Protein AF-A0A2U8E3W2-F1 (afdb_monomer_lite)

Foldseek 3Di:
DKKKWKWAQPVVRFIKIWIDDAQKIWIDSDNVGTDIDGDPHPVVSVVVVVVVVVVVVVVRIDTDDMDDDQDPVNQVVQQDPNAGDDLQEQEADLVDQVRLLVVLVCCVVVVVSNLVCCQPPRHFYAHQDPNDTDGDDDPLNHSLLSSLLSQLLDPVSLVSLLSSLVCQLVVQLVPPPSNVPALARPCLSNLLSNCLSDVVSLQVLLSSLVSHDAPRASPALCPVPPSRHNSLVSSCVRVPDDLVDVSNLSSVLSVLRNPLDPCSVVSCVCCCPVRVCVVVLVDPVSLVSSVVSLLVSLVSLLVDPDLSSLVVSLVSVLVSLVSVNDDDPVSVVSNVVSCVVVVVDPVSVVSVVVSPPDPPPDDDDPDDDDDDDDDDDDDDDDDDDDDDDDDDPPPPDDDDDDDPDDDDDDDDDD

Secondary structure (DSSP, 8-state):
-EEEEEEEETTTTEEEEEEEETTEEEEESSGGG-EEEE-SSHHHHHHHHHHHHHHHHTTT-EEEEEEEEPPHHHHHHTEETTEEPPTTEEE--TT-HHHHHHHHHHHHHSHHHHHHHHHHH--EEEEEETTEEEEPPPTTS-HHHHHHHHHHHSTTTHHHHHHHHHHHHTT-TTT-HHHHT-SSPTTHHHHHHHHHH-GGGHHHHHHHHHHSPTTS----S---STTS--HHHHHHHHH---TT-HHHHHHHHHHHTS--STTHHHHHHHHHHHTTHHHHTT-HHHHHHHHHHHHHHHHHHHHS--HHHHHHHHHHHHHHHHTT-PPPHHHHHHHHHHHHHHTT-HHHHHHHHHH----SS-----------------------------------------------------

pLDDT: mean 76.37, std 16.01, range [40.75, 98.06]

Sequence (414 aa):
MITRTYYKNKKKKQDWFMQIDGTTIVHGETPETAVTLTHPTAAAMAVTMNDLIMKKCSTGFEFDRVEQIETESDKKARTVGGVELGTNQFVVDFGDAASLEKVIRQHNDQYHQYTDAVQNKGVAYGAVKGGKFVPHEAKSGDNELDFYMAVASHAKLRPILAEFIGKISLGNYEQDPMMRDAEVPLGSNAVYALALADKKYLKAHTEFCDSIPIGCYIARFNDDTPDGGRHVPALLNKWKYSASDEDTMNFLVAQLLHDDNEYAKDDIDCIMKEHGLEEALKDKKFKELLYTKFAYRAAHLESHRNIEDRALGLYIFISLNALGITCSKQDAMIFGHMIDDIGSYPSLAQIIKGGLDPEEDDYVPYDDMDDDDDDDDDDDDDDDDDDDDDDDDDEDEDDDEDEDDDDDEDEDDD

Structure (mmCIF, N/CA/C/O backbone):
data_AF-A0A2U8E3W2-F1
#
_entry.id   AF-A0A2U8E3W2-F1
#
loop_
_atom_site.group_PDB
_atom_site.id
_atom_site.type_symbol
_atom_site.label_atom_id
_atom_site.label_alt_id
_atom_site.label_comp_id
_atom_site.label_asym_id
_atom_site.label_entity_id
_atom_site.label_seq_id
_atom_site.pdbx_PDB_ins_code
_atom_site.Cartn_x
_atom_site.Cartn_y
_atom_site.Cartn_z
_atom_site.occupancy
_atom_site.B_iso_or_equiv
_atom_site.auth_seq_id
_atom_site.auth_comp_id
_atom_site.auth_asym_id
_atom_site.auth_atom_id
_atom_site.pdbx_PDB_model_num
ATOM 1 N N . MET A 1 1 ? 14.856 -5.790 -15.416 1.00 63.59 1 MET A N 1
ATOM 2 C CA . MET A 1 1 ? 14.666 -4.373 -15.784 1.00 63.59 1 MET A CA 1
ATOM 3 C C . MET A 1 1 ? 16.015 -3.716 -15.986 1.00 63.59 1 MET A C 1
ATOM 5 O O . MET A 1 1 ? 16.849 -3.737 -15.087 1.00 63.59 1 MET A O 1
ATOM 9 N N . ILE A 1 2 ? 16.233 -3.212 -17.194 1.00 83.62 2 ILE A N 1
ATOM 10 C CA . ILE A 1 2 ? 17.447 -2.506 -17.583 1.00 83.62 2 ILE A CA 1
ATOM 11 C C . ILE A 1 2 ? 17.125 -1.014 -17.562 1.00 83.62 2 ILE A C 1
ATOM 13 O O . ILE A 1 2 ? 16.140 -0.596 -18.162 1.00 83.62 2 ILE A O 1
ATOM 17 N N . THR A 1 3 ? 17.956 -0.207 -16.913 1.00 83.94 3 THR A N 1
ATOM 18 C CA . THR A 1 3 ? 17.783 1.252 -16.915 1.00 83.94 3 THR A CA 1
ATOM 19 C C . THR A 1 3 ? 18.737 1.865 -17.924 1.00 83.94 3 THR A C 1
ATOM 21 O O . THR A 1 3 ? 19.934 1.569 -17.893 1.00 83.94 3 THR A O 1
ATOM 24 N N . ARG A 1 4 ? 18.226 2.719 -18.812 1.00 92.81 4 ARG A N 1
ATOM 25 C CA . ARG A 1 4 ? 19.013 3.501 -19.764 1.00 92.81 4 ARG A CA 1
ATOM 26 C C . ARG A 1 4 ? 18.826 4.992 -19.507 1.00 92.81 4 ARG A C 1
ATOM 28 O O . ARG A 1 4 ? 17.759 5.541 -19.723 1.00 92.81 4 ARG A O 1
ATOM 35 N N . THR A 1 5 ? 19.888 5.661 -19.096 1.00 93.62 5 THR A N 1
ATOM 36 C CA . THR A 1 5 ? 19.923 7.109 -18.895 1.00 93.62 5 THR A CA 1
ATOM 37 C C . THR A 1 5 ? 20.464 7.796 -20.139 1.00 93.62 5 THR A C 1
ATOM 39 O O . THR A 1 5 ? 21.501 7.396 -20.669 1.00 93.62 5 THR A O 1
ATOM 42 N N . TYR A 1 6 ? 19.785 8.847 -20.584 1.00 95.12 6 TYR A N 1
ATOM 43 C CA . TYR A 1 6 ? 20.173 9.682 -21.711 1.00 95.12 6 TYR A CA 1
ATOM 44 C C . TYR A 1 6 ? 20.700 11.029 -21.235 1.00 95.12 6 TYR A C 1
ATOM 46 O O . TYR A 1 6 ? 20.205 11.628 -20.278 1.00 95.12 6 TYR A O 1
ATOM 54 N N . TYR A 1 7 ? 21.701 11.507 -21.960 1.00 97.12 7 TYR A N 1
ATOM 55 C CA . TYR A 1 7 ? 22.326 12.799 -21.782 1.00 97.12 7 TYR A CA 1
ATOM 56 C C . TYR A 1 7 ? 22.405 13.504 -23.128 1.00 97.12 7 TYR A C 1
ATOM 58 O O . TYR A 1 7 ? 22.742 12.887 -24.142 1.00 97.12 7 TYR A O 1
ATOM 66 N N . LYS A 1 8 ? 22.175 14.813 -23.126 1.00 97.12 8 LYS A N 1
ATOM 67 C CA . LYS A 1 8 ? 22.127 15.625 -24.339 1.00 97.12 8 LYS A CA 1
ATOM 68 C C . LYS A 1 8 ? 23.133 16.757 -24.277 1.00 97.12 8 LYS A C 1
ATOM 70 O O . LYS A 1 8 ? 23.213 17.495 -23.300 1.00 97.12 8 LYS A O 1
ATOM 75 N N . ASN A 1 9 ? 23.893 16.931 -25.349 1.00 97.31 9 ASN A N 1
ATOM 76 C CA . ASN A 1 9 ? 24.710 18.117 -25.562 1.00 97.31 9 ASN A CA 1
ATOM 77 C C . ASN A 1 9 ? 23.975 19.052 -26.522 1.00 97.31 9 ASN A C 1
ATOM 79 O O . ASN A 1 9 ? 24.105 18.932 -27.744 1.00 97.31 9 ASN A O 1
ATOM 83 N N . LYS A 1 10 ? 23.199 19.992 -25.974 1.00 94.06 10 LYS A N 1
ATOM 84 C CA . LYS A 1 10 ? 22.352 20.911 -26.758 1.00 94.06 10 LYS A CA 1
ATOM 85 C C . LYS A 1 10 ? 23.156 21.716 -27.784 1.00 94.06 10 LYS A C 1
ATOM 87 O O . LYS A 1 10 ? 22.719 21.875 -28.920 1.00 94.06 10 LYS A O 1
ATOM 92 N N . LYS A 1 11 ? 24.372 22.148 -27.422 1.00 95.56 11 LYS A N 1
ATOM 93 C CA . LYS A 1 11 ? 25.260 22.930 -28.303 1.00 95.56 11 LYS A CA 1
ATOM 94 C C . LYS A 1 11 ? 25.729 22.133 -29.518 1.00 95.56 11 LYS A C 1
ATOM 96 O O . LYS A 1 11 ? 25.841 22.687 -30.606 1.00 95.56 11 LYS A O 1
ATOM 101 N N . LYS A 1 12 ? 26.021 20.845 -29.331 1.00 96.25 12 LYS A N 1
ATOM 102 C CA . LYS A 1 12 ? 26.530 19.968 -30.397 1.00 96.25 12 LYS A CA 1
ATOM 103 C C . LYS A 1 12 ? 25.442 19.150 -31.091 1.00 96.25 12 LYS A C 1
ATOM 105 O O . LYS A 1 12 ? 25.754 18.491 -32.075 1.00 96.25 12 LYS A O 1
ATOM 110 N N . LYS A 1 13 ? 24.199 19.192 -30.593 1.00 96.12 13 LYS A N 1
ATOM 111 C CA . LYS A 1 13 ? 23.087 18.328 -31.024 1.00 96.12 13 LYS A CA 1
ATOM 112 C C . LYS A 1 13 ? 23.482 16.843 -31.003 1.00 96.12 13 LYS A C 1
ATOM 114 O O . LYS A 1 13 ? 23.235 16.118 -31.959 1.00 96.12 13 LYS A O 1
ATOM 119 N N . GLN A 1 14 ? 24.154 16.426 -29.930 1.00 96.56 14 GLN A N 1
ATOM 120 C CA . GLN A 1 14 ? 24.599 15.046 -29.729 1.00 96.56 14 GLN A CA 1
ATOM 121 C C . GLN A 1 14 ? 23.897 14.428 -28.530 1.00 96.56 14 GLN A C 1
ATOM 123 O O . GLN A 1 14 ? 23.787 15.078 -27.487 1.00 96.56 14 GLN A O 1
ATOM 128 N N . ASP A 1 15 ? 23.540 13.157 -28.669 1.00 96.56 15 ASP A N 1
ATOM 129 C CA . ASP A 1 15 ? 23.009 12.338 -27.590 1.00 96.56 15 ASP A CA 1
ATOM 130 C C . ASP A 1 15 ? 24.066 11.331 -27.139 1.00 96.56 15 ASP A C 1
ATOM 132 O O . ASP A 1 15 ? 24.941 10.900 -27.896 1.00 96.56 15 ASP A O 1
ATOM 136 N N . TRP A 1 16 ? 24.016 10.985 -25.864 1.00 97.94 16 TRP A N 1
ATOM 137 C CA . TRP A 1 16 ? 24.825 9.932 -25.286 1.00 97.94 16 TRP A CA 1
ATOM 138 C C . TRP A 1 16 ? 23.987 9.197 -24.260 1.00 97.94 16 TRP A C 1
ATOM 140 O O . TRP A 1 16 ? 23.317 9.826 -23.446 1.00 97.94 16 TRP A O 1
ATOM 150 N N . PHE A 1 17 ? 24.034 7.875 -24.277 1.00 97.75 17 PHE A N 1
ATOM 151 C CA . PHE A 1 17 ? 23.314 7.071 -23.307 1.00 97.75 17 PHE A CA 1
ATOM 152 C C . PHE A 1 17 ? 24.265 6.211 -22.489 1.00 97.75 17 PHE A C 1
ATOM 154 O O . PHE A 1 17 ? 25.369 5.858 -22.919 1.00 97.75 17 PHE A O 1
ATOM 161 N N . MET A 1 18 ? 23.778 5.834 -21.315 1.00 97.50 18 MET A N 1
ATOM 162 C CA . MET A 1 18 ? 24.346 4.804 -20.473 1.00 97.50 18 MET A CA 1
ATOM 163 C C . MET A 1 18 ? 23.237 3.857 -20.038 1.00 97.50 18 MET A C 1
ATOM 165 O O . MET A 1 18 ? 22.225 4.281 -19.501 1.00 97.50 18 MET A O 1
ATOM 169 N N . GLN A 1 19 ? 23.442 2.570 -20.253 1.00 95.69 19 GLN A N 1
ATOM 170 C CA . GLN A 1 19 ? 22.544 1.496 -19.882 1.00 95.69 19 GLN A CA 1
ATOM 171 C C . GLN A 1 19 ? 23.217 0.606 -18.837 1.00 95.69 19 GLN A C 1
ATOM 173 O O . GLN A 1 19 ? 24.381 0.242 -19.006 1.00 95.69 19 GLN A O 1
ATOM 178 N N . ILE A 1 20 ? 22.486 0.240 -17.787 1.00 92.38 20 ILE A N 1
ATOM 179 C CA . ILE A 1 20 ? 22.975 -0.608 -16.696 1.00 92.38 20 ILE A CA 1
ATOM 180 C C . ILE A 1 20 ? 22.184 -1.915 -16.679 1.00 92.38 20 ILE A C 1
ATOM 182 O O . ILE A 1 20 ? 20.954 -1.906 -16.626 1.00 92.38 20 ILE A O 1
ATOM 186 N N . ASP A 1 21 ? 22.908 -3.033 -16.703 1.00 90.56 21 ASP A N 1
ATOM 187 C CA . ASP A 1 21 ? 22.365 -4.386 -16.571 1.00 90.56 21 ASP A CA 1
ATOM 188 C C . ASP A 1 21 ? 23.247 -5.212 -15.619 1.00 90.56 21 ASP A C 1
ATOM 190 O O . ASP A 1 21 ? 24.357 -5.638 -15.959 1.00 90.56 21 ASP A O 1
ATOM 194 N N . GLY A 1 22 ? 22.788 -5.383 -14.376 1.00 90.31 22 GLY A N 1
ATOM 195 C CA . GLY A 1 22 ? 23.549 -6.055 -13.323 1.00 90.31 22 GLY A CA 1
ATOM 196 C C . GLY A 1 22 ? 24.866 -5.336 -13.008 1.00 90.31 22 GLY A C 1
ATOM 197 O O . GLY A 1 22 ? 24.860 -4.249 -12.443 1.00 90.31 22 GLY A O 1
ATOM 198 N N . THR A 1 23 ? 26.003 -5.956 -13.345 1.00 95.31 23 THR A N 1
ATOM 199 C CA . THR A 1 23 ? 27.348 -5.354 -13.215 1.00 95.31 23 THR A CA 1
ATOM 200 C C . THR A 1 23 ? 27.938 -4.897 -14.554 1.00 95.31 23 THR A C 1
ATOM 202 O O . THR A 1 23 ? 29.150 -4.675 -14.656 1.00 95.31 23 THR A O 1
ATOM 205 N N . THR A 1 24 ? 27.106 -4.781 -15.590 1.00 95.75 24 THR A N 1
ATOM 206 C CA . THR A 1 24 ? 27.503 -4.370 -16.940 1.00 95.75 24 THR A CA 1
ATOM 207 C C . THR A 1 24 ? 26.976 -2.974 -17.268 1.00 95.75 24 THR A C 1
ATOM 209 O O . THR A 1 24 ? 25.803 -2.679 -17.057 1.00 95.75 24 THR A O 1
ATOM 212 N N . ILE A 1 25 ? 27.849 -2.129 -17.820 1.00 96.88 25 ILE A N 1
ATOM 213 C CA . ILE A 1 25 ? 27.545 -0.801 -18.360 1.00 96.88 25 ILE A CA 1
ATOM 214 C C . ILE A 1 25 ? 27.647 -0.875 -19.884 1.00 96.88 25 ILE A C 1
ATOM 216 O O . ILE A 1 25 ? 28.686 -1.268 -20.414 1.00 96.88 25 ILE A O 1
ATOM 220 N N . VAL A 1 26 ? 26.608 -0.455 -20.597 1.00 96.75 26 VAL A N 1
ATOM 221 C CA . VAL A 1 26 ? 26.626 -0.262 -22.054 1.00 96.75 26 VAL A CA 1
ATOM 222 C C . VAL A 1 26 ? 26.443 1.224 -22.329 1.00 96.75 26 VAL A C 1
ATOM 224 O O . VAL A 1 26 ? 25.426 1.786 -21.947 1.00 96.75 26 VAL A O 1
ATOM 227 N N . HIS A 1 27 ? 27.412 1.894 -22.952 1.00 98.06 27 HIS A N 1
ATOM 228 C CA . HIS A 1 27 ? 27.333 3.343 -23.158 1.00 98.06 27 HIS A CA 1
ATOM 229 C C . HIS A 1 27 ? 27.859 3.779 -24.526 1.00 98.06 27 HIS A C 1
ATOM 231 O O . HIS A 1 27 ? 28.839 3.235 -25.031 1.00 98.06 27 HIS A O 1
ATOM 237 N N . GLY A 1 28 ? 27.247 4.795 -25.129 1.00 97.50 28 GLY A N 1
ATOM 238 C CA . GLY A 1 28 ? 27.564 5.203 -26.500 1.00 97.50 28 GLY A CA 1
ATOM 239 C C . GLY A 1 28 ? 26.699 6.354 -26.990 1.00 97.50 28 GLY A C 1
ATOM 240 O O . GLY A 1 28 ? 25.850 6.846 -26.255 1.00 97.50 28 GLY A O 1
ATOM 241 N N . GLU A 1 29 ? 26.943 6.814 -28.215 1.00 96.25 29 GLU A N 1
ATOM 242 C CA . GLU A 1 29 ? 26.046 7.770 -28.886 1.00 96.25 29 GLU A CA 1
ATOM 243 C C . GLU A 1 29 ? 24.827 7.037 -29.465 1.00 96.25 29 GLU A C 1
ATOM 245 O O . GLU A 1 29 ? 23.708 7.531 -29.382 1.00 96.25 29 GLU A O 1
ATOM 250 N N . THR A 1 30 ? 25.029 5.813 -29.967 1.00 92.94 30 THR A N 1
ATOM 251 C CA . THR A 1 30 ? 23.969 4.927 -30.473 1.00 92.94 30 THR A CA 1
ATOM 252 C C . THR A 1 30 ? 24.191 3.479 -30.015 1.00 92.94 30 THR A C 1
ATOM 254 O O . THR A 1 30 ? 25.326 3.127 -29.670 1.00 92.94 30 THR A O 1
ATOM 257 N N . PRO A 1 31 ? 23.155 2.618 -29.984 1.00 89.81 31 PRO A N 1
ATOM 258 C CA . PRO A 1 31 ? 23.309 1.208 -29.614 1.00 89.81 31 PRO A CA 1
ATOM 259 C C . 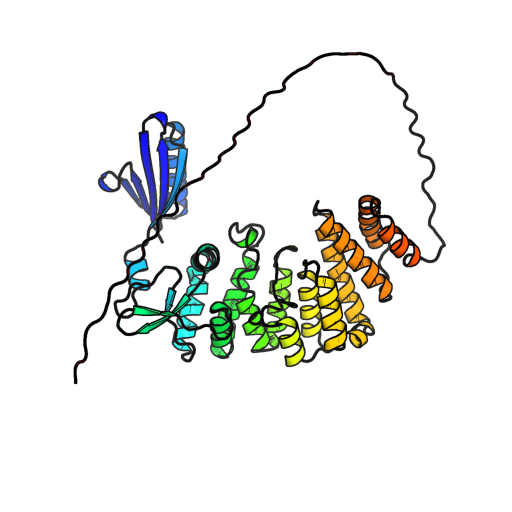PRO A 1 31 ? 24.374 0.459 -30.431 1.00 89.81 31 PRO A C 1
ATOM 261 O O . PRO A 1 31 ? 25.083 -0.387 -29.894 1.00 89.81 31 PRO A O 1
ATOM 264 N N . GLU A 1 32 ? 24.540 0.804 -31.707 1.00 93.69 32 GLU A N 1
ATOM 265 C CA . GLU A 1 32 ? 25.498 0.179 -32.631 1.00 93.69 32 GLU A CA 1
ATOM 266 C C . GLU A 1 32 ? 26.946 0.598 -32.355 1.00 93.69 32 GLU A C 1
ATOM 268 O O . GLU A 1 32 ? 27.884 -0.124 -32.694 1.00 93.69 32 GLU A O 1
ATOM 273 N N . THR A 1 33 ? 27.135 1.774 -31.753 1.00 94.88 33 THR A N 1
ATOM 274 C CA . THR A 1 33 ? 28.451 2.339 -31.413 1.00 94.88 33 THR A CA 1
ATOM 275 C C . THR A 1 33 ? 28.786 2.189 -29.932 1.00 94.88 33 THR A C 1
ATOM 277 O O . THR A 1 33 ? 29.807 2.702 -29.464 1.00 94.88 33 THR A O 1
ATOM 280 N N . ALA A 1 34 ? 27.930 1.495 -29.181 1.00 96.88 34 ALA A N 1
ATOM 281 C CA . ALA A 1 34 ? 28.048 1.391 -27.744 1.00 96.88 34 ALA A CA 1
ATOM 282 C C . ALA A 1 34 ? 29.219 0.503 -27.316 1.00 96.88 34 ALA A C 1
ATOM 284 O O . ALA A 1 34 ? 29.488 -0.564 -27.871 1.00 96.88 34 ALA A O 1
ATOM 285 N N . VAL A 1 35 ? 29.898 0.944 -26.265 1.00 97.38 35 VAL A N 1
ATOM 286 C CA . VAL A 1 35 ? 30.944 0.192 -25.582 1.00 97.38 35 VAL A CA 1
ATOM 287 C C . VAL A 1 35 ? 30.316 -0.535 -24.402 1.00 97.38 35 VAL A C 1
ATOM 289 O O . VAL A 1 35 ? 29.565 0.059 -23.632 1.00 97.38 35 VAL A O 1
ATOM 292 N N . THR A 1 36 ? 30.639 -1.820 -24.260 1.00 97.75 36 THR A N 1
ATOM 293 C CA . THR A 1 36 ? 30.201 -2.655 -23.135 1.00 97.75 36 THR A CA 1
ATOM 294 C C . THR A 1 36 ? 31.353 -2.859 -22.157 1.00 97.75 36 THR A C 1
ATOM 296 O O . THR A 1 36 ? 32.436 -3.292 -22.554 1.00 97.75 36 THR A O 1
ATOM 299 N N . LEU A 1 37 ? 31.113 -2.571 -20.881 1.00 97.69 37 LEU A N 1
ATOM 300 C CA . LEU A 1 37 ? 32.052 -2.745 -19.778 1.00 97.69 37 LEU A CA 1
ATOM 301 C C . LEU A 1 37 ? 31.406 -3.638 -18.716 1.00 97.69 37 LEU A C 1
ATOM 303 O O . LEU A 1 37 ? 30.363 -3.288 -18.178 1.00 97.69 37 LEU A O 1
ATOM 307 N N . THR A 1 38 ? 32.018 -4.776 -18.391 1.00 97.06 38 THR A N 1
ATOM 308 C CA . THR A 1 38 ? 31.533 -5.678 -17.332 1.00 97.06 38 THR A CA 1
ATOM 309 C C . THR A 1 38 ? 32.465 -5.624 -16.132 1.00 97.06 38 THR A C 1
ATOM 311 O O . THR A 1 38 ? 33.684 -5.758 -16.266 1.00 97.06 38 THR A O 1
ATOM 314 N N . HIS A 1 39 ? 31.887 -5.463 -14.946 1.00 96.56 39 HIS A N 1
ATOM 315 C CA . HIS A 1 39 ? 32.616 -5.331 -13.692 1.00 96.56 39 HIS A CA 1
ATOM 316 C C . HIS A 1 39 ? 32.417 -6.556 -12.788 1.00 96.56 39 HIS A C 1
ATOM 318 O O . HIS A 1 39 ? 31.373 -7.209 -12.841 1.00 96.56 39 HIS A O 1
ATOM 324 N N . PRO A 1 40 ? 33.399 -6.871 -11.921 1.00 95.25 40 PRO A N 1
ATOM 325 C CA . PRO A 1 40 ? 33.300 -8.012 -11.011 1.00 95.25 40 PRO A CA 1
ATOM 326 C C . PRO A 1 40 ? 32.297 -7.787 -9.871 1.00 95.25 40 PRO A C 1
ATOM 328 O O . PRO A 1 40 ? 31.830 -8.751 -9.274 1.00 95.25 40 PRO A O 1
ATOM 331 N N . THR A 1 41 ? 31.991 -6.530 -9.535 1.00 93.62 41 THR A N 1
ATOM 332 C CA . THR A 1 41 ? 31.074 -6.163 -8.449 1.00 93.62 41 THR A CA 1
ATOM 333 C C . THR A 1 41 ? 30.285 -4.905 -8.803 1.00 93.62 41 THR A C 1
ATOM 335 O O . THR A 1 41 ? 30.747 -4.070 -9.585 1.00 93.62 41 THR A O 1
ATOM 338 N N . ALA A 1 42 ? 29.123 -4.734 -8.167 1.00 88.00 42 ALA A N 1
ATOM 339 C CA . ALA A 1 42 ? 28.313 -3.522 -8.292 1.00 88.00 42 ALA A CA 1
ATOM 340 C C . ALA A 1 42 ? 29.066 -2.263 -7.817 1.00 88.00 42 ALA A C 1
ATOM 342 O O . ALA A 1 42 ? 28.946 -1.205 -8.422 1.00 88.00 42 ALA A O 1
ATOM 343 N N . ALA A 1 43 ? 29.914 -2.381 -6.789 1.00 88.94 43 ALA A N 1
ATOM 344 C CA . ALA A 1 43 ? 30.721 -1.261 -6.303 1.00 88.94 43 ALA A CA 1
ATOM 345 C C . ALA A 1 43 ? 31.757 -0.789 -7.342 1.00 88.94 43 ALA A C 1
ATOM 347 O O . ALA A 1 43 ? 31.904 0.409 -7.569 1.00 88.94 43 ALA A O 1
ATOM 348 N N . ALA A 1 44 ? 32.449 -1.718 -8.014 1.00 93.75 44 ALA A N 1
ATOM 349 C CA . ALA A 1 44 ? 33.408 -1.370 -9.067 1.00 93.75 44 ALA A CA 1
ATOM 350 C C . ALA A 1 44 ? 32.718 -0.751 -10.296 1.00 93.75 44 ALA A C 1
ATOM 352 O O . ALA A 1 44 ? 33.255 0.167 -10.923 1.00 93.75 44 ALA A O 1
ATOM 353 N N . MET A 1 45 ? 31.514 -1.235 -10.611 1.00 96.94 45 MET A N 1
ATOM 354 C CA . MET A 1 45 ? 30.658 -0.649 -11.637 1.00 96.94 45 MET A CA 1
ATOM 355 C C . MET A 1 45 ? 30.270 0.792 -11.284 1.00 96.94 45 MET A C 1
ATOM 357 O O . MET A 1 45 ? 30.444 1.675 -12.115 1.00 96.94 45 MET A O 1
ATOM 361 N N . ALA A 1 46 ? 29.811 1.048 -10.055 1.00 90.06 46 ALA A N 1
ATOM 362 C CA . ALA A 1 46 ? 29.370 2.376 -9.622 1.00 90.06 46 ALA A CA 1
ATOM 363 C C . ALA A 1 46 ? 30.477 3.441 -9.733 1.00 90.06 46 ALA A C 1
ATOM 365 O O . ALA A 1 46 ? 30.214 4.559 -10.171 1.00 90.06 46 ALA A O 1
ATOM 366 N N . VAL A 1 47 ? 31.728 3.088 -9.412 1.00 93.94 47 VAL A N 1
ATOM 367 C CA . VAL A 1 47 ? 32.883 3.986 -9.610 1.00 93.94 47 VAL A CA 1
ATOM 368 C C . VAL A 1 47 ? 33.061 4.329 -11.092 1.00 93.94 47 VAL A C 1
ATOM 370 O O . VAL A 1 47 ? 33.143 5.499 -11.453 1.00 93.94 47 VAL A O 1
ATOM 373 N N . THR A 1 48 ? 33.047 3.315 -11.961 1.00 97.06 48 THR A N 1
ATOM 374 C CA . THR A 1 48 ? 33.222 3.506 -13.413 1.00 97.06 48 THR A CA 1
ATOM 375 C C . THR A 1 48 ? 32.081 4.324 -14.018 1.00 97.06 48 THR A C 1
ATOM 377 O O . THR A 1 48 ? 32.310 5.195 -14.856 1.00 97.06 48 THR A O 1
ATOM 380 N N . MET A 1 49 ? 30.851 4.068 -13.574 1.00 96.50 49 MET A N 1
ATOM 381 C CA . MET A 1 49 ? 29.661 4.828 -13.945 1.00 96.50 49 MET A CA 1
ATOM 382 C C . MET A 1 49 ? 29.832 6.316 -13.618 1.00 96.50 49 MET A C 1
ATOM 384 O O . MET A 1 49 ? 29.678 7.153 -14.508 1.00 96.50 49 MET A O 1
ATOM 388 N N . ASN A 1 50 ? 30.211 6.644 -12.380 1.00 93.62 50 ASN A N 1
ATOM 389 C CA . ASN A 1 50 ? 30.409 8.030 -11.955 1.00 93.62 50 ASN A CA 1
ATOM 390 C C . ASN A 1 50 ? 31.500 8.729 -12.775 1.00 93.62 50 ASN A C 1
ATOM 392 O O . ASN A 1 50 ? 31.288 9.849 -13.240 1.00 93.62 50 ASN A O 1
ATOM 396 N N . ASP A 1 51 ? 32.624 8.059 -13.033 1.00 96.69 51 ASP A N 1
ATOM 397 C CA . ASP A 1 51 ? 33.705 8.615 -13.855 1.00 96.69 51 ASP A CA 1
ATOM 398 C C . ASP A 1 51 ? 33.240 8.929 -15.287 1.00 96.69 51 ASP A C 1
ATOM 400 O O . ASP A 1 51 ? 33.572 9.981 -15.844 1.00 96.69 51 ASP A O 1
ATOM 404 N N . LEU A 1 52 ? 32.444 8.039 -15.893 1.00 97.25 52 LEU A N 1
ATOM 405 C CA . LEU A 1 52 ? 31.883 8.244 -17.231 1.00 97.25 52 LEU A CA 1
ATOM 406 C C . LEU A 1 52 ? 30.915 9.430 -17.270 1.00 97.25 52 LEU A C 1
ATOM 408 O O . LEU A 1 52 ? 31.012 10.254 -18.186 1.00 97.25 52 LEU A O 1
ATOM 412 N N . ILE A 1 53 ? 30.023 9.534 -16.279 1.00 95.19 53 ILE A N 1
ATOM 413 C CA . ILE A 1 53 ? 29.064 10.640 -16.160 1.00 95.19 53 ILE A CA 1
ATOM 414 C C . ILE A 1 53 ? 29.820 11.958 -16.000 1.00 95.19 53 ILE A C 1
ATOM 416 O O . ILE A 1 53 ? 29.644 12.863 -16.813 1.00 95.19 53 ILE A O 1
ATOM 420 N N . MET A 1 54 ? 30.737 12.045 -15.031 1.00 93.69 54 MET A N 1
ATOM 421 C CA . MET A 1 54 ? 31.517 13.261 -14.775 1.00 93.69 54 MET A CA 1
ATOM 422 C C . MET A 1 54 ? 32.318 13.692 -16.003 1.00 93.69 54 MET A C 1
ATOM 424 O O . MET A 1 54 ? 32.336 14.872 -16.369 1.00 93.69 54 MET A O 1
ATOM 428 N N . LYS A 1 55 ? 32.926 12.729 -16.705 1.00 97.06 55 LYS A N 1
ATOM 429 C CA . LYS A 1 55 ? 33.641 13.000 -17.952 1.00 97.06 55 LYS A CA 1
ATOM 430 C C . LYS A 1 55 ? 32.708 13.569 -19.020 1.00 97.06 55 LYS A C 1
ATOM 432 O O . LYS A 1 55 ? 33.081 14.540 -19.677 1.00 97.06 55 LYS A O 1
ATOM 437 N N . LYS A 1 56 ? 31.509 13.013 -19.204 1.00 97.06 56 LYS A N 1
ATOM 438 C CA . LYS A 1 56 ? 30.547 13.502 -20.205 1.00 97.06 56 LYS A CA 1
ATOM 439 C C . LYS A 1 56 ? 29.985 14.872 -19.834 1.00 97.06 56 LYS A C 1
ATOM 441 O O . LYS A 1 56 ? 30.032 15.767 -20.684 1.00 97.06 56 LYS A O 1
ATOM 446 N N . CYS A 1 57 ? 29.598 15.081 -18.577 1.00 94.25 57 CYS A N 1
ATOM 447 C CA . CYS A 1 57 ? 29.139 16.377 -18.076 1.00 94.25 57 CYS A CA 1
ATOM 448 C C . CYS A 1 57 ? 30.187 17.479 -18.287 1.00 94.25 57 CYS A C 1
ATOM 450 O O . CYS A 1 57 ? 29.860 18.552 -18.791 1.00 94.25 57 CYS A O 1
ATOM 452 N N . SER A 1 58 ? 31.476 17.186 -18.065 1.00 96.06 58 SER A N 1
ATOM 453 C CA . SER A 1 58 ? 32.561 18.151 -18.322 1.00 96.06 58 SER A CA 1
ATOM 454 C C . SER A 1 58 ? 32.693 18.582 -19.794 1.00 96.06 58 SER A C 1
ATOM 456 O O . SER A 1 58 ? 33.307 19.603 -20.096 1.00 96.06 58 SER A O 1
ATOM 458 N N . THR A 1 59 ? 32.098 17.828 -20.725 1.00 97.19 59 THR A N 1
ATOM 459 C CA . THR A 1 59 ? 32.082 18.141 -22.164 1.00 97.19 59 THR A CA 1
ATOM 460 C C . THR A 1 59 ? 30.785 18.808 -22.635 1.00 97.19 59 THR A C 1
ATOM 462 O O . THR A 1 59 ? 30.594 18.983 -23.843 1.00 97.19 59 THR A O 1
ATOM 465 N N . GLY A 1 60 ? 29.916 19.206 -21.699 1.00 96.81 60 GLY A N 1
ATOM 466 C CA . GLY A 1 60 ? 28.659 19.910 -21.961 1.00 96.81 60 GLY A CA 1
ATOM 467 C C . GLY A 1 60 ? 27.467 18.998 -22.255 1.00 96.81 60 GLY A C 1
ATOM 468 O O . GLY A 1 60 ? 26.533 19.436 -22.918 1.00 96.81 60 GLY A O 1
ATOM 469 N N . PHE A 1 61 ? 27.525 17.729 -21.842 1.00 97.69 61 PHE A N 1
ATOM 470 C CA . PHE A 1 61 ? 26.336 16.879 -21.788 1.00 97.69 61 PHE A CA 1
ATOM 471 C C . PHE A 1 61 ? 25.569 17.160 -20.494 1.00 97.69 61 PHE A C 1
ATOM 473 O O . PHE A 1 61 ? 26.164 17.204 -19.422 1.00 97.69 61 PHE A O 1
ATOM 480 N N . GLU A 1 62 ? 24.261 17.318 -20.601 1.00 94.50 62 GLU A N 1
ATOM 481 C CA . GLU A 1 62 ? 23.338 17.470 -19.476 1.00 94.50 62 GLU A CA 1
ATOM 482 C C . GLU A 1 62 ? 22.466 16.220 -19.389 1.00 94.50 62 GLU A C 1
ATOM 484 O O . GLU A 1 62 ? 22.246 15.554 -20.402 1.00 94.50 62 GLU A O 1
ATOM 489 N N . PHE A 1 63 ? 21.988 15.884 -18.191 1.00 95.00 63 PHE A N 1
ATOM 490 C CA . PHE A 1 63 ? 20.956 14.861 -18.039 1.00 95.00 63 PHE A CA 1
ATOM 491 C C . PHE A 1 63 ? 19.717 15.254 -18.856 1.00 95.00 63 PHE A C 1
ATOM 493 O O . PHE A 1 63 ? 19.332 16.422 -18.859 1.00 95.00 63 PHE A O 1
ATOM 500 N N . ASP A 1 64 ? 19.127 14.286 -19.556 1.00 94.56 64 ASP A N 1
ATOM 501 C CA . ASP A 1 64 ? 17.937 14.495 -20.385 1.00 94.56 64 ASP A CA 1
ATOM 502 C C . ASP A 1 64 ? 16.756 13.681 -19.850 1.00 94.56 64 ASP A C 1
ATOM 504 O O . ASP A 1 64 ? 15.758 14.243 -19.412 1.00 94.56 64 ASP A O 1
ATOM 508 N N . ARG A 1 65 ? 16.880 12.349 -19.844 1.00 90.94 65 ARG A N 1
ATOM 509 C CA . ARG A 1 65 ? 15.807 11.445 -19.408 1.00 90.94 65 ARG A CA 1
ATOM 510 C C . ARG A 1 65 ? 16.328 10.074 -18.998 1.00 90.94 65 ARG A C 1
ATOM 512 O O . ARG A 1 65 ? 17.453 9.699 -19.328 1.00 90.94 65 ARG A O 1
ATOM 519 N N . VAL A 1 66 ? 15.476 9.293 -18.343 1.00 86.94 66 VAL A N 1
ATOM 520 C CA . VAL A 1 66 ? 15.690 7.865 -18.075 1.00 86.94 66 VAL A CA 1
ATOM 521 C C . VAL A 1 66 ? 14.635 7.062 -18.829 1.00 86.94 66 VAL A C 1
ATOM 523 O O . VAL A 1 66 ? 13.458 7.396 -18.801 1.00 86.94 66 VAL A O 1
ATOM 526 N N . GLU A 1 67 ? 15.059 6.000 -19.500 1.00 86.88 67 GLU A N 1
ATOM 527 C CA . GLU A 1 67 ? 14.207 5.007 -20.144 1.00 86.88 67 GLU A CA 1
ATOM 528 C C . GLU A 1 67 ? 14.394 3.667 -19.436 1.00 86.88 67 GLU A C 1
ATOM 530 O O . GLU A 1 67 ? 15.519 3.206 -19.218 1.00 86.88 67 GLU A O 1
ATOM 535 N N . GLN A 1 68 ? 13.291 3.016 -19.089 1.00 79.12 68 GLN A N 1
ATOM 536 C CA . GLN A 1 68 ? 13.318 1.635 -18.631 1.00 79.12 68 GLN A CA 1
ATOM 537 C C . GLN A 1 68 ? 13.160 0.721 -19.842 1.00 79.12 68 GLN A C 1
ATOM 539 O O . GLN A 1 68 ? 12.172 0.787 -20.568 1.00 79.12 68 GLN A O 1
ATOM 544 N N . ILE A 1 69 ? 14.154 -0.131 -20.070 1.00 81.06 69 ILE A N 1
ATOM 545 C CA . ILE A 1 69 ? 14.158 -1.086 -21.171 1.00 81.06 69 ILE A CA 1
ATOM 546 C C . ILE A 1 69 ? 13.744 -2.437 -20.626 1.00 81.06 69 ILE A C 1
ATOM 548 O O . ILE A 1 69 ? 14.410 -3.039 -19.774 1.00 81.06 69 ILE A O 1
ATOM 552 N N . GLU A 1 70 ? 12.638 -2.926 -21.162 1.00 72.31 70 GLU A N 1
ATOM 553 C CA . GLU A 1 70 ? 12.173 -4.272 -20.894 1.00 72.31 70 GLU A CA 1
ATOM 554 C C . GLU A 1 70 ? 13.046 -5.279 -21.627 1.00 72.31 70 GLU A C 1
ATOM 556 O O . GLU A 1 70 ? 13.245 -5.221 -22.844 1.00 72.31 70 GLU A O 1
ATOM 561 N N . THR A 1 71 ? 13.570 -6.234 -20.869 1.00 76.25 71 THR A N 1
ATOM 562 C CA . THR A 1 71 ? 14.301 -7.356 -21.447 1.00 76.25 71 THR A CA 1
ATOM 563 C C . THR A 1 71 ? 13.337 -8.316 -22.144 1.00 76.25 71 THR A C 1
ATOM 565 O O . THR A 1 71 ? 12.163 -8.413 -21.796 1.00 76.25 71 THR A O 1
ATOM 568 N N . GLU A 1 72 ? 13.835 -9.120 -23.084 1.00 72.12 72 GLU A N 1
ATOM 569 C CA . GLU A 1 72 ? 13.055 -10.233 -23.651 1.00 72.12 72 GLU A CA 1
ATOM 570 C C . GLU A 1 72 ? 12.582 -11.226 -22.573 1.00 72.12 72 GLU A C 1
ATOM 572 O O . GLU A 1 72 ? 11.538 -11.859 -22.719 1.00 72.12 72 GLU A O 1
ATOM 577 N N . SER A 1 73 ? 13.322 -11.359 -21.467 1.00 69.62 73 SER A N 1
ATOM 578 C CA . SER A 1 73 ? 12.855 -12.097 -20.289 1.00 69.62 73 SER A CA 1
ATOM 579 C C . SER A 1 73 ? 11.675 -11.415 -19.600 1.00 69.62 73 SER A C 1
ATOM 581 O O . SER A 1 73 ? 10.732 -12.116 -19.242 1.00 69.62 73 SER A O 1
ATOM 583 N N . ASP A 1 74 ? 11.686 -10.086 -19.468 1.00 66.50 74 ASP A N 1
ATOM 584 C CA . ASP A 1 74 ? 10.575 -9.315 -18.892 1.00 66.50 74 ASP A CA 1
ATOM 585 C C . ASP A 1 74 ? 9.321 -9.431 -19.786 1.00 66.50 74 ASP A C 1
ATOM 587 O O . ASP A 1 74 ? 8.221 -9.697 -19.299 1.00 66.50 74 ASP A O 1
ATOM 591 N N . LYS A 1 75 ? 9.484 -9.366 -21.117 1.00 70.19 75 LYS A N 1
ATOM 592 C CA . LYS A 1 75 ? 8.389 -9.598 -22.080 1.00 70.19 75 LYS A CA 1
ATOM 593 C C . LYS A 1 75 ? 7.830 -11.018 -22.011 1.00 70.19 75 LYS A C 1
ATOM 595 O O . LYS A 1 75 ? 6.616 -11.212 -21.935 1.00 70.19 75 LYS A O 1
ATOM 600 N N . LYS A 1 76 ? 8.703 -12.032 -21.973 1.00 71.81 76 LYS A N 1
ATOM 601 C CA . LYS A 1 76 ? 8.284 -13.436 -21.818 1.00 71.81 76 LYS A CA 1
ATOM 602 C C . LYS A 1 76 ? 7.589 -13.687 -20.486 1.00 71.81 76 LYS A C 1
ATOM 604 O O . LYS A 1 76 ? 6.642 -14.467 -20.454 1.00 71.81 76 LYS A O 1
ATOM 609 N N . ALA A 1 77 ? 8.019 -13.029 -19.410 1.00 68.62 77 ALA A N 1
ATOM 610 C CA . ALA A 1 77 ? 7.377 -13.135 -18.103 1.00 68.62 77 ALA A CA 1
ATOM 611 C C . ALA A 1 77 ? 5.932 -12.602 -18.115 1.00 68.62 77 ALA A C 1
ATOM 613 O O . ALA A 1 77 ? 5.087 -13.132 -17.394 1.00 68.62 77 ALA A O 1
ATOM 614 N N . ARG A 1 78 ? 5.633 -11.624 -18.980 1.00 76.75 78 ARG A N 1
ATOM 615 C CA . ARG A 1 78 ? 4.287 -11.065 -19.187 1.00 76.75 78 ARG A CA 1
ATOM 616 C C . ARG A 1 78 ? 3.498 -11.727 -20.310 1.00 76.75 78 ARG A C 1
ATOM 618 O O . ARG A 1 78 ? 2.383 -11.312 -20.588 1.00 76.75 78 ARG A O 1
ATOM 625 N N . THR A 1 79 ? 4.038 -12.753 -20.962 1.00 80.69 79 THR A N 1
ATOM 626 C CA . THR A 1 79 ? 3.279 -13.487 -21.975 1.00 80.69 79 THR A CA 1
ATOM 627 C C . THR A 1 79 ? 2.534 -14.645 -21.320 1.00 80.69 79 THR A C 1
ATOM 629 O O . THR A 1 79 ? 3.151 -15.606 -20.857 1.00 80.69 79 THR A O 1
ATOM 632 N N . VAL A 1 80 ? 1.202 -14.598 -21.313 1.00 82.31 80 VAL A N 1
ATOM 633 C CA . VAL A 1 80 ? 0.360 -15.680 -20.779 1.00 82.31 80 VAL A CA 1
ATOM 634 C C . VAL A 1 80 ? -0.508 -16.240 -21.896 1.00 82.31 80 VAL A C 1
ATOM 636 O O . VAL A 1 80 ? -1.306 -15.535 -22.499 1.00 82.31 80 VAL A O 1
ATOM 639 N N . GLY A 1 81 ? -0.328 -17.526 -22.214 1.00 83.06 81 GLY A N 1
ATOM 640 C CA . GLY A 1 81 ? -1.086 -18.173 -23.292 1.00 83.06 81 GLY A CA 1
ATOM 641 C C . GLY A 1 81 ? -0.856 -17.557 -24.679 1.00 83.06 81 GLY A C 1
ATOM 642 O O . GLY A 1 81 ? -1.744 -17.627 -25.520 1.00 83.06 81 GLY A O 1
ATOM 643 N N . GLY A 1 82 ? 0.308 -16.939 -24.914 1.00 84.62 82 GLY A N 1
ATOM 644 C CA . GLY A 1 82 ? 0.622 -16.233 -26.163 1.00 84.62 82 GLY A CA 1
ATOM 645 C C . GLY A 1 82 ? 0.107 -14.792 -26.231 1.00 84.62 82 GLY A C 1
ATOM 646 O O . GLY A 1 82 ? 0.310 -14.142 -27.250 1.00 84.62 82 GLY A O 1
ATOM 647 N N . VAL A 1 83 ? -0.524 -14.293 -25.165 1.00 85.06 83 VAL A N 1
ATOM 648 C CA . VAL A 1 83 ? -0.967 -12.899 -25.042 1.00 85.06 83 VAL A CA 1
ATOM 649 C C . VAL A 1 83 ? 0.076 -12.110 -24.270 1.00 85.06 83 VAL A C 1
ATOM 651 O O . VAL A 1 83 ? 0.395 -12.477 -23.139 1.00 85.06 83 VAL A O 1
ATOM 654 N N . GLU A 1 84 ? 0.605 -11.050 -24.877 1.00 86.31 84 GLU A N 1
ATOM 655 C CA . GLU A 1 84 ? 1.465 -10.077 -24.204 1.00 86.31 84 GLU A CA 1
ATOM 656 C C . GLU A 1 84 ? 0.603 -9.185 -23.305 1.00 86.31 84 GLU A C 1
ATOM 658 O O . GLU A 1 84 ? -0.325 -8.528 -23.774 1.00 86.31 84 GLU A O 1
ATOM 663 N N . LEU A 1 85 ? 0.874 -9.217 -22.001 1.00 85.00 85 LEU A N 1
ATOM 664 C CA . LEU A 1 85 ? 0.182 -8.400 -21.011 1.00 85.00 85 LEU A CA 1
ATOM 665 C C . LEU A 1 85 ? 0.874 -7.043 -20.856 1.00 85.00 85 LEU A C 1
ATOM 667 O O . LEU A 1 85 ? 2.106 -6.956 -20.890 1.00 85.00 85 LEU A O 1
ATOM 671 N N . GLY A 1 86 ? 0.081 -5.998 -20.618 1.00 84.44 86 GLY A N 1
ATOM 672 C CA . GLY A 1 86 ? 0.593 -4.692 -20.202 1.00 84.44 86 GLY A CA 1
ATOM 673 C C . GLY A 1 86 ? 1.348 -4.759 -18.867 1.00 84.44 86 GLY A C 1
ATOM 674 O O . GLY A 1 86 ? 1.176 -5.692 -18.083 1.00 84.44 86 GLY A O 1
ATOM 675 N N . THR A 1 87 ? 2.175 -3.748 -18.574 1.00 79.75 87 THR A N 1
ATOM 676 C CA . THR A 1 87 ? 2.926 -3.640 -17.300 1.00 79.75 87 THR A CA 1
ATOM 677 C C . THR A 1 87 ? 2.033 -3.653 -16.061 1.00 79.75 87 THR A C 1
ATOM 679 O O . THR A 1 87 ? 2.494 -4.011 -14.985 1.00 79.75 87 THR A O 1
ATOM 682 N N . ASN A 1 88 ? 0.769 -3.267 -16.214 1.00 83.25 88 ASN A N 1
ATOM 683 C CA . ASN A 1 88 ? -0.223 -3.176 -15.154 1.00 83.25 88 ASN A CA 1
ATOM 684 C C . ASN A 1 88 ? -1.306 -4.269 -15.217 1.00 83.25 88 ASN A C 1
ATOM 686 O O . ASN A 1 88 ? -2.306 -4.180 -14.509 1.00 83.25 88 ASN A O 1
ATOM 690 N N . GLN A 1 89 ? -1.143 -5.277 -16.079 1.00 89.56 89 GLN A N 1
ATOM 691 C CA . GLN A 1 89 ? -2.120 -6.347 -16.265 1.00 89.56 89 GLN A CA 1
ATOM 692 C C . GLN A 1 89 ? -1.640 -7.645 -15.620 1.00 89.56 89 GLN A C 1
ATOM 694 O O . GLN A 1 89 ? -0.597 -8.198 -15.978 1.00 89.56 89 GLN A O 1
ATOM 699 N N . PHE A 1 90 ? -2.452 -8.182 -14.715 1.00 90.31 90 PHE A N 1
ATOM 700 C CA . PHE A 1 90 ? -2.173 -9.422 -14.004 1.00 90.31 90 PHE A CA 1
ATOM 701 C C . PHE A 1 90 ? -3.232 -10.466 -14.338 1.00 90.31 90 PHE A C 1
ATOM 703 O O . PHE A 1 90 ? -4.427 -10.281 -14.104 1.00 90.31 90 PHE A O 1
ATOM 710 N N . VAL A 1 91 ? -2.791 -11.603 -14.880 1.00 90.62 91 VAL A N 1
ATOM 711 C CA . VAL A 1 91 ? -3.677 -12.753 -15.083 1.00 90.62 91 VAL A CA 1
ATOM 712 C C . VAL A 1 91 ? -3.819 -13.502 -13.771 1.00 90.62 91 VAL A C 1
ATOM 714 O O . VAL A 1 91 ? -2.845 -14.055 -13.253 1.00 90.62 91 VAL A O 1
ATOM 717 N N . VAL A 1 92 ? -5.040 -13.531 -13.257 1.00 94.19 92 VAL A N 1
ATOM 718 C CA . VAL A 1 92 ? -5.363 -14.108 -11.963 1.00 94.19 92 VAL A CA 1
ATOM 719 C C . VAL A 1 92 ? -6.737 -14.761 -11.982 1.00 94.19 92 VAL A C 1
ATOM 721 O O . VAL A 1 92 ? -7.701 -14.207 -12.501 1.00 94.19 92 VAL A O 1
ATOM 724 N N . ASP A 1 93 ? -6.838 -15.944 -11.393 1.00 92.25 93 ASP A N 1
ATOM 725 C CA . ASP A 1 93 ? -8.114 -16.556 -11.033 1.00 92.25 93 ASP A CA 1
ATOM 726 C C . ASP A 1 93 ? -8.362 -16.326 -9.535 1.00 92.25 93 ASP A C 1
ATOM 728 O O . ASP A 1 93 ? -7.648 -16.873 -8.693 1.00 92.25 93 ASP A O 1
ATOM 732 N N . PHE A 1 94 ? -9.364 -15.505 -9.197 1.00 93.00 94 PHE A N 1
ATOM 733 C CA . PHE A 1 94 ? -9.718 -15.192 -7.805 1.00 93.00 94 PHE A CA 1
ATOM 734 C C . PHE A 1 94 ? -10.227 -16.408 -7.012 1.00 93.00 94 PHE A C 1
ATOM 736 O O . PHE A 1 94 ? -10.266 -16.354 -5.784 1.00 93.00 94 PHE A O 1
ATOM 743 N N . GLY A 1 95 ? -10.608 -17.503 -7.678 1.00 91.00 95 GLY A N 1
ATOM 744 C CA . GLY A 1 95 ? -10.972 -18.765 -7.031 1.00 91.00 95 GLY A CA 1
ATOM 745 C C . GLY A 1 95 ? -9.792 -19.715 -6.797 1.00 91.00 95 GLY A C 1
ATOM 746 O O . GLY A 1 95 ? -9.941 -20.689 -6.052 1.00 91.00 95 GLY A O 1
ATOM 747 N N . ASP A 1 96 ? -8.629 -19.460 -7.407 1.00 95.12 96 ASP A N 1
ATOM 748 C CA . ASP A 1 96 ? -7.458 -20.332 -7.322 1.00 95.12 96 ASP A CA 1
ATOM 749 C C . ASP A 1 96 ? -6.348 -19.743 -6.444 1.00 95.12 96 ASP A C 1
ATOM 751 O O . ASP A 1 96 ? -5.660 -18.776 -6.776 1.00 95.12 96 ASP A O 1
ATOM 755 N N . ALA A 1 97 ? -6.090 -20.418 -5.325 1.00 95.62 97 ALA A N 1
ATOM 756 C CA . ALA A 1 97 ? -5.085 -19.985 -4.369 1.00 95.62 97 ALA A CA 1
ATOM 757 C C . ALA A 1 97 ? -3.651 -20.017 -4.926 1.00 95.62 97 ALA A C 1
ATOM 759 O O . ALA A 1 97 ? -2.794 -19.325 -4.382 1.00 95.62 97 ALA A O 1
ATOM 760 N N . ALA A 1 98 ? -3.346 -20.846 -5.932 1.00 94.44 98 ALA A N 1
ATOM 761 C CA . ALA A 1 98 ? -2.016 -20.860 -6.550 1.00 94.44 98 ALA A CA 1
ATOM 762 C C . ALA A 1 98 ? -1.819 -19.649 -7.477 1.00 94.44 98 ALA A C 1
ATOM 764 O O . ALA A 1 98 ? -0.763 -19.014 -7.440 1.00 94.44 98 ALA A O 1
ATOM 765 N N . SER A 1 99 ? -2.849 -19.293 -8.246 1.00 93.19 99 SER A N 1
ATOM 766 C CA . SER A 1 99 ? -2.877 -18.077 -9.055 1.00 93.19 99 SER A CA 1
ATOM 767 C C . SER A 1 99 ? -2.745 -16.819 -8.197 1.00 93.19 99 SER A C 1
ATOM 769 O O . SER A 1 99 ? -1.912 -15.966 -8.501 1.00 93.19 99 SER A O 1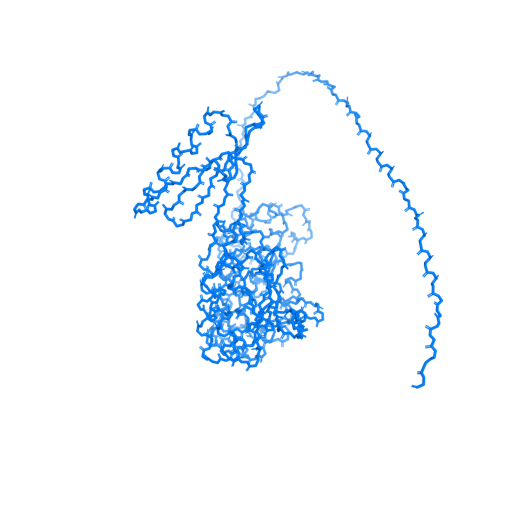
ATOM 771 N N . LEU A 1 100 ? -3.514 -16.719 -7.108 1.00 96.06 100 LEU A N 1
ATOM 772 C CA . LEU A 1 100 ? -3.425 -15.603 -6.160 1.00 96.06 100 LEU A CA 1
ATOM 773 C C . LEU A 1 100 ? -2.030 -15.504 -5.529 1.00 96.06 100 LEU A C 1
ATOM 775 O O . LEU A 1 100 ? -1.453 -14.421 -5.471 1.00 96.06 100 LEU A O 1
ATOM 779 N N . GLU A 1 101 ? -1.463 -16.640 -5.104 1.00 96.25 101 GLU A N 1
ATOM 780 C CA . GLU A 1 101 ? -0.116 -16.705 -4.528 1.00 96.25 101 GLU A CA 1
ATOM 781 C C . GLU A 1 101 ? 0.953 -16.192 -5.496 1.00 96.25 101 GLU A C 1
ATOM 783 O O . GLU A 1 101 ? 1.847 -15.449 -5.090 1.00 96.25 101 GLU A O 1
ATOM 788 N N . LYS A 1 102 ? 0.858 -16.569 -6.775 1.00 93.44 102 LYS A N 1
ATOM 789 C CA . LYS A 1 102 ? 1.792 -16.119 -7.810 1.00 93.44 102 LYS A CA 1
ATOM 790 C C . LYS A 1 102 ? 1.791 -14.593 -7.929 1.00 93.44 102 LYS A C 1
ATOM 792 O O . LYS A 1 102 ? 2.864 -13.998 -7.942 1.00 93.44 102 LYS A O 1
ATOM 797 N N . VAL A 1 103 ? 0.610 -13.978 -7.993 1.00 93.25 103 VAL A N 1
ATOM 798 C CA . VAL A 1 103 ? 0.478 -12.525 -8.186 1.00 93.25 103 VAL A CA 1
ATOM 799 C C . VAL A 1 103 ? 0.928 -11.751 -6.947 1.00 93.25 103 VAL A C 1
ATOM 801 O O . VAL A 1 103 ? 1.744 -10.845 -7.073 1.00 93.25 103 VAL A O 1
ATOM 804 N N . ILE A 1 104 ? 0.523 -12.148 -5.733 1.00 95.12 104 ILE A N 1
ATOM 805 C CA . ILE A 1 104 ? 0.969 -11.430 -4.522 1.00 95.12 104 ILE A CA 1
ATOM 806 C C . ILE A 1 104 ? 2.483 -11.561 -4.288 1.00 95.12 104 ILE A C 1
ATOM 808 O O . ILE A 1 104 ? 3.125 -10.621 -3.822 1.00 95.12 104 ILE A O 1
ATOM 812 N N . ARG A 1 105 ? 3.094 -12.698 -4.656 1.00 93.94 105 ARG A N 1
ATOM 813 C CA . ARG A 1 105 ? 4.560 -12.837 -4.651 1.00 93.94 105 ARG A CA 1
ATOM 814 C C . ARG A 1 105 ? 5.215 -11.926 -5.679 1.00 93.94 105 ARG A C 1
ATOM 816 O O . ARG A 1 105 ? 6.234 -11.323 -5.375 1.00 93.94 105 ARG A O 1
ATOM 823 N N . GLN A 1 106 ? 4.608 -11.777 -6.853 1.00 89.44 106 GLN A N 1
ATOM 824 C CA . GLN A 1 106 ? 5.086 -10.833 -7.853 1.00 89.44 106 GLN A CA 1
ATOM 825 C C . GLN A 1 106 ? 5.036 -9.389 -7.334 1.00 89.44 106 GLN A C 1
ATOM 827 O O . GLN A 1 106 ? 6.031 -8.687 -7.479 1.00 89.44 106 GLN A O 1
ATOM 832 N N . HIS A 1 107 ? 3.960 -8.966 -6.659 1.00 90.94 107 HIS A N 1
ATOM 833 C CA . HIS A 1 107 ? 3.911 -7.638 -6.022 1.00 90.94 107 HIS A CA 1
ATOM 834 C C . HIS A 1 107 ? 5.027 -7.475 -4.978 1.00 90.94 107 HIS A C 1
ATOM 836 O O . HIS A 1 107 ? 5.660 -6.430 -4.897 1.00 90.94 107 HIS A O 1
ATOM 842 N N . ASN A 1 108 ? 5.316 -8.531 -4.213 1.00 89.12 108 ASN A N 1
ATOM 843 C CA . ASN A 1 108 ? 6.395 -8.545 -3.224 1.00 89.12 108 ASN A CA 1
ATOM 844 C C . ASN A 1 108 ? 7.800 -8.453 -3.827 1.00 89.12 108 ASN A C 1
ATOM 846 O O . ASN A 1 108 ? 8.668 -7.795 -3.247 1.00 89.12 108 ASN A O 1
ATOM 850 N N . ASP A 1 109 ? 8.045 -9.165 -4.922 1.00 87.12 109 ASP A N 1
ATOM 851 C CA . ASP A 1 109 ? 9.361 -9.262 -5.556 1.00 87.12 109 ASP A CA 1
ATOM 852 C C . ASP A 1 109 ? 9.633 -8.062 -6.474 1.00 87.12 109 ASP A C 1
ATOM 854 O O . ASP A 1 109 ? 10.781 -7.653 -6.647 1.00 87.12 109 ASP A O 1
ATOM 858 N N . GLN A 1 110 ? 8.576 -7.481 -7.047 1.00 85.12 110 GLN A N 1
ATOM 859 C CA . GLN A 1 110 ? 8.617 -6.363 -7.993 1.00 85.12 110 GLN A CA 1
ATOM 860 C C . GLN A 1 110 ? 7.969 -5.103 -7.413 1.00 85.12 110 GLN A C 1
ATOM 862 O O . GLN A 1 110 ? 7.366 -4.322 -8.141 1.00 85.12 110 GLN A O 1
ATOM 867 N N . TYR A 1 111 ? 8.118 -4.902 -6.106 1.00 83.44 111 TYR A N 1
ATOM 868 C CA . TYR A 1 111 ? 7.462 -3.841 -5.346 1.00 83.44 111 TYR A CA 1
ATOM 869 C C . TYR A 1 111 ? 7.496 -2.463 -6.028 1.00 83.44 111 TYR A C 1
ATOM 871 O O . TYR A 1 111 ? 6.444 -1.907 -6.307 1.00 83.44 111 TYR A O 1
ATOM 879 N N . HIS A 1 112 ? 8.674 -1.953 -6.402 1.00 80.25 112 HIS A N 1
ATOM 880 C CA . HIS A 1 112 ? 8.775 -0.638 -7.050 1.00 80.25 112 HIS A CA 1
ATOM 881 C C . HIS A 1 112 ? 8.045 -0.563 -8.402 1.00 80.25 112 HIS A C 1
ATOM 883 O O . HIS A 1 112 ? 7.476 0.468 -8.735 1.00 80.25 112 HIS A O 1
ATOM 889 N N . GLN A 1 113 ? 8.030 -1.654 -9.177 1.00 79.25 113 GLN A N 1
ATOM 890 C CA . GLN A 1 113 ? 7.301 -1.704 -10.453 1.00 79.25 113 GLN A CA 1
ATOM 891 C C . GLN A 1 113 ? 5.790 -1.766 -10.225 1.00 79.25 113 GLN A C 1
ATOM 893 O O . GLN A 1 113 ? 5.026 -1.198 -10.998 1.00 79.25 113 GLN A O 1
ATOM 898 N N . TYR A 1 114 ? 5.363 -2.462 -9.169 1.00 82.88 114 TYR A N 1
ATOM 899 C CA . TYR A 1 114 ? 3.967 -2.498 -8.760 1.00 82.88 114 TYR A CA 1
ATOM 900 C C . TYR A 1 114 ? 3.484 -1.110 -8.333 1.00 82.88 114 TYR A C 1
ATOM 902 O O . TYR A 1 114 ? 2.465 -0.652 -8.840 1.00 82.88 114 TYR A O 1
ATOM 910 N N . THR A 1 115 ? 4.238 -0.421 -7.472 1.00 77.69 115 THR A N 1
ATOM 911 C CA . THR A 1 115 ? 3.926 0.948 -7.036 1.00 77.69 115 THR A CA 1
ATOM 912 C C . THR A 1 115 ? 3.799 1.896 -8.228 1.00 77.69 115 THR A C 1
ATOM 914 O O . THR A 1 115 ? 2.804 2.608 -8.334 1.00 77.69 115 THR A O 1
ATOM 917 N N . ASP A 1 116 ? 4.744 1.835 -9.173 1.00 78.88 116 ASP A N 1
ATOM 918 C CA . ASP A 1 116 ? 4.698 2.616 -10.418 1.00 78.88 116 ASP A CA 1
ATOM 919 C C . ASP A 1 116 ? 3.439 2.338 -11.245 1.00 78.88 116 ASP A C 1
ATOM 921 O O . ASP A 1 116 ? 2.776 3.257 -11.728 1.00 78.88 116 ASP A O 1
ATOM 925 N N . ALA A 1 117 ? 3.075 1.060 -11.382 1.00 79.19 117 ALA A N 1
ATOM 926 C CA . ALA A 1 117 ? 1.890 0.660 -12.125 1.00 79.19 117 ALA A CA 1
ATOM 927 C C . ALA A 1 117 ? 0.597 1.165 -11.467 1.00 79.19 117 ALA A C 1
ATOM 929 O O . ALA A 1 117 ? -0.278 1.659 -12.179 1.00 79.19 117 ALA A O 1
ATOM 930 N N . VAL A 1 118 ? 0.486 1.064 -10.136 1.00 79.00 118 VAL A N 1
ATOM 931 C CA . VAL A 1 118 ? -0.679 1.551 -9.381 1.00 79.00 118 VAL A CA 1
ATOM 932 C C . VAL A 1 118 ? -0.852 3.055 -9.572 1.00 79.00 118 VAL A C 1
ATOM 934 O O . VAL A 1 118 ? -1.949 3.484 -9.914 1.00 79.00 118 VAL A O 1
ATOM 937 N N . GLN A 1 119 ? 0.220 3.833 -9.428 1.00 72.56 119 GLN A N 1
ATOM 938 C CA . GLN A 1 119 ? 0.149 5.297 -9.462 1.00 72.56 119 GLN A CA 1
ATOM 939 C C . GLN A 1 119 ? -0.092 5.866 -10.857 1.00 72.56 119 GLN A C 1
ATOM 941 O O . GLN A 1 119 ? -0.875 6.795 -11.014 1.00 72.56 119 GLN A O 1
ATOM 946 N N . ASN A 1 120 ? 0.560 5.308 -11.878 1.00 75.06 120 ASN A N 1
ATOM 947 C CA . ASN A 1 120 ? 0.553 5.922 -13.206 1.00 75.06 120 ASN A CA 1
ATOM 948 C C . ASN A 1 120 ? -0.523 5.370 -14.144 1.00 75.06 120 ASN A C 1
ATOM 950 O O . ASN A 1 120 ? -0.893 6.034 -15.110 1.00 75.06 120 ASN A O 1
ATOM 954 N N . LYS A 1 121 ? -0.965 4.122 -13.948 1.00 76.00 121 LYS A N 1
ATOM 955 C CA . LYS A 1 121 ? -1.810 3.418 -14.935 1.00 76.00 121 LYS A CA 1
ATOM 956 C C . LYS A 1 121 ? -2.998 2.678 -14.323 1.00 76.00 121 LYS A C 1
ATOM 958 O O . LYS A 1 121 ? -3.800 2.127 -15.080 1.00 76.00 121 LYS A O 1
ATOM 963 N N . GLY A 1 122 ? -3.077 2.605 -12.992 1.00 80.38 122 GLY A N 1
ATOM 964 C CA . GLY A 1 122 ? -3.946 1.670 -12.280 1.00 80.38 122 GLY A CA 1
ATOM 965 C C . GLY A 1 122 ? -3.573 0.209 -12.556 1.00 80.38 122 GLY A C 1
ATOM 966 O O . GLY A 1 122 ? -2.858 -0.096 -13.510 1.00 80.38 122 GLY A O 1
ATOM 967 N N . VAL A 1 123 ? -4.063 -0.725 -11.739 1.00 84.44 123 VAL A N 1
ATOM 968 C CA . VAL A 1 123 ? -3.800 -2.165 -11.911 1.00 84.44 123 VAL A CA 1
ATOM 969 C C . VAL A 1 123 ? -5.053 -2.896 -12.386 1.00 84.44 123 VAL A C 1
ATOM 971 O O . VAL A 1 123 ? -6.128 -2.750 -11.812 1.00 84.44 123 VAL A O 1
ATOM 974 N N . ALA A 1 124 ? -4.907 -3.725 -13.421 1.00 88.25 124 ALA A N 1
ATOM 975 C CA . ALA A 1 124 ? -5.979 -4.552 -13.958 1.00 88.25 124 ALA A CA 1
ATOM 976 C C . ALA A 1 124 ? -5.729 -6.035 -13.663 1.00 88.25 124 ALA A C 1
ATOM 978 O O . ALA A 1 124 ? -4.740 -6.624 -14.104 1.00 88.25 124 ALA A O 1
ATOM 979 N N . TYR A 1 125 ? -6.676 -6.666 -12.976 1.00 91.75 125 TYR A N 1
ATOM 980 C CA . TYR A 1 125 ? -6.690 -8.105 -12.723 1.00 91.75 125 TYR A CA 1
ATOM 981 C C . TYR A 1 125 ? -7.673 -8.766 -13.683 1.00 91.75 125 TYR A C 1
ATOM 983 O O . TYR A 1 125 ? -8.771 -8.259 -13.876 1.00 91.75 125 TYR A O 1
ATOM 991 N N . GLY A 1 126 ? -7.307 -9.881 -14.310 1.00 92.12 126 GLY A N 1
ATOM 992 C CA . GLY A 1 126 ? -8.161 -10.489 -15.331 1.00 92.12 126 GLY A CA 1
ATOM 993 C C . GLY A 1 126 ? -7.770 -11.901 -15.730 1.00 92.12 126 GLY A C 1
ATOM 994 O O . GLY A 1 126 ? -6.977 -12.568 -15.069 1.00 92.12 126 GLY A O 1
ATOM 995 N N . ALA A 1 127 ? -8.318 -12.365 -16.847 1.00 92.19 127 ALA A N 1
ATOM 996 C CA . ALA A 1 127 ? -8.025 -13.672 -17.426 1.00 92.19 127 ALA A CA 1
ATOM 997 C C . ALA A 1 127 ? -7.731 -13.563 -18.925 1.00 92.19 127 ALA A C 1
ATOM 999 O O . ALA A 1 127 ? -8.178 -12.638 -19.595 1.00 92.19 127 ALA A O 1
ATOM 1000 N N . VAL A 1 128 ? -7.020 -14.547 -19.481 1.00 89.56 128 VAL A N 1
ATOM 1001 C CA . VAL A 1 128 ? -6.858 -14.662 -20.937 1.00 89.56 128 VAL A CA 1
ATOM 1002 C C . VAL A 1 128 ? -7.994 -15.507 -21.508 1.00 89.56 128 VAL A C 1
ATOM 1004 O O . VAL A 1 128 ? -8.109 -16.692 -21.193 1.00 89.56 128 VAL A O 1
ATOM 1007 N N . LYS A 1 129 ? -8.822 -14.912 -22.371 1.00 90.62 129 LYS A N 1
ATOM 1008 C CA . LYS A 1 129 ? -9.932 -15.579 -23.070 1.00 90.62 129 LYS A CA 1
ATOM 1009 C C . LYS A 1 129 ? -9.842 -15.278 -24.562 1.00 90.62 129 LYS A C 1
ATOM 1011 O O . LYS A 1 129 ? -9.698 -14.129 -24.959 1.00 90.62 129 LYS A O 1
ATOM 1016 N N . GLY A 1 130 ? -9.885 -16.316 -25.399 1.00 90.50 130 GLY A N 1
ATOM 1017 C CA . GLY A 1 130 ? -9.828 -16.150 -26.858 1.00 90.50 130 GLY A CA 1
ATOM 1018 C C . GLY A 1 130 ? -8.566 -15.437 -27.366 1.00 90.50 130 GLY A C 1
ATOM 1019 O O . GLY A 1 130 ? -8.633 -14.729 -28.363 1.00 90.50 130 GLY A O 1
ATOM 1020 N N . GLY A 1 131 ? -7.431 -15.576 -26.669 1.00 90.88 131 GLY A N 1
ATOM 1021 C CA . GLY A 1 131 ? -6.187 -14.891 -27.037 1.00 90.88 131 GLY A CA 1
ATOM 1022 C C . GLY A 1 131 ? -6.172 -13.391 -26.723 1.00 90.88 131 GLY A C 1
ATOM 1023 O O . GLY A 1 131 ? -5.345 -12.672 -27.274 1.00 90.88 131 GLY A O 1
ATOM 1024 N N . LYS A 1 132 ? -7.060 -12.910 -25.846 1.00 90.62 132 LYS A N 1
ATOM 1025 C CA . LYS A 1 132 ? -7.068 -11.528 -25.351 1.00 90.62 132 LYS A CA 1
ATOM 1026 C C . LYS A 1 132 ? -7.134 -11.502 -23.828 1.00 90.62 132 LYS A C 1
ATOM 1028 O O . LYS A 1 132 ? -7.724 -12.396 -23.218 1.00 90.62 132 LYS A O 1
ATOM 1033 N N . PHE A 1 133 ? -6.528 -10.486 -23.221 1.00 90.94 133 PHE A N 1
ATOM 1034 C CA . PHE A 1 133 ? -6.739 -10.180 -21.809 1.00 90.94 133 PHE A CA 1
ATOM 1035 C C . PHE A 1 133 ? -8.147 -9.607 -21.629 1.00 90.94 133 PHE A C 1
ATOM 1037 O O . PHE A 1 133 ? -8.558 -8.718 -22.371 1.00 90.94 133 PHE A O 1
ATOM 1044 N N . VAL A 1 134 ? -8.883 -10.142 -20.662 1.00 91.12 134 VAL A N 1
ATOM 1045 C CA . VAL A 1 134 ? -10.214 -9.681 -20.274 1.00 91.12 134 VAL A CA 1
ATOM 1046 C C . VAL A 1 134 ? -10.144 -9.346 -18.786 1.00 91.12 134 VAL A C 1
ATOM 1048 O O . VAL A 1 134 ? -9.937 -10.277 -17.996 1.00 91.12 134 VAL A O 1
ATOM 1051 N N . PRO A 1 135 ? -10.260 -8.063 -18.394 1.00 90.94 135 PRO A N 1
ATOM 1052 C CA . PRO A 1 135 ? -10.264 -7.684 -16.988 1.00 90.94 135 PRO A CA 1
ATOM 1053 C C . PRO A 1 135 ? -11.460 -8.321 -16.275 1.00 90.94 135 PRO A C 1
ATOM 1055 O O . PRO A 1 135 ? -12.505 -8.569 -16.882 1.00 90.94 135 PRO A O 1
ATOM 1058 N N . HIS A 1 136 ? -11.295 -8.617 -14.990 1.00 90.00 136 HIS A N 1
ATOM 1059 C CA . HIS A 1 136 ? -12.427 -8.915 -14.127 1.00 90.00 136 HIS A CA 1
ATOM 1060 C C . HIS A 1 136 ? -13.240 -7.637 -13.944 1.00 90.00 136 HIS A C 1
ATOM 1062 O O . HIS A 1 136 ? -12.686 -6.544 -13.822 1.00 90.00 136 HIS A O 1
ATOM 1068 N N . GLU A 1 137 ? -14.560 -7.783 -13.945 1.00 87.88 137 GLU A N 1
ATOM 1069 C CA . GLU A 1 137 ? -15.445 -6.717 -13.493 1.00 87.88 137 GLU A CA 1
ATOM 1070 C C . GLU A 1 137 ? -15.310 -6.618 -11.972 1.00 87.88 137 GLU A C 1
ATOM 1072 O O . GLU A 1 137 ? -15.553 -7.604 -11.263 1.00 87.88 137 GLU A O 1
ATOM 1077 N N . ALA A 1 138 ? -14.888 -5.450 -11.485 1.00 78.06 138 ALA A N 1
ATOM 1078 C CA . ALA A 1 138 ? -14.793 -5.184 -10.058 1.00 78.06 138 ALA A CA 1
ATOM 1079 C C . ALA A 1 138 ? -16.198 -5.220 -9.450 1.00 78.06 138 ALA A C 1
ATOM 1081 O O . ALA A 1 138 ? -17.097 -4.501 -9.887 1.00 78.06 138 ALA A O 1
ATOM 1082 N N . LYS A 1 139 ? -16.392 -6.037 -8.418 1.00 74.06 139 LYS A N 1
ATOM 1083 C CA . LYS A 1 139 ? -17.631 -6.053 -7.633 1.00 74.06 139 LYS A CA 1
ATOM 1084 C C . LYS A 1 139 ? -17.742 -4.826 -6.744 1.00 74.06 139 LYS A C 1
ATOM 1086 O O . LYS A 1 139 ? -18.855 -4.399 -6.466 1.00 74.06 139 LYS A O 1
ATOM 1091 N N . SER A 1 140 ? -16.607 -4.317 -6.276 1.00 66.81 140 SER A N 1
ATOM 1092 C CA . SER A 1 140 ? -16.509 -3.131 -5.424 1.00 66.81 140 SER A CA 1
ATOM 1093 C C . SER A 1 140 ? -16.209 -1.849 -6.199 1.00 66.81 140 SER A C 1
ATOM 1095 O O . SER A 1 140 ? -15.793 -0.881 -5.582 1.00 66.81 140 SER A O 1
ATOM 1097 N N . GLY A 1 141 ? -16.252 -1.854 -7.538 1.00 75.62 141 GLY A N 1
ATOM 1098 C CA . GLY A 1 141 ? -15.707 -0.758 -8.360 1.00 75.62 141 GLY A CA 1
ATOM 1099 C C . GLY A 1 141 ? -14.169 -0.665 -8.337 1.00 75.62 141 GLY A C 1
ATOM 1100 O O . GLY A 1 141 ? -13.561 -0.230 -9.309 1.00 75.62 141 GLY A O 1
ATOM 1101 N N . ASP A 1 142 ? -13.533 -1.178 -7.281 1.00 81.25 142 ASP A N 1
ATOM 1102 C CA . ASP A 1 142 ? -12.086 -1.264 -7.094 1.00 81.25 142 ASP A CA 1
ATOM 1103 C C . ASP A 1 142 ? -11.561 -2.701 -7.293 1.00 81.25 142 ASP A C 1
ATOM 1105 O O . ASP A 1 142 ? -11.718 -3.588 -6.449 1.00 81.25 142 ASP A O 1
ATOM 1109 N N . ASN A 1 143 ? -10.890 -2.917 -8.424 1.00 84.44 143 ASN A N 1
ATOM 1110 C CA . ASN A 1 143 ? -10.270 -4.192 -8.792 1.00 84.44 143 ASN A CA 1
ATOM 1111 C C . ASN A 1 143 ? -9.139 -4.623 -7.835 1.00 84.44 143 ASN A C 1
ATOM 1113 O O . ASN A 1 143 ? -8.875 -5.821 -7.682 1.00 84.44 143 ASN A O 1
ATOM 1117 N N . GLU A 1 144 ? -8.461 -3.668 -7.195 1.00 88.62 144 GLU A N 1
ATOM 1118 C CA . GLU A 1 144 ? -7.377 -3.928 -6.249 1.00 88.62 144 GLU A CA 1
ATOM 1119 C C . GLU A 1 144 ? -7.922 -4.461 -4.920 1.00 88.62 144 GLU A C 1
ATOM 1121 O O . GLU A 1 144 ? -7.418 -5.463 -4.394 1.00 88.62 144 GLU A O 1
ATOM 1126 N N . LEU A 1 145 ? -8.998 -3.851 -4.413 1.00 89.56 145 LEU A N 1
ATOM 1127 C CA . LEU A 1 145 ? -9.689 -4.326 -3.216 1.00 89.56 145 LEU A CA 1
ATOM 1128 C C . LEU A 1 145 ? -10.169 -5.772 -3.385 1.00 89.56 145 LEU A C 1
ATOM 1130 O O . LEU A 1 145 ? -9.887 -6.618 -2.531 1.00 89.56 145 LEU A O 1
ATOM 1134 N N . ASP A 1 146 ? -10.837 -6.080 -4.500 1.00 89.88 146 ASP A N 1
ATOM 1135 C CA . ASP A 1 146 ? -11.332 -7.429 -4.791 1.00 89.88 146 ASP A CA 1
ATOM 1136 C C . ASP A 1 146 ? -10.203 -8.468 -4.842 1.00 89.88 146 ASP A C 1
ATOM 1138 O O . ASP A 1 146 ? -10.334 -9.567 -4.282 1.00 89.88 146 ASP A O 1
ATOM 1142 N N . PHE A 1 147 ? -9.065 -8.118 -5.451 1.00 94.25 147 PHE A N 1
ATOM 1143 C CA . PHE A 1 147 ? -7.888 -8.983 -5.466 1.00 94.25 147 PHE A CA 1
ATOM 1144 C C . PHE A 1 147 ? -7.390 -9.274 -4.046 1.00 94.25 147 PHE A C 1
ATOM 1146 O O . PHE A 1 147 ? -7.227 -10.442 -3.672 1.00 94.25 147 PHE A O 1
ATOM 1153 N N . TYR A 1 148 ? -7.178 -8.248 -3.219 1.00 95.25 148 TYR A N 1
ATOM 1154 C CA . TYR A 1 148 ? -6.677 -8.461 -1.861 1.00 95.25 148 TYR A CA 1
ATOM 1155 C C . TYR A 1 148 ? -7.684 -9.176 -0.961 1.00 95.25 148 TYR A C 1
ATOM 1157 O O . TYR A 1 148 ? -7.284 -10.002 -0.135 1.00 95.25 148 TYR A O 1
ATOM 1165 N N . MET A 1 149 ? -8.981 -8.944 -1.158 1.00 94.31 149 MET A N 1
ATOM 1166 C CA . MET A 1 149 ? -10.053 -9.695 -0.504 1.00 94.31 149 MET A CA 1
ATOM 1167 C C . MET A 1 149 ? -10.001 -11.181 -0.873 1.00 94.31 149 MET A C 1
ATOM 1169 O O . MET A 1 149 ? -10.087 -12.043 0.013 1.00 94.31 149 MET A O 1
ATOM 1173 N N . ALA A 1 150 ? -9.770 -11.500 -2.151 1.00 95.38 150 ALA A N 1
ATOM 1174 C CA . ALA A 1 150 ? -9.562 -12.872 -2.601 1.00 95.38 150 ALA A CA 1
ATOM 1175 C C . ALA A 1 150 ? -8.312 -13.492 -1.949 1.00 95.38 150 ALA A C 1
ATOM 1177 O O . ALA A 1 150 ? -8.408 -14.573 -1.360 1.00 95.38 150 ALA A O 1
ATOM 1178 N N . VAL A 1 151 ? -7.168 -12.791 -1.940 1.00 96.94 151 VAL A N 1
ATOM 1179 C CA . VAL A 1 151 ? -5.932 -13.248 -1.269 1.00 96.94 151 VAL A CA 1
ATOM 1180 C C . VAL A 1 151 ? -6.176 -13.514 0.223 1.00 96.94 151 VAL A C 1
ATOM 1182 O O . VAL A 1 151 ? -5.846 -14.593 0.727 1.00 96.94 151 VAL A O 1
ATOM 1185 N N . ALA A 1 152 ? -6.789 -12.567 0.936 1.00 97.06 152 ALA A N 1
ATOM 1186 C CA . ALA A 1 152 ? -7.011 -12.640 2.379 1.00 97.06 152 ALA A CA 1
ATOM 1187 C C . ALA A 1 152 ? -8.014 -13.740 2.782 1.00 97.06 152 ALA A C 1
ATOM 1189 O O . ALA A 1 152 ? -7.930 -14.294 3.891 1.00 97.06 152 ALA A O 1
ATOM 1190 N N . SER A 1 153 ? -8.920 -14.128 1.875 1.00 96.62 153 SER A N 1
ATOM 1191 C CA . SER A 1 153 ? -9.840 -15.253 2.083 1.00 96.62 153 SER A CA 1
ATOM 1192 C C . SER A 1 153 ? -9.101 -16.590 2.282 1.00 96.62 153 SER A C 1
ATOM 1194 O O . SER A 1 153 ? -9.559 -17.451 3.042 1.00 96.62 153 SER A O 1
ATOM 1196 N N . HIS A 1 154 ? -7.897 -16.737 1.714 1.00 97.50 154 HIS A N 1
ATOM 1197 C CA . HIS A 1 154 ? -7.063 -17.925 1.867 1.00 97.50 154 HIS A CA 1
ATOM 1198 C C . HIS A 1 154 ? -6.090 -17.794 3.046 1.00 97.50 154 HIS A C 1
ATOM 1200 O O . HIS A 1 154 ? -5.067 -17.115 2.972 1.00 97.50 154 HIS A O 1
ATOM 1206 N N . ALA A 1 155 ? -6.332 -18.551 4.123 1.00 97.38 155 ALA A N 1
ATOM 1207 C CA . ALA A 1 155 ? -5.510 -18.511 5.341 1.00 97.38 155 ALA A CA 1
ATOM 1208 C C . ALA A 1 155 ? -3.997 -18.714 5.104 1.00 97.38 155 ALA A C 1
ATOM 1210 O O . ALA A 1 155 ? -3.189 -18.109 5.806 1.00 97.38 155 ALA A O 1
ATOM 1211 N N . LYS A 1 156 ? -3.609 -19.525 4.106 1.00 97.56 156 LYS A N 1
ATOM 1212 C CA . LYS A 1 156 ? -2.199 -19.764 3.746 1.00 97.56 156 LYS A CA 1
ATOM 1213 C C . LYS A 1 156 ? -1.511 -18.571 3.067 1.00 97.56 156 LYS A C 1
ATOM 1215 O O . LYS A 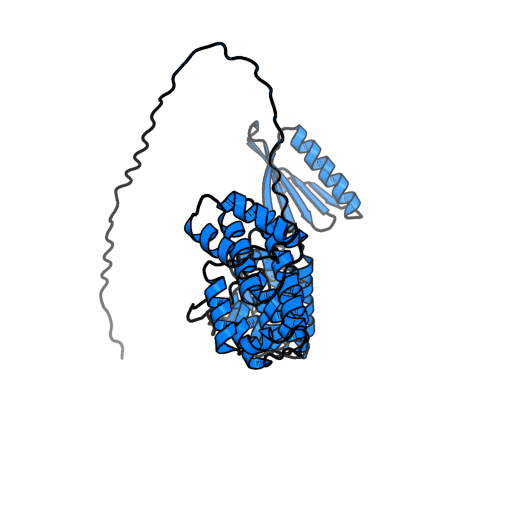1 156 ? -0.288 -18.516 3.075 1.00 97.56 156 LYS A O 1
ATOM 1220 N N . LEU A 1 157 ? -2.275 -17.651 2.473 1.00 97.81 157 LEU A N 1
ATOM 1221 C CA . LEU A 1 157 ? -1.742 -16.496 1.741 1.00 97.81 157 LEU A CA 1
ATOM 1222 C C . LEU A 1 157 ? -1.651 -15.242 2.615 1.00 97.81 157 LEU A C 1
ATOM 1224 O O . LEU A 1 157 ? -0.842 -14.366 2.333 1.00 97.81 157 LEU A O 1
ATOM 1228 N N . ARG A 1 158 ? -2.405 -15.185 3.721 1.00 97.50 158 ARG A N 1
ATOM 1229 C CA . ARG A 1 158 ? -2.374 -14.070 4.685 1.00 97.50 158 ARG A CA 1
ATOM 1230 C C . ARG A 1 158 ? -0.964 -13.686 5.159 1.00 97.50 158 ARG A C 1
ATOM 1232 O O . ARG A 1 158 ? -0.695 -12.493 5.211 1.00 97.50 158 ARG A O 1
ATOM 1239 N N . PRO A 1 159 ? -0.038 -14.621 5.463 1.00 97.00 159 PRO A N 1
ATOM 1240 C CA . PRO A 1 159 ? 1.331 -14.245 5.820 1.00 97.00 159 PRO A CA 1
ATOM 1241 C C . PRO A 1 159 ? 2.098 -13.556 4.683 1.00 97.00 159 PRO A C 1
ATOM 1243 O O . PRO A 1 159 ? 2.910 -12.684 4.955 1.00 97.00 159 PRO A O 1
ATOM 1246 N N . ILE A 1 160 ? 1.829 -13.918 3.424 1.00 96.81 160 ILE A N 1
ATOM 1247 C CA . ILE A 1 160 ? 2.476 -13.312 2.248 1.00 96.81 160 ILE A CA 1
ATOM 1248 C C . ILE A 1 160 ? 1.931 -11.898 2.022 1.00 96.81 160 ILE A C 1
ATOM 1250 O O . ILE A 1 160 ? 2.689 -10.981 1.721 1.00 96.81 160 ILE A O 1
ATOM 1254 N N . LEU A 1 161 ? 0.622 -11.712 2.223 1.00 96.06 161 LEU A N 1
ATOM 1255 C CA . LEU A 1 161 ? -0.008 -10.393 2.197 1.00 96.06 161 LEU A CA 1
ATOM 1256 C C . LEU A 1 161 ? 0.505 -9.497 3.338 1.00 96.06 161 LEU A C 1
ATOM 1258 O O . LEU A 1 161 ? 0.768 -8.322 3.125 1.00 96.06 161 LEU A O 1
ATOM 1262 N N . ALA A 1 162 ? 0.713 -10.057 4.533 1.00 94.94 162 ALA A N 1
ATOM 1263 C CA . ALA A 1 162 ? 1.325 -9.337 5.650 1.00 94.94 162 ALA A CA 1
ATOM 1264 C C . ALA A 1 162 ? 2.781 -8.930 5.358 1.00 94.94 162 ALA A C 1
ATOM 1266 O O . ALA A 1 162 ? 3.187 -7.831 5.718 1.00 94.94 162 ALA A O 1
ATOM 1267 N N . GLU A 1 163 ? 3.559 -9.789 4.686 1.00 93.56 163 GLU A N 1
ATOM 1268 C CA . GLU A 1 163 ? 4.912 -9.448 4.220 1.00 93.56 163 GLU A CA 1
ATOM 1269 C C . GLU A 1 163 ? 4.885 -8.261 3.248 1.00 93.56 163 GLU A C 1
ATOM 1271 O O . GLU A 1 163 ? 5.706 -7.354 3.368 1.00 93.56 163 GLU A O 1
ATOM 1276 N N . PHE A 1 164 ? 3.913 -8.244 2.332 1.00 92.50 164 PHE A N 1
ATOM 1277 C CA . PHE A 1 164 ? 3.708 -7.144 1.390 1.00 92.50 164 PHE A CA 1
ATOM 1278 C C . PHE A 1 164 ? 3.403 -5.823 2.093 1.00 92.50 164 PHE A C 1
ATOM 1280 O O . PHE A 1 164 ? 4.079 -4.827 1.845 1.00 92.50 164 PHE A O 1
ATOM 1287 N N . ILE A 1 165 ? 2.460 -5.833 3.036 1.00 91.50 165 ILE A N 1
ATOM 1288 C CA . ILE A 1 165 ? 2.133 -4.656 3.854 1.00 91.50 165 ILE A CA 1
ATOM 1289 C C . ILE A 1 165 ? 3.367 -4.187 4.632 1.00 91.50 165 ILE A C 1
ATOM 1291 O O . ILE A 1 165 ? 3.670 -3.001 4.639 1.00 91.50 165 ILE A O 1
ATOM 1295 N N . GLY A 1 166 ? 4.133 -5.112 5.219 1.00 89.31 166 GLY A N 1
ATOM 1296 C CA . GLY A 1 166 ? 5.363 -4.775 5.934 1.00 89.31 166 GLY A CA 1
ATOM 1297 C C . GLY A 1 166 ? 6.410 -4.091 5.050 1.00 89.31 166 GLY A C 1
ATOM 1298 O O . GLY A 1 166 ? 7.073 -3.165 5.507 1.00 89.31 166 GLY A O 1
ATOM 1299 N N . LYS A 1 167 ? 6.548 -4.498 3.780 1.00 86.25 167 LYS A N 1
ATOM 1300 C CA . LYS A 1 167 ? 7.437 -3.820 2.819 1.00 86.25 167 LYS A CA 1
ATOM 1301 C C . LYS A 1 167 ? 6.976 -2.397 2.520 1.00 86.25 167 LYS A C 1
ATOM 1303 O O . LYS A 1 167 ? 7.820 -1.510 2.463 1.00 86.25 167 LYS A O 1
ATOM 1308 N N . ILE A 1 168 ? 5.667 -2.193 2.382 1.00 82.94 168 ILE A N 1
ATOM 1309 C CA . ILE A 1 168 ? 5.090 -0.864 2.167 1.00 82.94 168 ILE A CA 1
ATOM 1310 C C . ILE A 1 168 ? 5.324 0.036 3.380 1.00 82.94 168 ILE A C 1
ATOM 1312 O O . ILE A 1 168 ? 5.881 1.119 3.235 1.00 82.94 168 ILE A O 1
ATOM 1316 N N . SER A 1 169 ? 4.971 -0.427 4.583 1.00 79.56 169 SER A N 1
ATOM 1317 C CA . SER A 1 169 ? 5.132 0.350 5.820 1.00 79.56 169 SER A CA 1
ATOM 1318 C C . SER A 1 169 ? 6.588 0.711 6.120 1.00 79.56 169 SER A C 1
ATOM 1320 O O . SER A 1 169 ? 6.863 1.739 6.727 1.00 79.56 169 SER A O 1
ATOM 1322 N N . LEU A 1 170 ? 7.543 -0.124 5.697 1.00 73.69 170 LEU A N 1
ATOM 1323 C CA . LEU A 1 170 ? 8.974 0.161 5.832 1.00 73.69 170 LEU A CA 1
ATOM 1324 C C . LEU A 1 170 ? 9.515 1.110 4.752 1.00 73.69 170 LEU A C 1
ATOM 1326 O O . LEU A 1 170 ? 10.660 1.543 4.871 1.00 73.69 170 LEU A O 1
ATOM 1330 N N . GLY A 1 171 ? 8.730 1.429 3.719 1.00 63.81 171 GLY A N 1
ATOM 1331 C CA . GLY A 1 171 ? 9.150 2.212 2.556 1.00 63.81 171 GLY A CA 1
ATOM 1332 C C . GLY A 1 171 ? 9.575 3.653 2.850 1.00 63.81 171 GLY A C 1
ATOM 1333 O O . GLY A 1 171 ? 10.120 4.288 1.961 1.00 63.81 171 GLY A O 1
ATOM 1334 N N . ASN A 1 172 ? 9.392 4.148 4.080 1.00 66.88 172 ASN A N 1
ATOM 1335 C CA . ASN A 1 172 ? 9.561 5.549 4.465 1.00 66.88 172 ASN A CA 1
ATOM 1336 C C . ASN A 1 172 ? 8.886 6.485 3.452 1.00 66.88 172 ASN A C 1
ATOM 1338 O O . ASN A 1 172 ? 9.534 7.024 2.558 1.00 66.88 172 ASN A O 1
ATOM 1342 N N . TYR A 1 173 ? 7.574 6.659 3.606 1.00 70.38 173 TYR A N 1
ATOM 1343 C CA . TYR A 1 173 ? 6.732 7.490 2.740 1.00 70.38 173 TYR A CA 1
ATOM 1344 C C . TYR A 1 173 ? 7.300 8.897 2.482 1.00 70.38 173 TYR A C 1
ATOM 1346 O O . TYR A 1 173 ? 7.073 9.454 1.416 1.00 70.38 173 TYR A O 1
ATOM 1354 N N . GLU A 1 174 ? 8.081 9.457 3.409 1.00 66.44 174 GLU A N 1
ATOM 1355 C CA . GLU A 1 174 ? 8.733 10.759 3.218 1.00 66.44 174 GLU A CA 1
ATOM 1356 C C . GLU A 1 174 ? 9.927 10.714 2.247 1.00 66.44 174 GLU A C 1
ATOM 1358 O O . GLU A 1 174 ? 10.272 11.720 1.627 1.00 66.44 174 GLU A O 1
ATOM 1363 N N . GLN A 1 175 ? 10.599 9.565 2.139 1.00 69.50 175 GLN A N 1
ATOM 1364 C CA . GLN A 1 175 ? 11.818 9.388 1.344 1.00 69.50 175 GLN A CA 1
ATOM 1365 C C . GLN A 1 175 ? 11.579 8.700 0.005 1.00 69.50 175 GLN A C 1
ATOM 1367 O O . GLN A 1 175 ? 12.394 8.892 -0.899 1.00 69.50 175 GLN A O 1
ATOM 1372 N N . ASP A 1 176 ? 10.521 7.899 -0.127 1.00 71.31 176 ASP A N 1
ATOM 1373 C CA . ASP A 1 176 ? 10.132 7.309 -1.405 1.00 71.31 176 ASP A CA 1
ATOM 1374 C C . ASP A 1 176 ? 9.309 8.340 -2.200 1.00 71.31 176 ASP A C 1
ATOM 1376 O O . ASP A 1 176 ? 8.156 8.599 -1.842 1.00 71.31 176 ASP A O 1
ATOM 1380 N N . PRO A 1 177 ? 9.863 8.945 -3.274 1.00 66.69 177 PRO A N 1
ATOM 1381 C CA . PRO A 1 177 ? 9.170 9.983 -4.036 1.00 66.69 177 PRO A CA 1
ATOM 1382 C C . PRO A 1 177 ? 7.849 9.495 -4.623 1.00 66.69 177 PRO A C 1
ATOM 1384 O O . PRO A 1 177 ? 6.956 10.299 -4.851 1.00 66.69 177 PRO A O 1
ATOM 1387 N N . MET A 1 178 ? 7.728 8.184 -4.853 1.00 64.56 178 MET A N 1
ATOM 1388 C CA . MET A 1 178 ? 6.489 7.590 -5.330 1.00 64.56 178 MET A CA 1
ATOM 1389 C C . MET A 1 178 ? 5.412 7.725 -4.256 1.00 64.56 178 MET A C 1
ATOM 1391 O O . MET A 1 178 ? 4.298 8.142 -4.529 1.00 64.56 178 MET A O 1
ATOM 1395 N N . MET A 1 179 ? 5.746 7.424 -3.006 1.00 70.19 179 MET A N 1
ATOM 1396 C CA . MET A 1 179 ? 4.785 7.421 -1.903 1.00 70.19 179 MET A CA 1
ATOM 1397 C C . MET A 1 179 ? 4.427 8.807 -1.387 1.00 70.19 179 MET A C 1
ATOM 1399 O O . MET A 1 179 ? 3.317 8.995 -0.899 1.00 70.19 179 MET A O 1
ATOM 1403 N N . ARG A 1 180 ? 5.359 9.757 -1.487 1.00 68.81 180 ARG A N 1
ATOM 1404 C CA . ARG A 1 180 ? 5.187 11.111 -0.957 1.00 68.81 180 ARG A CA 1
ATOM 1405 C C . ARG A 1 180 ? 4.015 11.856 -1.596 1.00 68.81 180 ARG A C 1
ATOM 1407 O O . ARG A 1 180 ? 3.331 12.602 -0.909 1.00 68.81 180 ARG A O 1
ATOM 1414 N N . ASP A 1 181 ? 3.796 11.634 -2.888 1.00 67.50 181 ASP A N 1
ATOM 1415 C CA . ASP A 1 181 ? 2.811 12.381 -3.674 1.00 67.50 181 ASP A CA 1
ATOM 1416 C C . ASP A 1 181 ? 1.510 11.566 -3.884 1.00 67.50 181 ASP A C 1
ATOM 1418 O O . ASP A 1 181 ? 0.626 11.970 -4.636 1.00 67.50 181 ASP A O 1
ATOM 1422 N N . ALA A 1 182 ? 1.382 10.400 -3.234 1.00 66.81 182 ALA A N 1
ATOM 1423 C CA . ALA A 1 182 ? 0.202 9.548 -3.341 1.00 66.81 182 ALA A CA 1
ATOM 1424 C C . ALA A 1 182 ? -0.914 10.026 -2.403 1.00 66.81 182 ALA A C 1
ATOM 1426 O O . ALA A 1 182 ? -0.766 9.971 -1.183 1.00 66.81 182 ALA A O 1
ATOM 1427 N N . GLU A 1 183 ? -2.055 10.415 -2.976 1.00 66.88 183 GLU A N 1
ATOM 1428 C CA . GLU A 1 183 ? -3.258 10.781 -2.218 1.00 66.88 183 GLU A CA 1
ATOM 1429 C C . GLU A 1 183 ? -3.725 9.622 -1.328 1.00 66.88 183 GLU A C 1
ATOM 1431 O O . GLU A 1 183 ? -3.920 9.795 -0.129 1.00 66.88 183 GLU A O 1
ATOM 1436 N N . VAL A 1 184 ? -3.805 8.410 -1.892 1.00 72.06 184 VAL A N 1
ATOM 1437 C CA . VAL A 1 184 ? -4.137 7.189 -1.152 1.00 72.06 184 VAL A CA 1
ATOM 1438 C C . VAL A 1 184 ? -2.874 6.361 -0.910 1.00 72.06 184 VAL A C 1
ATOM 1440 O O . VAL A 1 184 ? -2.240 5.909 -1.870 1.00 72.06 184 VAL A O 1
ATOM 1443 N N . PRO A 1 185 ? -2.523 6.063 0.355 1.00 75.62 185 PRO A N 1
ATOM 1444 C CA . PRO A 1 185 ? -1.396 5.201 0.667 1.00 75.62 185 PRO A CA 1
ATOM 1445 C C . PRO A 1 185 ? -1.535 3.825 0.014 1.00 75.62 185 PRO A C 1
ATOM 1447 O O . PRO A 1 185 ? -2.528 3.112 0.223 1.00 75.62 185 PRO A O 1
ATOM 1450 N N . LEU A 1 186 ? -0.502 3.420 -0.731 1.00 81.50 186 LEU A N 1
ATOM 1451 C CA . LEU A 1 186 ? -0.421 2.081 -1.310 1.00 81.50 186 LEU A CA 1
ATOM 1452 C C . LEU A 1 186 ? -0.642 1.026 -0.219 1.00 81.50 186 LEU A C 1
ATOM 1454 O O . LEU A 1 186 ? -0.141 1.157 0.891 1.00 81.50 186 LEU A O 1
ATOM 1458 N N . GLY A 1 187 ? -1.382 -0.040 -0.515 1.00 87.06 187 GLY A N 1
ATOM 1459 C CA . GLY A 1 187 ? -1.609 -1.123 0.447 1.00 87.06 187 GLY A CA 1
ATOM 1460 C C . GLY A 1 187 ? -2.705 -0.872 1.482 1.00 87.06 187 GLY A C 1
ATOM 1461 O O . GLY A 1 187 ? -3.002 -1.792 2.248 1.00 87.06 187 GLY A O 1
ATOM 1462 N N . SER A 1 188 ? -3.380 0.281 1.464 1.00 88.00 188 SER A N 1
ATOM 1463 C CA . SER A 1 188 ? -4.595 0.512 2.263 1.00 88.00 188 SER A CA 1
ATOM 1464 C C . SER A 1 188 ? -5.671 -0.563 2.000 1.00 88.00 188 SER A C 1
ATOM 1466 O O . SER A 1 188 ? -6.304 -1.072 2.928 1.00 88.00 188 SER A O 1
ATOM 1468 N N . ASN A 1 189 ? -5.827 -0.998 0.743 1.00 89.56 189 ASN A N 1
ATOM 1469 C CA . ASN A 1 189 ? -6.664 -2.137 0.349 1.00 89.56 189 ASN A CA 1
ATOM 1470 C C . ASN A 1 189 ? -6.179 -3.468 0.934 1.00 89.56 189 ASN A C 1
ATOM 1472 O O . ASN A 1 189 ? -6.968 -4.236 1.492 1.00 89.56 189 ASN A O 1
ATOM 1476 N N . ALA A 1 190 ? -4.875 -3.733 0.840 1.00 92.50 190 ALA A N 1
ATOM 1477 C CA . ALA A 1 190 ? -4.259 -4.959 1.335 1.00 92.50 190 ALA A CA 1
ATOM 1478 C C . ALA A 1 190 ? -4.450 -5.124 2.847 1.00 92.50 190 ALA A C 1
ATOM 1480 O O . ALA A 1 190 ? -4.837 -6.198 3.321 1.00 92.50 190 ALA A O 1
ATOM 1481 N N . VAL A 1 191 ? -4.189 -4.058 3.603 1.00 92.56 191 VAL A N 1
ATOM 1482 C CA . VAL A 1 191 ? -4.248 -4.088 5.062 1.00 92.56 191 VAL A CA 1
ATOM 1483 C C . VAL A 1 191 ? -5.681 -4.179 5.577 1.00 92.56 191 VAL A C 1
ATOM 1485 O O . VAL A 1 191 ? -5.947 -4.961 6.496 1.00 92.56 191 VAL A O 1
ATOM 1488 N N . TYR A 1 192 ? -6.621 -3.495 4.917 1.00 91.88 192 TYR A N 1
ATOM 1489 C CA . TYR A 1 192 ? -8.046 -3.639 5.188 1.00 91.88 192 TYR A CA 1
ATOM 1490 C C . TYR A 1 192 ? -8.515 -5.078 4.958 1.00 91.88 192 TYR A C 1
ATOM 1492 O O . TYR A 1 192 ? -9.063 -5.700 5.872 1.00 91.88 192 TYR A O 1
ATOM 1500 N N . ALA A 1 193 ? -8.250 -5.643 3.774 1.00 93.56 193 ALA A N 1
ATOM 1501 C CA . ALA A 1 193 ? -8.661 -7.004 3.434 1.00 93.56 193 ALA A CA 1
ATOM 1502 C C . ALA A 1 193 ? -8.105 -8.033 4.433 1.00 93.56 193 ALA A C 1
ATOM 1504 O O . ALA A 1 193 ? -8.807 -8.955 4.867 1.00 93.56 193 ALA A O 1
ATOM 1505 N N . LEU A 1 194 ? -6.849 -7.850 4.851 1.00 95.50 194 LEU A N 1
ATOM 1506 C CA . LEU A 1 194 ? -6.186 -8.718 5.814 1.00 95.50 194 LEU A CA 1
ATOM 1507 C C . LEU A 1 194 ? -6.804 -8.615 7.221 1.00 95.50 194 LEU A C 1
ATOM 1509 O O . LEU A 1 194 ? -7.121 -9.650 7.821 1.00 95.50 194 LEU A O 1
ATOM 1513 N N . ALA A 1 195 ? -7.019 -7.396 7.725 1.00 94.38 195 ALA A N 1
ATOM 1514 C CA . ALA A 1 195 ? -7.657 -7.147 9.020 1.00 94.38 195 ALA A CA 1
ATOM 1515 C C . ALA A 1 195 ? -9.123 -7.597 9.037 1.00 94.38 195 ALA A C 1
ATOM 1517 O O . ALA A 1 195 ? -9.619 -8.082 10.057 1.00 94.38 195 ALA A O 1
ATOM 1518 N N . LEU A 1 196 ? -9.816 -7.499 7.901 1.00 94.00 196 LEU A N 1
ATOM 1519 C CA . LEU A 1 196 ? -11.178 -7.988 7.754 1.00 94.00 196 LEU A CA 1
ATOM 1520 C C . LEU A 1 196 ? -11.203 -9.514 7.766 1.00 94.00 196 LEU A C 1
ATOM 1522 O O . LEU A 1 196 ? -12.119 -10.101 8.338 1.00 94.00 196 LEU A O 1
ATOM 1526 N N . ALA A 1 197 ? -10.224 -10.194 7.174 1.00 96.12 197 ALA A N 1
ATOM 1527 C CA . ALA A 1 197 ? -10.197 -11.654 7.138 1.00 96.12 197 ALA A CA 1
ATOM 1528 C C . ALA A 1 197 ? -9.883 -12.301 8.500 1.00 96.12 197 ALA A C 1
ATOM 1530 O O . ALA A 1 197 ? -10.400 -13.388 8.785 1.00 96.12 197 ALA A O 1
ATOM 1531 N N . ASP A 1 198 ? -9.037 -11.680 9.328 1.00 96.62 198 ASP A N 1
ATOM 1532 C CA . ASP A 1 198 ? -8.569 -12.256 10.596 1.00 96.62 198 ASP A CA 1
ATOM 1533 C C . ASP A 1 198 ? -8.125 -11.165 11.586 1.00 96.62 198 ASP A C 1
ATOM 1535 O O . ASP A 1 198 ? -7.174 -10.425 11.335 1.00 96.62 198 ASP A O 1
ATOM 1539 N N . LYS A 1 199 ? -8.800 -11.109 12.744 1.00 94.88 199 LYS A N 1
ATOM 1540 C CA . LYS A 1 199 ? -8.638 -10.066 13.768 1.00 94.88 199 LYS A CA 1
ATOM 1541 C C . LYS A 1 199 ? -7.198 -9.870 14.229 1.00 94.88 199 LYS A C 1
ATOM 1543 O O . LYS A 1 199 ? -6.821 -8.755 14.559 1.00 94.88 199 LYS A O 1
ATOM 1548 N N . LYS A 1 200 ? -6.368 -10.918 14.226 1.00 95.62 200 LYS A N 1
ATOM 1549 C CA . LYS A 1 200 ? -4.966 -10.804 14.670 1.00 95.62 200 LYS A CA 1
ATOM 1550 C C . LYS A 1 200 ? -4.133 -9.833 13.819 1.00 95.62 200 LYS A C 1
ATOM 1552 O O . LYS A 1 200 ? -3.052 -9.440 14.242 1.00 95.62 200 LYS A O 1
ATOM 1557 N N . TYR A 1 201 ? -4.599 -9.492 12.614 1.00 95.12 201 TYR A N 1
ATOM 1558 C CA . TYR A 1 201 ? -3.945 -8.518 11.739 1.00 95.12 201 TYR A CA 1
ATOM 1559 C C . TYR A 1 201 ? -4.453 -7.089 11.933 1.00 95.12 201 TYR A C 1
ATOM 1561 O O . TYR A 1 201 ? -3.954 -6.185 11.274 1.00 95.12 201 TYR A O 1
ATOM 1569 N N . LEU A 1 202 ? -5.389 -6.857 12.856 1.00 91.69 202 LEU A N 1
ATOM 1570 C CA . LEU A 1 202 ? -5.841 -5.510 13.190 1.00 91.69 202 LEU A CA 1
ATOM 1571 C C . LEU A 1 202 ? -4.681 -4.650 13.717 1.00 91.69 202 LEU A C 1
ATOM 1573 O O . LEU A 1 202 ? -4.553 -3.496 13.333 1.00 91.69 202 LEU A O 1
ATOM 1577 N N . LYS A 1 203 ? -3.756 -5.255 14.473 1.00 90.44 203 LYS A N 1
ATOM 1578 C CA . LYS A 1 203 ? -2.508 -4.608 14.896 1.00 90.44 203 LYS A CA 1
ATOM 1579 C C . LYS A 1 203 ? -1.624 -4.181 13.721 1.00 90.44 203 LYS A C 1
ATOM 1581 O O . LYS A 1 203 ? -1.111 -3.073 13.731 1.00 90.44 203 LYS A O 1
ATOM 1586 N N . ALA A 1 204 ? -1.478 -5.030 12.701 1.00 88.50 204 ALA A N 1
ATOM 1587 C CA . ALA A 1 204 ? -0.724 -4.678 11.495 1.00 88.50 204 ALA A CA 1
ATOM 1588 C C . ALA A 1 204 ? -1.394 -3.522 10.731 1.00 88.50 204 ALA A C 1
ATOM 1590 O O . ALA A 1 204 ? -0.707 -2.708 10.128 1.00 88.50 204 ALA A O 1
ATOM 1591 N N . HIS A 1 205 ? -2.726 -3.421 10.799 1.00 89.25 205 HIS A N 1
ATOM 1592 C CA . HIS A 1 205 ? -3.463 -2.273 10.276 1.00 89.25 205 HIS A CA 1
ATOM 1593 C C . HIS A 1 205 ? -3.177 -0.991 11.041 1.00 89.25 205 HIS A C 1
ATOM 1595 O O . HIS A 1 205 ? -2.915 0.031 10.417 1.00 89.25 205 HIS A O 1
ATOM 1601 N N . THR A 1 206 ? -3.190 -1.036 12.371 1.00 88.12 206 THR A N 1
ATOM 1602 C CA . THR A 1 206 ? -2.785 0.105 13.199 1.00 88.12 206 THR A CA 1
ATOM 1603 C C . THR A 1 206 ? -1.354 0.538 12.884 1.00 88.12 206 THR A C 1
ATOM 1605 O O . THR A 1 206 ? -1.118 1.718 12.664 1.00 88.12 206 THR A O 1
ATOM 1608 N N . GLU A 1 207 ? -0.415 -0.409 12.823 1.00 87.75 207 GLU A N 1
ATOM 1609 C CA . GLU A 1 207 ? 0.999 -0.133 12.534 1.00 87.75 207 GLU A CA 1
ATOM 1610 C C . GLU A 1 207 ? 1.198 0.458 11.132 1.00 87.75 207 GLU A C 1
ATOM 1612 O O . GLU A 1 207 ? 2.029 1.342 10.959 1.00 87.75 207 GLU A O 1
ATOM 1617 N N . PHE A 1 208 ? 0.421 0.003 10.143 1.00 87.81 208 PHE A N 1
ATOM 1618 C CA . PHE A 1 208 ? 0.418 0.591 8.807 1.00 87.81 208 PHE A CA 1
ATOM 1619 C C . PHE A 1 208 ? -0.049 2.049 8.838 1.00 87.81 208 PHE A C 1
ATOM 1621 O O . PHE A 1 208 ? 0.640 2.903 8.294 1.00 87.81 208 PHE A O 1
ATOM 1628 N N . CYS A 1 209 ? -1.160 2.348 9.515 1.00 84.06 209 CYS A N 1
ATOM 1629 C CA . CYS A 1 209 ? -1.642 3.723 9.667 1.00 84.06 209 CYS A CA 1
ATOM 1630 C C . CYS A 1 209 ? -0.594 4.602 10.345 1.00 84.06 209 CYS A C 1
ATOM 1632 O O . CYS A 1 209 ? -0.150 5.576 9.759 1.00 84.06 209 CYS A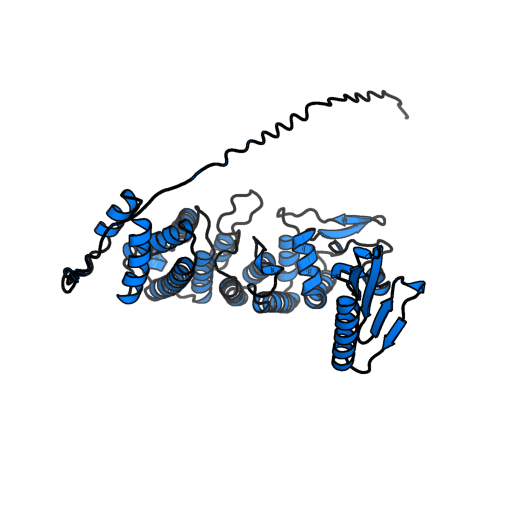 O 1
ATOM 1634 N N . ASP A 1 210 ? -0.081 4.165 11.496 1.00 82.06 210 ASP A N 1
ATOM 1635 C CA . ASP A 1 210 ? 0.957 4.889 12.235 1.00 82.06 210 ASP A CA 1
ATOM 1636 C C . ASP A 1 210 ? 2.257 5.107 11.418 1.00 82.06 210 ASP A C 1
ATOM 1638 O O . ASP A 1 210 ? 3.068 5.954 11.788 1.00 82.06 210 ASP A O 1
ATOM 1642 N N . SER A 1 211 ? 2.488 4.344 10.338 1.00 82.25 211 SER A N 1
ATOM 1643 C CA . SER A 1 211 ? 3.647 4.505 9.440 1.00 82.25 211 SER A CA 1
ATOM 1644 C C . SER A 1 211 ? 3.438 5.509 8.303 1.00 82.25 211 SER A C 1
ATOM 1646 O O . SER A 1 211 ? 4.403 5.880 7.633 1.00 82.25 211 SER A O 1
ATOM 1648 N N . ILE A 1 212 ? 2.194 5.918 8.061 1.00 79.94 212 ILE A N 1
ATOM 1649 C CA . ILE A 1 212 ? 1.840 6.848 6.994 1.00 79.94 212 ILE A CA 1
ATOM 1650 C C . ILE A 1 212 ? 1.981 8.283 7.524 1.00 79.94 212 ILE A C 1
ATOM 1652 O O . ILE A 1 212 ? 1.530 8.562 8.638 1.00 79.94 212 ILE A O 1
ATOM 1656 N N . PRO A 1 213 ? 2.572 9.211 6.752 1.00 75.81 213 PRO A N 1
ATOM 1657 C CA . PRO A 1 213 ? 2.606 10.614 7.107 1.00 75.81 213 PRO A CA 1
ATOM 1658 C C . PRO A 1 213 ? 1.196 11.146 7.325 1.00 75.81 213 PRO A C 1
ATOM 1660 O O . PRO A 1 213 ? 0.246 10.844 6.602 1.00 75.81 213 PRO A O 1
ATOM 1663 N N . ILE A 1 214 ? 1.064 11.970 8.347 1.00 70.38 214 ILE A N 1
ATOM 1664 C CA . ILE A 1 214 ? -0.145 12.747 8.552 1.00 70.38 214 ILE A CA 1
ATOM 1665 C C . ILE A 1 214 ? -0.360 13.652 7.323 1.00 70.38 214 ILE A C 1
ATOM 1667 O O . ILE A 1 214 ? 0.558 14.368 6.932 1.00 70.38 214 ILE A O 1
ATOM 1671 N N . GLY A 1 215 ? -1.569 13.615 6.752 1.00 64.75 215 GLY A N 1
ATOM 1672 C CA . GLY A 1 215 ? -1.942 14.353 5.536 1.00 64.75 215 GLY A CA 1
ATOM 1673 C C . GLY A 1 215 ? -2.138 13.461 4.304 1.00 64.75 215 GLY A C 1
ATOM 1674 O O . GLY A 1 215 ? -2.608 13.926 3.272 1.00 64.75 215 GLY A O 1
ATOM 1675 N N . CYS A 1 216 ? -1.760 12.179 4.379 1.00 69.44 216 CYS A N 1
ATOM 1676 C CA . CYS A 1 216 ? -2.151 11.214 3.357 1.00 69.44 216 CYS A CA 1
ATOM 1677 C C . CYS A 1 216 ? -3.574 10.712 3.625 1.00 69.44 216 CYS A C 1
ATOM 1679 O O . CYS A 1 216 ? -3.880 10.246 4.730 1.00 69.44 216 CYS A O 1
ATOM 1681 N N . TYR A 1 217 ? -4.393 10.705 2.578 1.00 66.62 217 TYR A N 1
ATOM 1682 C CA . TYR A 1 217 ? -5.796 10.336 2.638 1.00 66.62 217 TYR A CA 1
ATOM 1683 C C . TYR A 1 217 ? -5.943 8.816 2.784 1.00 66.62 217 TYR A C 1
ATOM 1685 O O . TYR A 1 217 ? -5.862 8.046 1.820 1.00 66.62 217 TYR A O 1
ATOM 1693 N N . ILE A 1 218 ? -6.197 8.326 4.001 1.00 67.19 218 ILE A N 1
ATOM 1694 C CA . ILE A 1 218 ? -6.713 6.958 4.168 1.00 67.19 218 ILE A CA 1
ATOM 1695 C C . ILE A 1 218 ? -8.225 7.017 3.905 1.00 67.19 218 ILE A C 1
ATOM 1697 O O . ILE A 1 218 ? -9.029 6.966 4.829 1.00 67.19 218 ILE A O 1
ATOM 1701 N N . ALA A 1 219 ? -8.573 7.149 2.623 1.00 53.47 219 ALA A N 1
ATOM 1702 C CA . ALA A 1 219 ? -9.877 7.471 2.024 1.00 53.47 219 ALA A CA 1
ATOM 1703 C C . ALA A 1 219 ? -11.080 6.572 2.392 1.00 53.47 219 ALA A C 1
ATOM 1705 O O . ALA A 1 219 ? -11.641 5.939 1.502 1.00 53.47 219 ALA A O 1
ATOM 1706 N N . ARG A 1 220 ? -11.366 6.278 3.670 1.00 60.16 220 ARG A N 1
ATOM 1707 C CA . ARG A 1 220 ? -12.138 5.055 4.010 1.00 60.16 220 ARG A CA 1
ATOM 1708 C C . ARG A 1 220 ? -12.980 5.118 5.282 1.00 60.16 220 ARG A C 1
ATOM 1710 O O . ARG A 1 220 ? -13.517 4.082 5.698 1.00 60.16 220 ARG A O 1
ATOM 1717 N N . PHE A 1 221 ? -13.094 6.292 5.897 1.00 51.69 221 PHE A N 1
ATOM 1718 C CA . PHE A 1 221 ? -14.023 6.496 7.005 1.00 51.69 221 PHE A CA 1
ATOM 1719 C C . PHE A 1 221 ? -15.468 6.545 6.513 1.00 51.69 221 PHE A C 1
ATOM 1721 O O . PHE A 1 221 ? -16.235 5.639 6.850 1.00 51.69 221 PHE A O 1
ATOM 1728 N N . ASN A 1 222 ? -15.790 7.507 5.649 1.00 50.22 222 ASN A N 1
ATOM 1729 C CA . ASN A 1 222 ? -17.081 7.640 4.977 1.00 50.22 222 ASN A CA 1
ATOM 1730 C C . ASN A 1 222 ? -16.909 8.160 3.546 1.00 50.22 222 ASN A C 1
ATOM 1732 O O . ASN A 1 222 ? -17.484 9.183 3.182 1.00 50.22 222 ASN A O 1
ATOM 1736 N N . ASP A 1 223 ? -16.148 7.459 2.703 1.00 56.09 223 ASP A N 1
ATOM 1737 C CA . ASP A 1 223 ? -16.315 7.714 1.275 1.00 56.09 223 ASP A CA 1
ATOM 1738 C C . ASP A 1 223 ? -17.719 7.215 0.895 1.00 56.09 223 ASP A C 1
ATOM 1740 O O . ASP A 1 223 ? -17.953 6.021 0.736 1.00 56.09 223 ASP A O 1
ATOM 1744 N N . ASP A 1 224 ? -18.693 8.127 0.874 1.00 51.00 224 ASP A N 1
ATOM 1745 C CA . ASP A 1 224 ? -20.104 7.871 0.556 1.00 51.00 224 ASP A CA 1
ATOM 1746 C C . ASP A 1 224 ? -20.296 7.535 -0.935 1.00 51.00 224 ASP A C 1
ATOM 1748 O O . ASP A 1 224 ? -21.429 7.471 -1.435 1.00 51.00 224 ASP A O 1
ATOM 1752 N N . THR A 1 225 ? -19.206 7.287 -1.671 1.00 52.81 225 THR A N 1
ATOM 1753 C CA . THR A 1 225 ? -19.308 6.662 -2.978 1.00 52.81 225 THR A CA 1
ATOM 1754 C C . THR A 1 225 ? -20.081 5.344 -2.817 1.00 52.81 225 THR A C 1
ATOM 1756 O O . THR A 1 225 ? -19.820 4.566 -1.897 1.00 52.81 225 THR A O 1
ATOM 1759 N N . PRO A 1 226 ? -21.065 5.056 -3.691 1.00 49.88 226 PRO A N 1
ATOM 1760 C CA . PRO A 1 226 ? -21.848 3.814 -3.640 1.00 49.88 226 PRO A CA 1
ATOM 1761 C C . PRO A 1 226 ? -20.989 2.538 -3.588 1.00 49.88 226 PRO A C 1
ATOM 1763 O O . PRO A 1 226 ? -21.464 1.488 -3.148 1.00 49.88 226 PRO A O 1
ATOM 1766 N N . ASP A 1 227 ? -19.731 2.672 -4.015 1.00 49.78 227 ASP A N 1
ATOM 1767 C CA . ASP A 1 227 ? -18.723 1.632 -4.159 1.00 49.78 227 ASP A CA 1
ATOM 1768 C C . ASP A 1 227 ? -17.592 1.729 -3.101 1.00 49.78 227 ASP A C 1
ATOM 1770 O O . ASP A 1 227 ? -16.917 0.731 -2.824 1.00 49.78 227 ASP A O 1
ATOM 1774 N N . GLY A 1 228 ? -17.417 2.888 -2.449 1.00 52.09 228 GLY A N 1
ATOM 1775 C CA . GLY A 1 228 ? -16.441 3.149 -1.389 1.00 52.09 228 GLY A CA 1
ATOM 1776 C C . GLY A 1 228 ? -16.875 2.502 -0.086 1.00 52.09 228 GLY A C 1
ATOM 1777 O O . GLY A 1 228 ? -17.616 3.051 0.725 1.00 52.09 228 GLY A O 1
ATOM 1778 N N . GLY A 1 229 ? -16.461 1.257 0.122 1.00 59.12 229 GLY A N 1
ATOM 1779 C CA . GLY A 1 229 ? -16.807 0.530 1.334 1.00 59.12 229 GLY A CA 1
ATOM 1780 C C . GLY A 1 229 ? -16.465 1.332 2.599 1.00 59.12 229 GLY A C 1
ATOM 1781 O O . GLY A 1 229 ? -15.333 1.763 2.794 1.00 59.12 229 GLY A O 1
ATOM 1782 N N . ARG A 1 230 ? -17.422 1.445 3.527 1.00 73.62 230 ARG A N 1
ATOM 1783 C CA . ARG A 1 230 ? -17.185 1.922 4.901 1.00 73.62 230 ARG A CA 1
ATOM 1784 C C . ARG A 1 230 ? -16.272 0.949 5.651 1.00 73.62 230 ARG A C 1
ATOM 1786 O O . ARG A 1 230 ? -16.745 0.048 6.356 1.00 73.62 230 ARG A O 1
ATOM 1793 N N . HIS A 1 231 ? -14.959 1.064 5.470 1.00 80.25 231 HIS A N 1
ATOM 1794 C CA . HIS A 1 231 ? -13.998 0.069 5.948 1.00 80.25 231 HIS A CA 1
ATOM 1795 C C . HIS A 1 231 ? -13.910 0.039 7.470 1.00 80.25 231 HIS A C 1
ATOM 1797 O O . HIS A 1 231 ? -13.970 -1.045 8.067 1.00 80.25 231 HIS A O 1
ATOM 1803 N N . VAL A 1 232 ? -13.832 1.213 8.101 1.00 80.94 232 VAL A N 1
ATOM 1804 C CA . VAL A 1 232 ? -13.791 1.333 9.563 1.00 80.94 232 VAL A CA 1
ATOM 1805 C C . VAL A 1 232 ? -15.086 0.792 10.181 1.00 80.94 232 VAL A C 1
ATOM 1807 O O . VAL A 1 232 ? -14.994 -0.162 10.968 1.00 80.94 232 VAL A O 1
ATOM 1810 N N . PRO A 1 233 ? -16.292 1.242 9.770 1.00 81.81 233 PRO A N 1
ATOM 1811 C CA . PRO A 1 233 ? -17.538 0.642 10.239 1.00 81.81 233 PRO A CA 1
ATOM 1812 C C . PRO A 1 233 ? -17.638 -0.867 10.002 1.00 81.81 233 PRO A C 1
ATOM 1814 O O . PRO A 1 233 ? -18.087 -1.602 10.885 1.00 81.81 233 PRO A O 1
ATOM 1817 N N . ALA A 1 234 ? -17.190 -1.377 8.849 1.00 84.94 234 ALA A N 1
ATOM 1818 C CA . ALA A 1 234 ? -17.206 -2.811 8.557 1.00 84.94 234 ALA A CA 1
ATOM 1819 C C . ALA A 1 234 ? -16.323 -3.614 9.529 1.00 84.94 234 ALA A C 1
ATOM 1821 O O . ALA A 1 234 ? -16.756 -4.653 10.045 1.00 84.94 234 ALA A O 1
ATOM 1822 N N . LEU A 1 235 ? -15.111 -3.131 9.820 1.00 86.38 235 LEU A N 1
ATOM 1823 C CA . LEU A 1 235 ? -14.190 -3.769 10.763 1.00 86.38 235 LEU A CA 1
ATOM 1824 C C . LEU A 1 235 ? -14.717 -3.715 12.200 1.00 86.38 235 LEU A C 1
ATOM 1826 O O . LEU A 1 235 ? -14.729 -4.747 12.880 1.00 86.38 235 LEU A O 1
ATOM 1830 N N . LEU A 1 236 ? -15.222 -2.563 12.646 1.00 85.38 236 LEU A N 1
ATOM 1831 C CA . LEU A 1 236 ? -15.822 -2.411 13.977 1.00 85.38 236 LEU A CA 1
ATOM 1832 C C . LEU A 1 236 ? -17.066 -3.293 14.137 1.00 85.38 236 LEU A C 1
ATOM 1834 O O . LEU A 1 236 ? -17.220 -3.985 15.149 1.00 85.38 236 LEU A O 1
ATOM 1838 N N . ASN A 1 237 ? -17.923 -3.352 13.115 1.00 85.69 237 ASN A N 1
ATOM 1839 C CA . ASN A 1 237 ? -19.105 -4.212 13.110 1.00 85.69 237 ASN A CA 1
ATOM 1840 C C . ASN A 1 237 ? -18.748 -5.695 13.162 1.00 85.69 237 ASN A C 1
ATOM 1842 O O . ASN A 1 237 ? -19.435 -6.462 13.852 1.00 85.69 237 ASN A O 1
ATOM 1846 N N . LYS A 1 238 ? -17.695 -6.100 12.444 1.00 90.94 238 LYS A N 1
ATOM 1847 C CA . LYS A 1 238 ? -17.227 -7.486 12.402 1.00 90.94 238 LYS A CA 1
ATOM 1848 C C . LYS A 1 238 ? -16.599 -7.914 13.720 1.00 90.94 238 LYS A C 1
ATOM 1850 O O . LYS A 1 238 ? -16.939 -8.977 14.239 1.00 90.94 238 LYS A O 1
ATOM 1855 N N . TRP A 1 239 ? -15.693 -7.101 14.255 1.00 91.19 239 TRP A N 1
ATOM 1856 C CA . TRP A 1 239 ? -14.887 -7.478 15.416 1.00 91.19 239 TRP A CA 1
ATOM 1857 C C . TRP A 1 239 ? -15.498 -7.108 16.757 1.00 91.19 239 TRP A C 1
ATOM 1859 O O . TRP A 1 239 ? -15.014 -7.630 17.764 1.00 91.19 239 TRP A O 1
ATOM 1869 N N . LYS A 1 240 ? -16.575 -6.312 16.729 1.00 88.12 240 LYS A N 1
ATOM 1870 C CA . LYS A 1 240 ? -17.278 -5.724 17.872 1.00 88.12 240 LYS A CA 1
ATOM 1871 C C . LYS A 1 240 ? -16.330 -4.892 18.722 1.00 88.12 240 LYS A C 1
ATOM 1873 O O . LYS A 1 240 ? -15.461 -5.426 19.404 1.00 88.12 240 LYS A O 1
ATOM 1878 N N . TYR A 1 241 ? -16.529 -3.581 18.692 1.00 83.00 241 TYR A N 1
ATOM 1879 C CA . TYR A 1 241 ? -15.793 -2.681 19.563 1.00 83.00 241 TYR A CA 1
ATOM 1880 C C . TYR A 1 241 ? -15.907 -3.120 21.034 1.00 83.00 241 TYR A C 1
ATOM 1882 O O . TYR A 1 241 ? -16.986 -3.478 21.518 1.00 83.00 241 TYR A O 1
ATOM 1890 N N . SER A 1 242 ? -14.781 -3.083 21.746 1.00 82.25 242 SER A N 1
ATOM 1891 C CA . SER A 1 242 ? -14.736 -3.248 23.193 1.00 82.25 242 SER A CA 1
ATOM 1892 C C . SER A 1 242 ? -13.620 -2.390 23.770 1.00 82.25 242 SER A C 1
ATOM 1894 O O . SER A 1 242 ? -12.473 -2.521 23.361 1.00 82.25 242 SER A O 1
ATOM 1896 N N . ALA A 1 243 ? -13.924 -1.595 24.798 1.00 75.06 243 ALA A N 1
ATOM 1897 C CA . ALA A 1 243 ? -12.910 -0.829 25.527 1.00 75.06 243 ALA A CA 1
ATOM 1898 C C . ALA A 1 243 ? -11.840 -1.720 26.195 1.00 75.06 243 ALA A C 1
ATOM 1900 O O . ALA A 1 243 ? -10.729 -1.281 26.470 1.00 75.06 243 ALA A O 1
ATOM 1901 N N . SER A 1 244 ? -12.156 -3.000 26.429 1.00 81.69 244 SER A N 1
ATOM 1902 C CA . SER A 1 244 ? -11.197 -3.981 26.955 1.00 81.69 244 SER A CA 1
ATOM 1903 C C . SER A 1 244 ? -10.311 -4.627 25.883 1.00 81.69 244 SER A C 1
ATOM 1905 O O . SER A 1 244 ? -9.366 -5.338 26.223 1.00 81.69 244 SER A O 1
ATOM 1907 N N . ASP A 1 245 ? -10.611 -4.394 24.605 1.00 88.50 245 ASP A N 1
ATOM 1908 C CA . ASP A 1 245 ? -9.883 -4.938 23.466 1.00 88.50 245 ASP A CA 1
ATOM 1909 C C . ASP A 1 245 ? -8.970 -3.870 22.864 1.00 88.50 245 ASP A C 1
ATOM 1911 O O . ASP A 1 245 ? -9.379 -3.020 22.067 1.00 88.50 245 ASP A O 1
ATOM 1915 N N . GLU A 1 246 ? -7.708 -3.937 23.279 1.00 87.62 246 GLU A N 1
ATOM 1916 C CA . GLU A 1 246 ? -6.675 -2.971 22.927 1.00 87.62 246 GLU A CA 1
ATOM 1917 C C . GLU A 1 246 ? -6.422 -2.879 21.418 1.00 87.62 246 GLU A C 1
ATOM 1919 O O . GLU A 1 246 ? -6.168 -1.782 20.930 1.00 87.62 246 GLU A O 1
ATOM 1924 N N . ASP A 1 247 ? -6.571 -3.971 20.661 1.00 89.75 247 ASP A N 1
ATOM 1925 C CA . ASP A 1 247 ? -6.364 -3.950 19.209 1.00 89.75 247 ASP A CA 1
ATOM 1926 C C . ASP A 1 247 ? -7.473 -3.152 18.514 1.00 89.75 247 ASP A C 1
ATOM 1928 O O . ASP A 1 247 ? -7.193 -2.316 17.656 1.00 89.75 247 ASP A O 1
ATOM 1932 N N . THR A 1 248 ? -8.740 -3.365 18.897 1.00 87.06 248 THR A N 1
ATOM 1933 C CA . THR A 1 248 ? -9.865 -2.608 18.307 1.00 87.06 248 THR A CA 1
ATOM 1934 C C . THR A 1 248 ? -9.845 -1.134 18.689 1.00 87.06 248 THR A C 1
ATOM 1936 O O . THR A 1 248 ? -10.200 -0.283 17.875 1.00 87.06 248 THR A O 1
ATOM 1939 N N . MET A 1 249 ? -9.389 -0.837 19.905 1.00 83.81 249 MET A N 1
ATOM 1940 C CA . MET A 1 249 ? -9.210 0.521 20.393 1.00 83.81 249 MET A CA 1
ATOM 1941 C C . MET A 1 249 ? -8.065 1.233 19.659 1.00 83.81 249 MET A C 1
ATOM 1943 O O . MET A 1 249 ? -8.279 2.322 19.136 1.00 83.81 249 MET A O 1
ATOM 1947 N N . ASN A 1 250 ? -6.888 0.612 19.555 1.00 85.25 250 ASN A N 1
ATOM 1948 C CA . ASN A 1 250 ? -5.749 1.180 18.830 1.00 85.25 250 ASN A CA 1
ATOM 1949 C C . ASN A 1 250 ? -6.063 1.389 17.346 1.00 85.25 250 ASN A C 1
ATOM 1951 O O . ASN A 1 250 ? -5.712 2.425 16.794 1.00 85.25 250 ASN A O 1
ATOM 1955 N N . PHE A 1 251 ? -6.744 0.434 16.707 1.00 86.88 251 PHE A N 1
ATOM 1956 C CA . PHE A 1 251 ? -7.199 0.570 15.325 1.00 86.88 251 PHE A CA 1
ATOM 1957 C C . PHE A 1 251 ? -8.097 1.784 15.129 1.00 86.88 251 PHE A C 1
ATOM 1959 O O . PHE A 1 251 ? -7.817 2.596 14.255 1.00 86.88 251 PHE A O 1
ATOM 1966 N N . LEU A 1 252 ? -9.137 1.927 15.954 1.00 81.25 252 LEU A N 1
ATOM 1967 C CA . LEU A 1 252 ? -10.042 3.062 15.836 1.00 81.25 252 LEU A CA 1
ATOM 1968 C C . LEU A 1 252 ? -9.303 4.386 16.018 1.00 81.25 252 LEU A C 1
ATOM 1970 O O . LEU A 1 252 ? -9.485 5.299 15.223 1.00 81.25 252 LEU A O 1
ATOM 1974 N N . VAL A 1 253 ? -8.469 4.483 17.055 1.00 78.88 253 VAL A N 1
ATOM 1975 C CA . VAL A 1 253 ? -7.738 5.718 17.332 1.00 78.88 253 VAL A CA 1
ATOM 1976 C C . VAL A 1 253 ? -6.771 6.044 16.197 1.00 78.88 253 VAL A C 1
ATOM 1978 O O . VAL A 1 253 ? -6.746 7.185 15.766 1.00 78.88 253 VAL A O 1
ATOM 1981 N N . ALA A 1 254 ? -6.013 5.068 15.686 1.00 81.69 254 ALA A N 1
ATOM 1982 C CA . ALA A 1 254 ? -5.107 5.299 14.562 1.00 81.69 254 ALA A CA 1
ATOM 1983 C C . ALA A 1 254 ? -5.869 5.792 13.334 1.00 81.69 254 ALA A C 1
ATOM 1985 O O . ALA A 1 254 ? -5.475 6.773 12.726 1.00 81.69 254 ALA A O 1
ATOM 1986 N N . GLN A 1 255 ? -6.995 5.158 13.016 1.00 78.75 255 GLN A N 1
ATOM 1987 C CA . GLN A 1 255 ? -7.846 5.579 11.915 1.00 78.75 255 GLN A CA 1
ATOM 1988 C C . GLN A 1 255 ? -8.299 7.046 12.102 1.00 78.75 255 GLN A C 1
ATOM 1990 O O . GLN A 1 255 ? -8.099 7.844 11.194 1.00 78.75 255 GLN A O 1
ATOM 1995 N N . LEU A 1 256 ? -8.787 7.436 13.287 1.00 74.00 256 LEU A N 1
ATOM 1996 C CA . LEU A 1 256 ? -9.273 8.802 13.549 1.00 74.00 256 LEU A CA 1
ATOM 1997 C C . LEU A 1 256 ? -8.209 9.893 13.350 1.00 74.00 256 LEU A C 1
ATOM 1999 O O . LEU A 1 256 ? -8.553 11.058 13.193 1.00 74.00 256 LEU A O 1
ATOM 2003 N N . LEU A 1 257 ? -6.921 9.541 13.375 1.00 71.69 257 LEU A N 1
ATOM 2004 C CA . LEU A 1 257 ? -5.838 10.491 13.128 1.00 71.69 257 LEU A CA 1
ATOM 2005 C C . LEU A 1 257 ? -5.548 10.738 11.649 1.00 71.69 257 LEU A C 1
ATOM 2007 O O . LEU A 1 257 ? -4.842 11.701 11.358 1.00 71.69 257 LEU A O 1
ATOM 2011 N N . HIS A 1 258 ? -6.008 9.873 10.745 1.00 71.06 258 HIS A N 1
ATOM 2012 C CA . HIS A 1 258 ? -5.779 10.000 9.298 1.00 71.06 258 HIS A CA 1
ATOM 2013 C C . HIS A 1 258 ? -6.982 10.555 8.546 1.00 71.06 258 HIS A C 1
ATOM 2015 O O . HIS A 1 258 ? -6.919 10.677 7.329 1.00 71.06 258 HIS A O 1
ATOM 2021 N N . ASP A 1 259 ? -8.055 10.873 9.259 1.00 67.62 259 ASP A N 1
ATOM 2022 C CA . ASP A 1 259 ? -9.198 11.567 8.699 1.00 67.62 259 ASP A CA 1
ATOM 2023 C C . ASP A 1 259 ? -8.916 13.074 8.747 1.00 67.62 259 ASP A C 1
ATOM 2025 O O . ASP A 1 259 ? -8.970 13.706 9.805 1.00 67.62 259 ASP A O 1
ATOM 2029 N N . ASP A 1 260 ? -8.453 13.617 7.626 1.00 61.62 260 ASP A N 1
ATOM 2030 C CA . ASP A 1 260 ? -8.059 15.017 7.452 1.00 61.62 260 ASP A CA 1
ATOM 2031 C C . ASP A 1 260 ? -9.024 15.799 6.554 1.00 61.62 260 ASP A C 1
ATOM 2033 O O . ASP A 1 260 ? -8.766 16.957 6.230 1.00 61.62 260 ASP A O 1
ATOM 2037 N N . ASN A 1 261 ? -10.159 15.198 6.190 1.00 62.53 261 ASN A N 1
ATOM 2038 C CA . ASN A 1 261 ? -11.194 15.905 5.454 1.00 62.53 261 ASN A CA 1
ATOM 2039 C C . ASN A 1 261 ? -12.001 16.848 6.366 1.00 62.53 261 ASN A C 1
ATOM 2041 O O . ASN A 1 261 ? -12.040 16.737 7.594 1.00 62.53 261 ASN A O 1
ATOM 2045 N N . GLU A 1 262 ? -12.726 17.761 5.725 1.00 60.62 262 GLU A N 1
ATOM 2046 C CA . GLU A 1 262 ? -13.746 18.602 6.362 1.00 60.62 262 GLU A CA 1
ATOM 2047 C C . GLU A 1 262 ? -14.859 17.791 7.063 1.00 60.62 262 GLU A C 1
ATOM 2049 O O . GLU A 1 262 ? -15.572 18.323 7.918 1.00 60.62 262 GLU A O 1
ATOM 2054 N N . TYR A 1 263 ? -14.975 16.496 6.748 1.00 64.19 263 TYR A N 1
ATOM 2055 C CA . TYR A 1 263 ? -15.945 15.551 7.299 1.00 64.19 263 TYR A CA 1
ATOM 2056 C C . TYR A 1 263 ? -15.443 14.799 8.536 1.00 64.19 263 TYR A C 1
ATOM 2058 O O . TYR A 1 263 ? -16.234 14.078 9.135 1.00 64.19 263 TYR A O 1
ATOM 2066 N N . ALA A 1 264 ? -14.205 15.006 9.005 1.00 65.75 264 ALA A N 1
ATOM 2067 C CA . ALA A 1 264 ? -13.634 14.220 10.101 1.00 65.75 264 ALA A CA 1
ATOM 2068 C C . ALA A 1 264 ? -14.496 14.297 11.369 1.00 65.75 264 ALA A C 1
ATOM 2070 O O . ALA A 1 264 ? -14.645 13.341 12.132 1.00 65.75 264 ALA A O 1
ATOM 2071 N N . LYS A 1 265 ? -15.138 15.451 11.576 1.00 64.88 265 LYS A N 1
ATOM 2072 C CA . LYS A 1 265 ? -16.158 15.631 12.607 1.00 64.88 265 LYS A CA 1
ATOM 2073 C C . LYS A 1 265 ? -17.358 14.701 12.400 1.00 64.88 265 LYS A C 1
ATOM 2075 O O . LYS A 1 265 ? -17.791 14.068 13.359 1.00 64.88 265 LYS A O 1
ATOM 2080 N N . ASP A 1 266 ? -17.934 14.682 11.206 1.00 68.62 266 ASP A N 1
ATOM 2081 C CA . ASP A 1 266 ? -19.123 13.889 10.902 1.00 68.62 266 ASP A CA 1
ATOM 2082 C C . ASP A 1 266 ? -18.799 12.386 10.919 1.00 68.62 266 ASP A C 1
ATOM 2084 O O . ASP A 1 266 ? -19.625 11.585 11.357 1.00 68.62 266 ASP A O 1
ATOM 2088 N N . ASP A 1 267 ? -17.568 12.013 10.575 1.00 69.25 267 ASP A N 1
ATOM 2089 C CA . ASP A 1 267 ? -17.043 10.649 10.623 1.00 69.25 267 ASP A CA 1
ATOM 2090 C C . ASP A 1 267 ? -16.838 10.185 12.070 1.00 69.25 267 ASP A C 1
ATOM 2092 O O . ASP A 1 267 ? -17.298 9.099 12.454 1.00 69.25 267 ASP A O 1
ATOM 2096 N N . ILE A 1 268 ? -16.263 11.049 12.916 1.00 69.00 268 ILE A N 1
ATOM 2097 C CA . ILE A 1 268 ? -16.235 10.859 14.370 1.00 69.00 268 ILE A CA 1
ATOM 2098 C C . ILE A 1 268 ? -17.662 10.726 14.904 1.00 69.00 268 ILE A C 1
ATOM 2100 O O . ILE A 1 268 ? -17.958 9.733 15.567 1.00 69.00 268 ILE A O 1
ATOM 2104 N N . ASP A 1 269 ? -18.556 11.673 14.615 1.00 69.31 269 ASP A N 1
ATOM 2105 C CA . ASP A 1 269 ? -19.937 11.690 15.116 1.00 69.31 269 ASP A CA 1
ATOM 2106 C C . ASP A 1 269 ? -20.707 10.427 14.681 1.00 69.31 269 ASP A C 1
ATOM 2108 O O . ASP A 1 269 ? -21.433 9.819 15.481 1.00 69.31 269 ASP A O 1
ATOM 2112 N N . CYS A 1 270 ? -20.514 9.987 13.435 1.00 71.62 270 CYS A N 1
ATOM 2113 C CA . CYS A 1 270 ? -21.082 8.765 12.879 1.00 71.62 270 CYS A CA 1
ATOM 2114 C C . CYS A 1 270 ? -20.614 7.543 13.672 1.00 71.62 270 CYS A C 1
ATOM 2116 O O . CYS A 1 270 ? -21.435 6.780 14.185 1.00 71.62 270 CYS A O 1
ATOM 2118 N N . ILE A 1 271 ? -19.306 7.388 13.874 1.00 67.12 271 ILE A N 1
ATOM 2119 C CA . ILE A 1 271 ? -18.754 6.242 14.600 1.00 67.12 271 ILE A CA 1
ATOM 2120 C C . ILE A 1 271 ? -19.147 6.289 16.083 1.00 67.12 271 ILE A C 1
ATOM 2122 O O . ILE A 1 271 ? -19.538 5.264 16.658 1.00 67.12 271 ILE A O 1
ATOM 2126 N N . MET A 1 272 ? -19.139 7.481 16.681 1.00 71.38 272 MET A N 1
ATOM 2127 C CA . MET A 1 272 ? -19.609 7.746 18.040 1.00 71.38 272 MET A CA 1
ATOM 2128 C C . MET A 1 272 ? -21.028 7.219 18.260 1.00 71.38 272 MET A C 1
ATOM 2130 O O . MET A 1 272 ? -21.270 6.454 19.205 1.00 71.38 272 MET A O 1
ATOM 2134 N N . LYS A 1 273 ? -21.936 7.561 17.343 1.00 74.00 273 LYS A N 1
ATOM 2135 C CA . LYS A 1 273 ? -23.364 7.243 17.418 1.00 74.00 273 LYS A CA 1
ATOM 2136 C C . LYS A 1 273 ? -23.698 5.815 16.984 1.00 74.00 273 LYS A C 1
ATOM 2138 O O . LYS A 1 273 ? -24.495 5.148 17.643 1.00 74.00 273 LYS A O 1
ATOM 2143 N N . GLU A 1 274 ? -23.120 5.332 15.887 1.00 74.25 274 GLU A N 1
ATOM 2144 C CA . GLU A 1 274 ? -23.474 4.039 15.282 1.00 74.25 274 GLU A CA 1
ATOM 2145 C C . GLU A 1 274 ? -22.791 2.849 15.967 1.00 74.25 274 GLU A C 1
ATOM 2147 O O . GLU A 1 274 ? -23.359 1.753 16.017 1.00 74.25 274 GLU A O 1
ATOM 2152 N N . HIS A 1 275 ? -21.602 3.049 16.546 1.00 70.25 275 HIS A N 1
ATOM 2153 C CA . HIS A 1 275 ? -20.821 1.970 17.163 1.00 70.25 275 HIS A CA 1
ATOM 2154 C C . HIS A 1 275 ? -20.749 2.036 18.693 1.00 70.25 275 HIS A C 1
ATOM 2156 O O . HIS A 1 275 ? -20.090 1.194 19.309 1.00 70.25 275 HIS A O 1
ATOM 2162 N N . GLY A 1 276 ? -21.471 2.970 19.320 1.00 68.94 276 GLY A N 1
ATOM 2163 C CA . GLY A 1 276 ? -21.612 3.040 20.777 1.00 68.94 276 GLY A CA 1
ATOM 2164 C C . GLY A 1 276 ? -20.339 3.481 21.503 1.00 68.94 276 GLY A C 1
ATOM 2165 O O . GLY A 1 276 ? -20.125 3.112 22.660 1.00 68.94 276 GLY A O 1
ATOM 2166 N N . LEU A 1 277 ? -19.489 4.268 20.843 1.00 70.69 277 LEU A N 1
ATOM 2167 C CA . LEU A 1 277 ? -18.273 4.818 21.449 1.00 70.69 277 LEU A CA 1
ATOM 2168 C C . LEU A 1 277 ? -18.550 5.886 22.509 1.00 70.69 277 LEU A C 1
ATOM 2170 O O . LEU A 1 277 ? -17.670 6.192 23.307 1.00 70.69 277 LEU A O 1
ATOM 2174 N N . GLU A 1 278 ? -19.778 6.382 22.627 1.00 73.62 278 GLU A N 1
ATOM 2175 C CA . GLU A 1 278 ? -20.181 7.168 23.801 1.00 73.62 278 GLU A CA 1
ATOM 2176 C C . GLU A 1 278 ? -19.910 6.417 25.120 1.00 73.62 278 GLU A C 1
ATOM 2178 O O . GLU A 1 278 ? -19.497 7.014 26.115 1.00 73.62 278 GLU A O 1
ATOM 2183 N N . GLU A 1 279 ? -20.072 5.088 25.132 1.00 71.50 279 GLU A N 1
ATOM 2184 C CA . GLU A 1 279 ? -19.714 4.262 26.291 1.00 71.50 279 GLU A CA 1
ATOM 2185 C C . GLU A 1 279 ? -18.198 4.066 26.414 1.00 71.50 279 GLU A C 1
ATOM 2187 O O . GLU A 1 279 ? -17.672 4.027 27.526 1.00 71.50 279 GLU A O 1
ATOM 2192 N N . ALA A 1 280 ? -17.477 3.998 25.293 1.00 70.94 280 ALA A N 1
ATOM 2193 C CA . ALA A 1 280 ? -16.015 3.937 25.276 1.00 70.94 280 ALA A CA 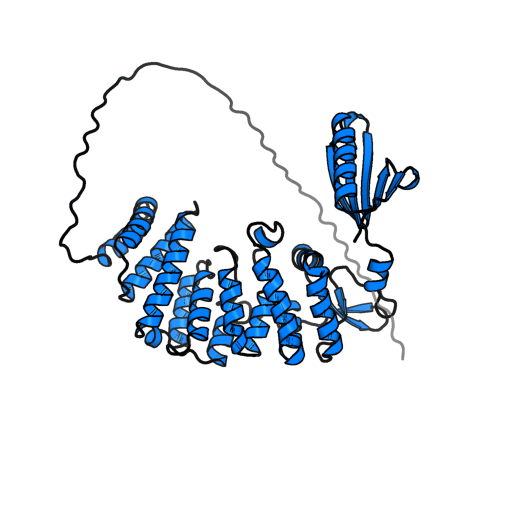1
ATOM 2194 C C . ALA A 1 280 ? -15.366 5.163 25.910 1.00 70.94 280 ALA A C 1
ATOM 2196 O O . ALA A 1 280 ? -14.384 5.039 26.633 1.00 70.94 280 ALA A O 1
ATOM 2197 N N . LEU A 1 281 ? -15.937 6.347 25.689 1.00 72.25 281 LEU A N 1
ATOM 2198 C CA . LEU A 1 281 ? -15.462 7.588 26.294 1.00 72.25 281 LEU A CA 1
ATOM 2199 C C . LEU A 1 281 ? -15.636 7.618 27.816 1.00 72.25 281 LEU A C 1
ATOM 2201 O O . LEU A 1 281 ? -15.104 8.502 28.485 1.00 72.25 281 LEU A O 1
ATOM 2205 N N . LYS A 1 282 ? -16.356 6.667 28.413 1.00 77.38 282 LYS A N 1
ATOM 2206 C CA . LYS A 1 282 ? -16.371 6.501 29.873 1.00 77.38 282 LYS A CA 1
ATOM 2207 C C . LYS A 1 282 ? -15.165 5.701 30.365 1.00 77.38 282 LYS A C 1
ATOM 2209 O O . LYS A 1 282 ? -14.829 5.793 31.545 1.00 77.38 282 LYS A O 1
ATOM 2214 N N . ASP A 1 283 ? -14.508 4.948 29.485 1.00 77.88 283 ASP A N 1
ATOM 2215 C CA . ASP A 1 283 ? -13.296 4.204 29.799 1.00 77.88 283 ASP A CA 1
ATOM 2216 C C . ASP A 1 283 ? -12.077 5.135 29.834 1.00 77.88 283 ASP A C 1
ATOM 2218 O O . ASP A 1 283 ? -11.746 5.839 28.878 1.00 77.88 283 ASP A O 1
ATOM 2222 N N . LYS A 1 284 ? -11.390 5.139 30.979 1.00 81.56 284 LYS A N 1
ATOM 2223 C CA . LYS A 1 284 ? -10.226 5.997 31.207 1.00 81.56 284 LYS A CA 1
ATOM 2224 C C . LYS A 1 284 ? -9.060 5.657 30.268 1.00 81.56 284 LYS A C 1
ATOM 2226 O O . LYS A 1 284 ? -8.400 6.576 29.795 1.00 81.56 284 LYS A O 1
ATOM 2231 N N . LYS A 1 285 ? -8.815 4.371 29.986 1.00 80.19 285 LYS A N 1
ATOM 2232 C CA . LYS A 1 285 ? -7.707 3.930 29.122 1.00 80.19 285 LYS A CA 1
ATOM 2233 C C . LYS A 1 285 ? -7.959 4.360 27.676 1.00 80.19 285 LYS A C 1
ATOM 2235 O O . LYS A 1 285 ? -7.036 4.832 27.019 1.00 80.19 285 LYS A O 1
ATOM 2240 N N . PHE A 1 286 ? -9.206 4.250 27.211 1.00 78.12 286 PHE A N 1
ATOM 2241 C CA . PHE A 1 286 ? -9.608 4.746 25.895 1.00 78.12 286 PHE A CA 1
ATOM 2242 C C . PHE A 1 286 ? -9.379 6.254 25.766 1.00 78.12 286 PHE A C 1
ATOM 2244 O O . PHE A 1 286 ? -8.738 6.692 24.814 1.00 78.12 286 PHE A O 1
ATOM 2251 N N . LYS A 1 287 ? -9.825 7.040 26.755 1.00 76.69 287 LYS A N 1
ATOM 2252 C CA . LYS A 1 287 ? -9.601 8.494 26.792 1.00 76.69 287 LYS A CA 1
ATOM 2253 C C . LYS A 1 287 ? -8.125 8.871 26.749 1.00 76.69 287 LYS A C 1
ATOM 2255 O O . LYS A 1 287 ? -7.751 9.743 25.976 1.00 76.69 287 LYS A O 1
ATOM 2260 N N . GLU A 1 288 ? -7.294 8.219 27.561 1.00 79.00 288 GLU A N 1
ATOM 2261 C CA . GLU A 1 288 ? -5.849 8.478 27.602 1.00 79.00 288 GLU A CA 1
ATOM 2262 C C . GLU A 1 288 ? -5.169 8.144 26.267 1.00 79.00 288 GLU A C 1
ATOM 2264 O O . GLU A 1 288 ? -4.324 8.907 25.796 1.00 79.00 288 GLU A O 1
ATOM 2269 N N . LEU A 1 289 ? -5.552 7.035 25.625 1.00 78.00 289 LEU A N 1
ATOM 2270 C CA . LEU A 1 289 ? -5.017 6.670 24.314 1.00 78.00 289 LEU A CA 1
ATOM 2271 C C . LEU A 1 289 ? -5.451 7.662 23.230 1.00 78.00 289 LEU A C 1
ATOM 2273 O O . LEU A 1 289 ? -4.608 8.139 22.471 1.00 78.00 289 LEU A O 1
ATOM 2277 N N . LEU A 1 290 ? -6.750 7.971 23.180 1.00 74.56 290 LEU A N 1
ATOM 2278 C CA . LEU A 1 290 ? -7.330 8.927 22.241 1.00 74.56 290 LEU A CA 1
ATOM 2279 C C . LEU A 1 290 ? -6.635 10.287 22.380 1.00 74.56 290 LEU A C 1
ATOM 2281 O O . LEU A 1 290 ? -6.155 10.834 21.392 1.00 74.56 290 LEU A O 1
ATOM 2285 N N . TYR A 1 291 ? -6.474 10.767 23.617 1.00 74.19 291 TYR A N 1
ATOM 2286 C CA . TYR A 1 291 ? -5.717 11.975 23.938 1.00 74.19 291 TYR A CA 1
ATOM 2287 C C . TYR A 1 291 ? -4.284 11.934 23.413 1.00 74.19 291 TYR A C 1
ATOM 2289 O O . TYR A 1 291 ? -3.873 12.828 22.684 1.00 74.19 291 TYR A O 1
ATOM 2297 N N . THR A 1 292 ? -3.524 10.891 23.762 1.00 76.06 292 THR A N 1
ATOM 2298 C CA . THR A 1 292 ? -2.106 10.767 23.381 1.00 76.06 292 THR A CA 1
ATOM 2299 C C . THR A 1 292 ? -1.929 10.862 21.868 1.00 76.06 292 THR A C 1
ATOM 2301 O O . THR A 1 292 ? -1.011 11.513 21.375 1.00 76.06 292 THR A O 1
ATOM 2304 N N . LYS A 1 293 ? -2.826 10.215 21.125 1.00 73.12 293 LYS A N 1
ATOM 2305 C CA . LYS A 1 293 ? -2.788 10.158 19.668 1.00 73.12 293 LYS A CA 1
ATOM 2306 C C . LYS A 1 293 ? -3.227 11.483 19.036 1.00 73.12 293 LYS A C 1
ATOM 2308 O O . LYS A 1 293 ? -2.558 11.962 18.125 1.00 73.12 293 LYS A O 1
ATOM 2313 N N . PHE A 1 294 ? -4.257 12.134 19.568 1.00 72.12 294 PHE A N 1
ATOM 2314 C CA . PHE A 1 294 ? -4.652 13.466 19.110 1.00 72.12 294 PHE A CA 1
ATOM 2315 C C . PHE A 1 294 ? -3.621 14.551 19.430 1.00 72.12 294 PHE A C 1
ATOM 2317 O O . PHE A 1 294 ? -3.380 15.410 18.590 1.00 72.12 294 PHE A O 1
ATOM 2324 N N . ALA A 1 295 ? -2.975 14.498 20.597 1.00 70.81 295 ALA A N 1
ATOM 2325 C CA . ALA A 1 295 ? -1.882 15.406 20.941 1.00 70.81 295 ALA A CA 1
ATOM 2326 C C . ALA A 1 295 ? -0.702 15.243 19.970 1.00 70.81 295 ALA A C 1
ATOM 2328 O O . ALA A 1 295 ? -0.143 16.231 19.501 1.00 70.81 295 ALA A O 1
ATOM 2329 N N . TYR A 1 296 ? -0.375 14.000 19.598 1.00 71.19 296 TYR A N 1
ATOM 2330 C CA . TYR A 1 296 ? 0.619 13.722 18.561 1.00 71.19 296 TYR A CA 1
ATOM 2331 C C . TYR A 1 296 ? 0.230 14.332 17.202 1.00 71.19 296 TYR A C 1
ATOM 2333 O O . TYR A 1 296 ? 1.054 14.998 16.576 1.00 71.19 296 TYR A O 1
ATOM 2341 N N . ARG A 1 297 ? -1.031 14.177 16.770 1.00 68.81 297 ARG A N 1
ATOM 2342 C CA . ARG A 1 297 ? -1.536 14.790 15.526 1.00 68.81 297 ARG A CA 1
ATOM 2343 C C . ARG A 1 297 ? -1.515 16.313 15.582 1.00 68.81 297 ARG A C 1
ATOM 2345 O O . ARG A 1 297 ? -1.112 16.934 14.610 1.00 68.81 297 ARG A O 1
ATOM 2352 N N . ALA A 1 298 ? -1.909 16.913 16.698 1.00 67.75 298 ALA A N 1
ATOM 2353 C CA . ALA A 1 298 ? -1.872 18.359 16.869 1.00 67.75 298 ALA A CA 1
ATOM 2354 C C . ALA A 1 298 ? -0.451 18.921 16.755 1.00 67.75 298 ALA A C 1
ATOM 2356 O O . ALA A 1 298 ? -0.241 19.868 16.006 1.00 67.75 298 ALA A O 1
ATOM 2357 N N . ALA A 1 299 ? 0.526 18.293 17.417 1.00 68.62 299 ALA A N 1
ATOM 2358 C CA . ALA A 1 299 ? 1.932 18.678 17.299 1.00 68.62 299 ALA A CA 1
ATOM 2359 C C . ALA A 1 299 ? 2.448 18.548 15.854 1.00 68.62 299 ALA A C 1
ATOM 2361 O O . ALA A 1 299 ? 3.230 19.374 15.383 1.00 68.62 299 ALA A O 1
ATOM 2362 N N . HIS A 1 300 ? 1.988 17.531 15.117 1.00 68.12 300 HIS A N 1
ATOM 2363 C CA . HIS A 1 300 ? 2.295 17.410 13.692 1.00 68.12 300 HIS A CA 1
ATOM 2364 C C . HIS A 1 300 ? 1.658 18.541 12.878 1.00 68.12 300 HIS A C 1
ATOM 2366 O O . HIS A 1 300 ? 2.360 19.183 12.101 1.00 68.12 300 HIS A O 1
ATOM 2372 N N . LEU A 1 301 ? 0.369 18.830 13.068 1.00 65.12 301 LEU A N 1
ATOM 2373 C CA . LEU A 1 301 ? -0.334 19.900 12.347 1.00 65.12 301 LEU A CA 1
ATOM 2374 C C . LEU A 1 301 ? 0.239 21.290 12.656 1.00 65.12 301 LEU A C 1
ATOM 2376 O O . LEU A 1 301 ? 0.337 22.116 11.759 1.00 65.12 301 LEU A O 1
ATOM 2380 N N . GLU A 1 302 ? 0.693 21.538 13.885 1.00 64.38 302 GLU A N 1
ATOM 2381 C CA . GLU A 1 302 ? 1.390 22.775 14.263 1.00 64.38 302 GLU A CA 1
ATOM 2382 C C . GLU A 1 302 ? 2.678 22.982 13.450 1.00 64.38 302 GLU A C 1
ATOM 2384 O O . GLU A 1 302 ? 2.989 24.100 13.028 1.00 64.38 302 GLU A O 1
ATOM 2389 N N . SER A 1 303 ? 3.409 21.895 13.175 1.00 65.62 303 SER A N 1
ATOM 2390 C CA . SER A 1 303 ? 4.608 21.946 12.330 1.00 65.62 303 SER A CA 1
ATOM 2391 C C . SER A 1 303 ? 4.303 22.224 10.849 1.00 65.62 303 SER A C 1
ATOM 2393 O O . SER A 1 303 ? 5.213 22.579 10.095 1.00 65.62 303 SER A O 1
ATOM 2395 N N . HIS A 1 304 ? 3.033 22.123 10.438 1.00 62.91 304 HI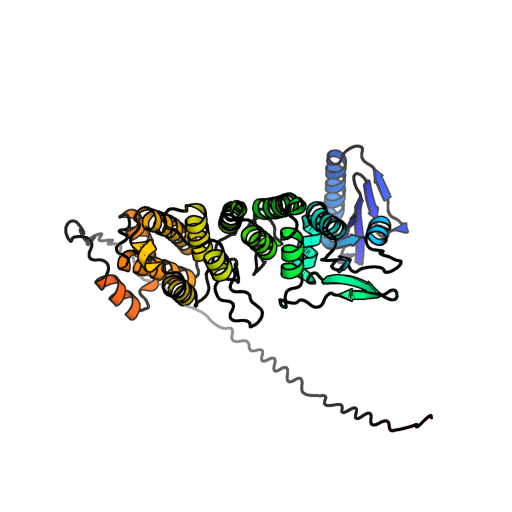S A N 1
ATOM 2396 C CA . HIS A 1 304 ? 2.568 22.451 9.092 1.00 62.91 304 HIS A CA 1
ATOM 2397 C C . HIS A 1 304 ? 2.097 23.913 9.044 1.00 62.91 304 HIS A C 1
ATOM 2399 O O . HIS A 1 304 ? 1.471 24.446 9.961 1.00 62.91 304 HIS A O 1
ATOM 2405 N N . ARG A 1 305 ? 2.453 24.618 7.964 1.00 58.19 305 ARG A N 1
ATOM 2406 C CA . ARG A 1 305 ? 2.177 26.060 7.815 1.00 58.19 305 ARG A CA 1
ATOM 2407 C C . ARG A 1 305 ? 0.772 26.372 7.289 1.00 58.19 305 ARG A C 1
ATOM 2409 O O . ARG A 1 305 ? 0.474 27.544 7.082 1.00 58.19 305 ARG A O 1
ATOM 2416 N N . ASN A 1 306 ? -0.068 25.366 7.045 1.00 64.62 306 ASN A N 1
ATOM 2417 C CA . ASN A 1 306 ? -1.421 25.588 6.549 1.00 64.62 306 ASN A CA 1
ATOM 2418 C C . ASN A 1 306 ? -2.367 25.962 7.706 1.00 64.62 306 ASN A C 1
ATOM 2420 O O . ASN A 1 306 ? -2.349 25.358 8.778 1.00 64.62 306 ASN A O 1
ATOM 2424 N N . ILE A 1 307 ? -3.183 26.990 7.494 1.00 57.03 307 ILE A N 1
ATOM 2425 C CA . ILE A 1 307 ? -4.117 27.528 8.485 1.00 57.03 307 ILE A CA 1
ATOM 2426 C C . ILE A 1 307 ? -5.295 26.577 8.755 1.00 57.03 307 ILE A C 1
ATOM 2428 O O . ILE A 1 307 ? -5.791 26.519 9.879 1.00 57.03 307 ILE A O 1
ATOM 2432 N N . GLU A 1 308 ? -5.703 25.793 7.756 1.00 61.41 308 GLU A N 1
ATOM 2433 C CA . GLU A 1 308 ? -6.796 24.816 7.865 1.00 61.41 308 GLU A CA 1
ATOM 2434 C C . GLU A 1 308 ? -6.404 23.646 8.778 1.00 61.41 308 GLU A C 1
ATOM 2436 O O . GLU A 1 308 ? -7.136 23.294 9.706 1.00 61.41 308 GLU A O 1
ATOM 2441 N N . ASP A 1 309 ? -5.179 23.143 8.612 1.00 61.28 309 ASP A N 1
ATOM 2442 C CA . ASP A 1 309 ? -4.578 22.121 9.475 1.00 61.28 309 ASP A CA 1
ATOM 2443 C C . ASP A 1 309 ? -4.520 22.575 10.938 1.00 61.28 309 ASP A C 1
ATOM 2445 O O . ASP A 1 309 ? -4.785 21.807 11.869 1.00 61.28 309 ASP A O 1
ATOM 2449 N N . ARG A 1 310 ? -4.231 23.861 11.162 1.00 60.84 310 ARG A N 1
ATOM 2450 C CA . ARG A 1 310 ? -4.197 24.430 12.511 1.00 60.84 310 ARG A CA 1
ATOM 2451 C C . ARG A 1 310 ? -5.588 24.514 13.141 1.00 60.84 310 ARG A C 1
ATOM 2453 O O . ARG A 1 310 ? -5.739 24.222 14.330 1.00 60.84 310 ARG A O 1
ATOM 2460 N N . ALA A 1 311 ? -6.607 24.857 12.354 1.00 58.41 311 ALA A N 1
ATOM 2461 C CA . ALA A 1 311 ? -7.997 24.888 12.807 1.00 58.41 311 ALA A CA 1
ATOM 2462 C C . ALA A 1 311 ? -8.511 23.491 13.198 1.00 58.41 311 ALA A C 1
ATOM 2464 O O . ALA A 1 311 ? -9.216 23.356 14.203 1.00 58.41 311 ALA A O 1
ATOM 2465 N N . LEU A 1 312 ? -8.098 22.443 12.476 1.00 61.38 312 LEU A N 1
ATOM 2466 C CA . LEU A 1 312 ? -8.413 21.056 12.824 1.00 61.38 312 LEU A CA 1
ATOM 2467 C C . LEU A 1 312 ? -7.762 20.634 14.152 1.00 61.38 312 LEU A C 1
ATOM 2469 O O . LEU A 1 312 ? -8.434 20.061 15.014 1.00 61.38 312 LEU A O 1
ATOM 2473 N N . GLY A 1 313 ? -6.484 20.972 14.366 1.00 63.31 313 GLY A N 1
ATOM 2474 C CA . GLY A 1 313 ? -5.795 20.723 15.641 1.00 63.31 313 GLY A CA 1
ATOM 2475 C C . GLY A 1 313 ? -6.504 21.379 16.833 1.00 63.31 313 GLY A C 1
ATOM 2476 O O . GLY A 1 313 ? -6.681 20.763 17.888 1.00 63.31 313 GLY A O 1
ATOM 2477 N N . LEU A 1 314 ? -7.008 22.597 16.638 1.00 62.19 314 LEU A N 1
ATOM 2478 C CA . LEU A 1 314 ? -7.792 23.313 17.638 1.00 62.19 314 LEU A CA 1
ATOM 2479 C C . LEU A 1 314 ? -9.173 22.680 17.883 1.00 62.19 314 LEU A C 1
ATOM 2481 O O . LEU A 1 314 ? -9.605 22.553 19.031 1.00 62.19 314 LEU A O 1
ATOM 2485 N N . TYR A 1 315 ? -9.861 22.232 16.831 1.00 62.38 315 TYR A N 1
ATOM 2486 C CA . TYR A 1 315 ? -11.135 21.518 16.963 1.00 62.38 315 TYR A CA 1
ATOM 2487 C C . TYR A 1 315 ? -10.987 20.218 17.764 1.00 62.38 315 TYR A C 1
ATOM 2489 O O . TYR A 1 315 ? -11.791 19.931 18.659 1.00 62.38 315 TYR A O 1
ATOM 2497 N N . ILE A 1 316 ? -9.927 19.460 17.482 1.00 63.47 316 ILE A N 1
ATOM 2498 C CA . ILE A 1 316 ? -9.560 18.250 18.219 1.00 63.47 316 ILE A CA 1
ATOM 2499 C C . ILE A 1 316 ? -9.407 18.568 19.711 1.00 63.47 316 ILE A C 1
ATOM 2501 O O . ILE A 1 316 ? -9.985 17.888 20.561 1.00 63.47 316 ILE A O 1
ATOM 2505 N N . PHE A 1 317 ? -8.689 19.639 20.040 1.00 63.81 317 PHE A N 1
ATOM 2506 C CA . PHE A 1 317 ? -8.473 20.064 21.420 1.00 63.81 317 PHE A CA 1
ATOM 2507 C C . PHE A 1 317 ? -9.766 20.456 22.149 1.00 63.81 317 PHE A C 1
ATOM 2509 O O . PHE A 1 317 ? -10.004 20.018 23.279 1.00 63.81 317 PHE A O 1
ATOM 2516 N N . ILE A 1 318 ? -10.632 21.238 21.499 1.00 61.06 318 ILE A N 1
ATOM 2517 C CA . ILE A 1 318 ? -11.942 21.621 22.050 1.00 61.06 318 ILE A CA 1
ATOM 2518 C C . ILE A 1 318 ? -12.794 20.372 22.297 1.00 61.06 318 ILE A C 1
ATOM 2520 O O . ILE A 1 318 ? -13.407 20.238 23.358 1.00 61.06 318 ILE A O 1
ATOM 2524 N N . SER A 1 319 ? -12.788 19.434 21.349 1.00 59.66 319 SER A N 1
ATOM 2525 C CA . SER A 1 319 ? -13.531 18.178 21.453 1.00 59.66 319 SER A CA 1
ATOM 2526 C C . SER A 1 319 ? -13.031 17.329 22.623 1.00 59.66 319 SER A C 1
ATOM 2528 O O . SER A 1 319 ? -13.833 16.828 23.406 1.00 59.66 319 SER A O 1
ATOM 2530 N N . LEU A 1 320 ? -11.715 17.227 22.831 1.00 62.72 320 LEU A N 1
ATOM 2531 C CA . LEU A 1 320 ? -11.139 16.505 23.972 1.00 62.72 320 LEU A CA 1
ATOM 2532 C C . LEU A 1 320 ? -11.538 17.122 25.320 1.00 62.72 320 LEU A C 1
ATOM 2534 O O . LEU A 1 320 ? -11.953 16.393 26.230 1.00 62.72 320 LEU A O 1
ATOM 2538 N N . ASN A 1 321 ? -11.496 18.452 25.432 1.00 61.28 321 ASN A N 1
ATOM 2539 C CA . ASN A 1 321 ? -11.942 19.155 26.636 1.00 61.28 321 ASN A CA 1
ATOM 2540 C C . ASN A 1 321 ? -13.444 18.959 26.892 1.00 61.28 321 ASN A C 1
ATOM 2542 O O . ASN A 1 321 ? -13.839 18.658 28.021 1.00 61.28 321 ASN A O 1
ATOM 2546 N N . ALA A 1 322 ? -14.281 19.024 25.851 1.00 57.75 322 ALA A N 1
ATOM 2547 C CA . ALA A 1 322 ? -15.719 18.759 25.960 1.00 57.75 322 ALA A CA 1
ATOM 2548 C C . ALA A 1 322 ? -16.025 17.328 26.450 1.00 57.75 322 ALA A C 1
ATOM 2550 O O . ALA A 1 322 ? -17.037 17.093 27.112 1.00 57.75 322 ALA A O 1
ATOM 2551 N N . LEU A 1 323 ? -15.124 16.376 26.191 1.00 57.66 323 LEU A N 1
ATOM 2552 C CA . LEU A 1 323 ? -15.216 14.991 26.666 1.00 57.66 323 LEU A CA 1
ATOM 2553 C C . LEU A 1 323 ? -14.659 14.782 28.091 1.00 57.66 323 LEU A C 1
ATOM 2555 O O . LEU A 1 323 ? -14.623 13.647 28.596 1.00 57.66 323 LEU A O 1
ATOM 2559 N N . GLY A 1 324 ? -14.253 15.866 28.763 1.00 59.25 324 GLY A N 1
ATOM 2560 C CA . GLY A 1 324 ? -13.686 15.859 30.113 1.00 59.25 324 GLY A CA 1
ATOM 2561 C C . GLY A 1 324 ? -12.289 15.244 30.172 1.00 59.25 324 GLY A C 1
ATOM 2562 O O . GLY A 1 324 ? -11.920 14.648 31.187 1.00 59.25 324 GLY A O 1
ATOM 2563 N N . ILE A 1 325 ? -11.545 15.304 29.067 1.00 61.22 325 ILE A N 1
ATOM 2564 C CA . ILE A 1 325 ? -10.163 14.840 28.983 1.00 61.22 325 ILE A CA 1
ATOM 2565 C C . ILE A 1 325 ? -9.271 16.053 29.240 1.00 61.22 325 ILE A C 1
ATOM 2567 O O . ILE A 1 325 ? -9.116 16.912 28.381 1.00 61.22 325 ILE A O 1
ATOM 2571 N N . THR A 1 326 ? -8.711 16.139 30.447 1.00 61.78 326 THR A N 1
ATOM 2572 C CA . THR A 1 326 ? -7.844 17.253 30.843 1.00 61.78 326 THR A CA 1
ATOM 2573 C C . THR A 1 326 ? -6.468 17.116 30.201 1.00 61.78 326 THR A C 1
ATOM 2575 O O . THR A 1 326 ? -5.799 16.095 30.383 1.00 61.78 326 THR A O 1
ATOM 2578 N N . CYS A 1 327 ? -6.036 18.155 29.499 1.00 59.34 327 CYS A N 1
ATOM 2579 C CA . CYS A 1 327 ? -4.716 18.266 28.893 1.00 59.34 327 CYS A CA 1
ATOM 2580 C C . CYS A 1 327 ? -3.636 18.709 29.893 1.00 59.34 327 CYS A C 1
ATOM 2582 O O . CYS A 1 327 ? -3.932 19.325 30.921 1.00 59.34 327 CYS A O 1
ATOM 2584 N N . SER A 1 328 ? -2.366 18.415 29.598 1.00 67.69 328 SER A N 1
ATOM 2585 C CA . SER A 1 328 ? -1.258 18.964 30.388 1.00 67.69 328 SER A CA 1
ATOM 2586 C C . SER A 1 328 ? -1.082 20.465 30.112 1.00 67.69 328 SER A C 1
ATOM 2588 O O . SER A 1 328 ? -1.485 20.970 29.065 1.00 67.69 328 SER A O 1
ATOM 2590 N N . LYS A 1 329 ? -0.436 21.194 31.034 1.00 59.12 329 LYS A N 1
ATOM 2591 C CA . LYS A 1 329 ? -0.147 22.633 30.866 1.00 59.12 329 LYS A CA 1
ATOM 2592 C C . LYS A 1 329 ? 0.706 22.922 29.620 1.00 59.12 329 LYS A C 1
ATOM 2594 O O . LYS A 1 329 ? 0.555 23.972 29.013 1.00 59.12 329 LYS A O 1
ATOM 2599 N N . GLN A 1 330 ? 1.582 21.992 29.246 1.00 57.84 330 GLN A N 1
ATOM 2600 C CA . GLN A 1 330 ? 2.449 22.114 28.074 1.00 57.84 330 GLN A CA 1
ATOM 2601 C C . GLN A 1 330 ? 1.670 21.911 26.768 1.00 57.84 330 GLN A C 1
ATOM 2603 O O . GLN A 1 330 ? 1.893 22.640 25.809 1.00 57.84 330 GLN A O 1
ATOM 2608 N N . ASP A 1 331 ? 0.700 20.995 26.763 1.00 60.75 331 ASP A N 1
ATOM 2609 C CA . ASP A 1 331 ? -0.191 20.800 25.617 1.00 60.75 331 ASP A CA 1
ATOM 2610 C C . ASP A 1 331 ? -1.107 22.020 25.445 1.00 60.75 331 ASP A C 1
ATOM 2612 O O . ASP A 1 331 ? -1.239 22.544 24.346 1.00 60.75 331 ASP A O 1
ATOM 2616 N N . ALA A 1 332 ? -1.659 22.554 26.540 1.00 59.22 332 ALA A N 1
ATOM 2617 C CA . ALA A 1 332 ? -2.452 23.784 26.505 1.00 59.22 332 ALA A CA 1
ATOM 2618 C C . ALA A 1 332 ? -1.669 24.992 25.948 1.00 59.22 332 ALA A C 1
ATOM 2620 O O . ALA A 1 332 ? -2.264 25.843 25.296 1.00 59.22 332 ALA A O 1
ATOM 2621 N N . MET A 1 333 ? -0.348 25.057 26.168 1.00 57.59 333 MET A N 1
ATOM 2622 C CA . MET A 1 333 ? 0.523 26.080 25.568 1.00 57.59 333 MET A CA 1
ATOM 2623 C C . MET A 1 333 ? 0.683 25.894 24.054 1.00 57.59 333 MET A C 1
ATOM 2625 O O . MET A 1 333 ? 0.538 26.867 23.321 1.00 57.59 333 MET A O 1
ATOM 2629 N N . ILE A 1 334 ? 0.914 24.661 23.587 1.00 58.94 334 ILE A N 1
ATOM 2630 C CA . ILE A 1 334 ? 0.978 24.326 22.152 1.00 58.94 334 ILE A CA 1
ATOM 2631 C C . ILE A 1 334 ? -0.317 24.755 21.445 1.00 58.94 334 ILE A C 1
ATOM 2633 O O . ILE A 1 334 ? -0.292 25.480 20.453 1.00 58.94 334 ILE A O 1
ATOM 2637 N N . PHE A 1 335 ? -1.473 24.404 22.014 1.00 61.00 335 PHE A N 1
ATOM 2638 C CA . PHE A 1 335 ? -2.764 24.808 21.453 1.00 61.00 335 PHE A CA 1
ATOM 2639 C C . PHE A 1 335 ? -3.036 26.312 21.588 1.00 61.00 335 PHE A C 1
ATOM 2641 O O . PHE A 1 335 ? -3.681 26.884 20.715 1.00 61.00 335 PHE A O 1
ATOM 2648 N N . GLY A 1 336 ? -2.526 26.964 22.637 1.00 57.44 336 GLY A N 1
ATOM 2649 C CA . GLY A 1 336 ? -2.578 28.418 22.806 1.00 57.44 336 GLY A CA 1
ATOM 2650 C C . GLY A 1 336 ? -1.931 29.167 21.640 1.00 57.44 336 GLY A C 1
ATOM 2651 O O . GLY A 1 336 ? -2.542 30.080 21.094 1.00 57.44 336 GLY A O 1
ATOM 2652 N N . HIS A 1 337 ? -0.764 28.712 21.178 1.00 57.12 337 HIS A N 1
ATOM 2653 C CA . HIS A 1 337 ? -0.102 29.291 20.004 1.00 57.12 337 HIS A CA 1
ATOM 2654 C C . HIS A 1 337 ? -0.915 29.110 18.714 1.00 57.12 337 HIS A C 1
ATOM 2656 O O . HIS A 1 337 ? -0.990 30.028 17.901 1.00 57.12 337 HIS A O 1
ATOM 2662 N N . MET A 1 338 ? -1.599 27.970 18.550 1.00 56.00 338 MET A N 1
ATOM 2663 C CA . MET A 1 338 ? -2.525 27.772 17.426 1.00 56.00 338 MET A CA 1
ATOM 2664 C C . MET A 1 338 ? -3.727 28.732 17.501 1.00 56.00 338 MET A C 1
ATOM 2666 O O . MET A 1 338 ? -4.204 29.195 16.469 1.00 56.00 338 MET A O 1
ATOM 2670 N N . ILE A 1 339 ? -4.213 29.049 18.708 1.00 54.62 339 ILE A N 1
ATOM 2671 C CA . ILE A 1 339 ? -5.344 29.964 18.946 1.00 54.62 339 ILE A CA 1
ATOM 2672 C C . ILE A 1 339 ? -4.979 31.413 18.625 1.00 54.62 339 ILE A C 1
ATOM 2674 O O . ILE A 1 339 ? -5.782 32.099 17.989 1.00 54.62 339 ILE A O 1
ATOM 2678 N N . ASP A 1 340 ? -3.798 31.867 19.046 1.00 55.41 340 ASP A N 1
ATOM 2679 C CA . ASP A 1 340 ? -3.335 33.237 18.800 1.00 55.41 340 ASP A CA 1
ATOM 2680 C C . ASP A 1 340 ? -3.161 33.500 17.294 1.00 55.41 340 ASP A C 1
ATOM 2682 O O . ASP A 1 340 ? -3.596 34.540 16.795 1.00 55.41 340 ASP A O 1
ATOM 2686 N N . ASP A 1 341 ? -2.668 32.508 16.543 1.00 50.03 341 ASP A N 1
ATOM 2687 C CA . ASP A 1 341 ? -2.560 32.566 15.079 1.00 50.03 341 ASP A CA 1
ATOM 2688 C C . ASP A 1 341 ? -3.932 32.495 14.363 1.00 50.03 341 ASP A C 1
ATOM 2690 O O . ASP A 1 341 ? -4.099 33.054 13.279 1.00 50.03 341 ASP A O 1
ATOM 2694 N N . ILE A 1 342 ? -4.945 31.848 14.962 1.00 49.25 342 ILE A N 1
ATOM 2695 C CA . ILE A 1 342 ? -6.336 31.760 14.449 1.00 49.25 342 ILE A CA 1
ATOM 2696 C C . ILE A 1 342 ? -7.190 32.974 14.874 1.00 49.25 342 ILE A C 1
ATOM 2698 O O . ILE A 1 342 ? -8.331 33.130 14.423 1.00 49.25 342 ILE A O 1
ATOM 2702 N N . GLY A 1 343 ? -6.649 33.879 15.700 1.00 47.16 343 GLY A N 1
ATOM 2703 C CA . GLY A 1 343 ? -7.326 35.041 16.297 1.00 47.16 343 GLY A CA 1
ATOM 2704 C C . GLY A 1 343 ? -8.041 35.995 15.324 1.00 47.16 343 GLY A C 1
ATOM 2705 O O . GLY A 1 343 ? -8.792 36.869 15.756 1.00 47.16 343 GLY A O 1
ATOM 2706 N N . SER A 1 344 ? -7.894 35.798 14.013 1.00 51.62 344 SER A N 1
ATOM 2707 C CA . SER A 1 344 ? -8.680 36.440 12.954 1.00 51.62 344 SER A CA 1
ATOM 2708 C C . SER A 1 344 ? -10.145 35.968 12.862 1.00 51.62 344 SER A C 1
ATOM 2710 O O . SER A 1 344 ? -10.920 36.598 12.144 1.00 51.62 344 SER A O 1
ATOM 2712 N N . TYR A 1 345 ? -10.554 34.900 13.569 1.00 48.72 345 TYR A N 1
ATOM 2713 C CA . TYR A 1 345 ? -11.923 34.347 13.541 1.00 48.72 345 TYR A CA 1
ATOM 2714 C C . TYR A 1 345 ? -12.663 34.504 14.893 1.00 48.72 345 TYR A C 1
ATOM 2716 O O . TYR A 1 345 ? -12.578 33.638 15.771 1.00 48.72 345 TYR A O 1
ATOM 2724 N N . PRO A 1 346 ? -13.465 35.575 15.078 1.00 48.06 346 PRO A N 1
ATOM 2725 C CA . PRO A 1 346 ? -14.072 35.936 16.367 1.00 48.06 346 PRO A CA 1
ATOM 2726 C C . PRO A 1 346 ? -15.041 34.902 16.962 1.00 48.06 346 PRO A C 1
ATOM 2728 O O . PRO A 1 346 ? -15.257 34.883 18.174 1.00 48.06 346 PRO A O 1
ATOM 2731 N N . SER A 1 347 ? -15.648 34.053 16.128 1.00 45.59 347 SER A N 1
ATOM 2732 C CA . SER A 1 347 ? -16.614 33.031 16.552 1.00 45.59 347 SER A CA 1
ATOM 2733 C C . SER A 1 347 ? -15.952 31.837 17.248 1.00 45.59 347 SER A C 1
ATOM 2735 O O . SER A 1 347 ? -16.498 31.329 18.226 1.00 45.59 347 SER A O 1
ATOM 2737 N N . LEU A 1 348 ? -14.760 31.425 16.804 1.00 41.94 348 LEU A N 1
ATOM 2738 C CA . LEU A 1 348 ? -13.996 30.333 17.419 1.00 41.94 348 LEU A CA 1
ATOM 2739 C C . LEU A 1 348 ? -13.406 30.749 18.772 1.00 41.94 348 LEU A C 1
ATOM 2741 O O . LEU A 1 348 ? -13.521 30.011 19.752 1.00 41.94 348 LEU A O 1
ATOM 2745 N N . ALA A 1 349 ? -12.874 31.971 18.864 1.00 46.41 349 ALA A N 1
ATOM 2746 C CA . ALA A 1 349 ? -12.300 32.513 20.097 1.00 46.41 349 ALA A CA 1
ATOM 2747 C C . ALA A 1 349 ? -13.303 32.554 21.272 1.00 46.41 349 ALA A C 1
ATOM 2749 O O . ALA A 1 349 ? -12.920 32.376 22.431 1.00 46.41 349 ALA A O 1
ATOM 2750 N N . GLN A 1 350 ? -14.598 32.758 20.993 1.00 47.56 350 GLN A N 1
ATOM 2751 C CA . GLN A 1 350 ? -15.649 32.769 22.021 1.00 47.56 350 GLN A CA 1
ATOM 2752 C C . GLN A 1 350 ? -16.000 31.371 22.550 1.00 47.56 350 GLN A C 1
ATOM 2754 O O . GLN A 1 350 ? -16.282 31.234 23.740 1.00 47.56 350 GLN A O 1
ATOM 2759 N N . ILE A 1 351 ? -15.957 30.337 21.704 1.00 46.12 351 ILE A N 1
ATOM 2760 C CA . ILE A 1 351 ? -16.222 28.943 22.106 1.00 46.12 351 ILE A CA 1
ATOM 2761 C C . ILE A 1 351 ? -15.111 28.442 23.041 1.00 46.12 351 ILE A C 1
ATOM 2763 O O . ILE A 1 351 ? -15.378 27.783 24.043 1.00 46.12 351 ILE A O 1
ATOM 2767 N N . ILE A 1 352 ? -13.868 28.827 22.753 1.00 48.19 352 ILE A N 1
ATOM 2768 C CA . ILE A 1 352 ? -12.667 28.396 23.479 1.00 48.19 352 ILE A CA 1
ATOM 2769 C C . ILE A 1 352 ? -12.577 29.040 24.865 1.00 48.19 352 ILE A C 1
ATOM 2771 O O . ILE A 1 352 ? -12.358 28.339 25.853 1.00 48.19 352 ILE A O 1
ATOM 2775 N N . LYS A 1 353 ? -12.839 30.352 24.967 1.00 49.09 353 LYS A N 1
ATOM 2776 C CA . LYS A 1 353 ? -12.877 31.066 26.258 1.00 49.09 353 LYS A CA 1
ATOM 2777 C C . LYS A 1 353 ? -13.950 30.538 27.217 1.00 49.09 353 LYS A C 1
ATOM 2779 O O . LYS A 1 353 ? -13.835 30.755 28.414 1.00 49.09 353 LYS A O 1
ATOM 2784 N N . GLY A 1 354 ? -14.987 29.867 26.711 1.00 46.53 354 GLY A N 1
ATOM 2785 C CA . GLY A 1 354 ? -16.027 29.251 27.539 1.00 46.53 354 GLY A CA 1
ATOM 2786 C C . GLY A 1 354 ? -15.721 27.824 28.011 1.00 46.53 354 GLY A C 1
ATOM 2787 O O . GLY A 1 354 ? -16.376 27.358 28.939 1.00 46.53 354 GLY A O 1
ATOM 2788 N N . GLY A 1 355 ? -14.773 27.123 27.373 1.00 40.75 355 GLY A N 1
ATOM 2789 C CA . GLY A 1 355 ? -14.415 25.729 27.684 1.00 40.75 355 GLY A CA 1
ATOM 2790 C C . GLY A 1 355 ? -13.084 25.559 28.425 1.00 40.75 355 GLY A C 1
ATOM 2791 O O . GLY A 1 355 ? -12.880 24.541 29.082 1.00 40.75 355 GLY A O 1
ATOM 2792 N N . LEU A 1 356 ? -12.196 26.553 28.342 1.00 42.16 356 LEU A N 1
ATOM 2793 C CA . LEU A 1 356 ? -10.948 26.635 29.098 1.00 42.16 356 LEU A CA 1
ATOM 2794 C C . LEU A 1 356 ? -11.166 27.452 30.374 1.00 42.16 356 LEU A C 1
ATOM 2796 O O . LEU A 1 356 ? -10.759 28.605 30.446 1.00 42.16 356 LEU A O 1
ATOM 2800 N N . ASP A 1 357 ? -11.797 26.853 31.377 1.00 42.44 357 ASP A N 1
ATOM 2801 C CA . ASP A 1 357 ? -11.709 27.340 32.758 1.00 42.44 357 ASP A CA 1
ATOM 2802 C C . ASP A 1 357 ? -10.732 26.419 33.511 1.00 42.44 357 ASP A C 1
ATOM 2804 O O . ASP A 1 357 ? -11.158 25.474 34.186 1.00 42.44 357 ASP A O 1
ATOM 2808 N N . PRO A 1 358 ? -9.403 26.550 33.301 1.00 41.00 358 PRO A N 1
ATOM 2809 C CA . PRO A 1 358 ? -8.460 25.946 34.227 1.00 41.00 358 PRO A CA 1
ATOM 2810 C C . PRO A 1 358 ? -8.728 26.590 35.587 1.00 41.00 358 PRO A C 1
ATOM 2812 O O . PRO A 1 358 ? -8.778 27.813 35.653 1.00 41.00 358 PRO A O 1
ATOM 2815 N N . GLU A 1 359 ? -8.919 25.786 36.641 1.00 45.28 359 GLU A N 1
ATOM 2816 C CA . GLU A 1 359 ? -9.102 26.296 38.007 1.00 45.28 359 GLU A CA 1
ATOM 2817 C C . GLU A 1 359 ? -8.184 27.509 38.241 1.00 45.28 359 GLU A C 1
ATOM 2819 O O . GLU A 1 359 ? -6.967 27.423 38.065 1.00 45.28 359 GLU A O 1
ATOM 2824 N N . GLU A 1 360 ? -8.829 28.637 38.538 1.00 42.72 360 GLU A N 1
ATOM 2825 C CA . GLU A 1 360 ? -8.451 30.038 38.288 1.00 42.72 360 GLU A CA 1
ATOM 2826 C C . GLU A 1 360 ? -7.197 30.550 39.037 1.00 42.72 360 GLU A C 1
ATOM 2828 O O . GLU A 1 360 ? -7.062 31.747 39.275 1.00 42.72 360 GLU A O 1
ATOM 2833 N N . ASP A 1 361 ? -6.276 29.682 39.457 1.00 42.22 361 ASP A N 1
ATOM 2834 C CA . ASP A 1 361 ? -5.405 29.992 40.595 1.00 42.22 361 ASP A CA 1
ATOM 2835 C C . ASP A 1 361 ? -3.947 30.360 40.271 1.00 42.22 361 ASP A C 1
ATOM 2837 O O . ASP A 1 361 ? -3.215 30.633 41.208 1.00 42.22 361 ASP A O 1
ATOM 2841 N N . ASP A 1 362 ? -3.490 30.435 39.009 1.00 42.53 362 ASP A N 1
ATOM 2842 C CA . ASP A 1 362 ? -2.081 30.815 38.725 1.00 42.53 362 ASP A CA 1
ATOM 2843 C C . ASP A 1 362 ? -1.808 31.383 37.305 1.00 42.53 362 ASP A C 1
ATOM 2845 O O . ASP A 1 362 ? -0.724 31.188 36.738 1.00 42.53 362 ASP A O 1
ATOM 2849 N N . TYR A 1 363 ? -2.758 32.095 36.682 1.00 40.94 363 TYR A N 1
ATOM 2850 C CA . TYR A 1 363 ? -2.440 32.890 35.483 1.00 40.94 363 TYR A CA 1
ATOM 2851 C C . TYR A 1 363 ? -1.983 34.291 35.900 1.00 40.94 363 TYR A C 1
ATOM 2853 O O . TYR A 1 363 ? -2.797 35.168 36.177 1.00 40.94 363 TYR A O 1
ATOM 2861 N N . VAL A 1 364 ? -0.667 34.494 35.967 1.00 41.16 364 VAL A N 1
ATOM 2862 C CA . VAL A 1 364 ? -0.075 35.833 36.073 1.00 41.16 364 VAL A CA 1
ATOM 2863 C C . VAL A 1 364 ? 0.076 36.360 34.642 1.00 41.16 364 VAL A C 1
ATOM 2865 O O . VAL A 1 364 ? 0.858 35.777 33.887 1.00 41.16 364 VAL A O 1
ATOM 2868 N N . PRO A 1 365 ? -0.664 37.403 34.227 1.00 41.38 365 PRO A N 1
ATOM 2869 C CA . PRO A 1 365 ? -0.448 38.027 32.929 1.00 41.38 365 PRO A CA 1
ATOM 2870 C C . PRO A 1 365 ? 0.968 38.607 32.894 1.00 41.38 365 PRO A C 1
ATOM 2872 O O . PRO A 1 365 ? 1.375 39.301 33.826 1.00 41.38 365 PRO A O 1
ATOM 2875 N N . TYR A 1 366 ? 1.719 38.310 31.835 1.00 45.38 366 TYR A N 1
ATOM 2876 C CA . TYR A 1 366 ? 2.925 39.058 31.492 1.00 45.38 366 TYR A CA 1
ATOM 2877 C C . TYR A 1 366 ? 2.489 40.393 30.872 1.00 45.38 366 TYR A C 1
ATOM 2879 O O . TYR A 1 366 ? 2.435 40.521 29.655 1.00 45.38 366 TYR A O 1
ATOM 2887 N N . ASP A 1 367 ? 2.134 41.351 31.725 1.00 49.25 367 ASP A N 1
ATOM 2888 C CA . ASP A 1 367 ? 2.188 42.774 31.386 1.00 49.25 367 ASP A CA 1
ATOM 2889 C C . ASP A 1 367 ? 3.551 43.315 31.860 1.00 49.25 367 ASP A C 1
ATOM 2891 O O . ASP A 1 367 ? 4.035 42.936 32.930 1.00 49.25 367 ASP A O 1
ATOM 2895 N N . ASP A 1 368 ? 4.142 44.192 31.049 1.00 48.78 368 ASP A N 1
ATOM 2896 C CA . ASP A 1 368 ? 5.384 44.955 31.254 1.00 48.78 368 ASP A CA 1
ATOM 2897 C C . ASP A 1 368 ? 6.712 44.238 30.924 1.00 48.78 368 ASP A C 1
ATOM 2899 O O . ASP A 1 368 ? 7.530 43.916 31.791 1.00 48.78 368 ASP A O 1
ATOM 2903 N N . MET A 1 369 ? 6.993 44.097 29.625 1.00 44.81 369 MET A N 1
ATOM 2904 C CA . MET A 1 369 ? 8.330 44.441 29.125 1.00 44.81 369 MET A CA 1
ATOM 2905 C C . MET A 1 369 ? 8.198 45.661 28.209 1.00 44.81 369 MET A C 1
ATOM 2907 O O . MET A 1 369 ? 7.860 45.528 27.036 1.00 44.81 369 MET A O 1
ATOM 2911 N N . ASP A 1 370 ? 8.410 46.837 28.807 1.00 52.44 370 ASP A N 1
ATOM 2912 C CA . ASP A 1 370 ? 8.805 48.071 28.124 1.00 52.44 370 ASP A CA 1
ATOM 2913 C C . ASP A 1 370 ? 10.058 47.782 27.281 1.00 52.44 370 ASP A C 1
ATOM 2915 O O . ASP A 1 370 ? 11.134 47.571 27.844 1.00 52.44 370 ASP A O 1
ATOM 2919 N N . ASP A 1 371 ? 9.919 47.789 25.957 1.00 51.84 371 ASP A N 1
ATOM 2920 C CA . ASP A 1 371 ? 11.021 48.088 25.040 1.00 51.84 371 ASP A CA 1
ATOM 2921 C C . ASP A 1 371 ? 10.810 49.527 24.546 1.00 51.84 371 ASP A C 1
ATOM 2923 O O . ASP A 1 371 ? 10.141 49.788 23.545 1.00 51.84 371 ASP A O 1
ATOM 2927 N N . ASP A 1 372 ? 11.354 50.459 25.331 1.00 57.75 372 ASP A N 1
ATOM 2928 C CA . ASP A 1 372 ? 11.821 51.758 24.853 1.00 57.75 372 ASP A CA 1
ATOM 2929 C C . ASP A 1 372 ? 12.994 51.498 23.890 1.00 57.75 372 ASP A C 1
ATOM 2931 O O . ASP A 1 372 ? 14.061 51.082 24.337 1.00 57.75 372 ASP A O 1
ATOM 2935 N N . ASP A 1 373 ? 12.813 51.765 22.598 1.00 59.88 373 ASP A N 1
ATOM 2936 C CA . ASP A 1 373 ? 13.884 52.266 21.729 1.00 59.88 373 ASP A CA 1
ATOM 2937 C C . ASP A 1 373 ? 13.242 53.040 20.563 1.00 59.88 373 ASP A C 1
ATOM 2939 O O . ASP A 1 373 ? 12.875 52.500 19.517 1.00 59.88 373 ASP A O 1
ATOM 2943 N N . ASP A 1 374 ? 13.076 54.341 20.818 1.00 64.56 374 ASP A N 1
ATOM 2944 C CA . ASP A 1 374 ? 13.126 55.399 19.812 1.00 64.56 374 ASP A CA 1
ATOM 2945 C C . ASP A 1 374 ? 14.462 55.296 19.050 1.00 64.56 374 ASP A C 1
ATOM 2947 O O . ASP A 1 374 ? 15.517 55.304 19.680 1.00 64.56 374 ASP A O 1
ATOM 2951 N N . ASP A 1 375 ? 14.428 55.268 17.717 1.00 61.38 375 ASP A N 1
ATOM 2952 C CA . ASP A 1 375 ? 15.411 55.982 16.891 1.00 61.38 375 ASP A CA 1
ATOM 2953 C C . ASP A 1 375 ? 14.860 56.144 15.461 1.00 61.38 375 ASP A C 1
ATOM 2955 O O . ASP A 1 375 ? 14.948 55.258 14.610 1.00 61.38 375 ASP A O 1
ATOM 2959 N N . ASP A 1 376 ? 14.243 57.314 15.286 1.00 61.00 376 ASP A N 1
ATOM 2960 C CA . ASP A 1 376 ? 14.360 58.243 14.162 1.00 61.00 376 ASP A CA 1
ATOM 2961 C C . ASP A 1 376 ? 14.096 57.750 12.725 1.00 61.00 376 ASP A C 1
ATOM 2963 O O . ASP A 1 376 ? 14.931 57.150 12.043 1.00 61.00 376 ASP A O 1
ATOM 2967 N N . ASP A 1 377 ? 12.914 58.177 12.262 1.00 66.81 377 ASP A N 1
ATOM 2968 C CA . ASP A 1 377 ? 12.667 58.814 10.964 1.00 66.81 377 ASP A CA 1
ATOM 2969 C C . ASP A 1 377 ? 13.917 59.500 10.377 1.00 66.81 377 ASP A C 1
ATOM 2971 O O . ASP A 1 377 ? 14.516 60.360 11.021 1.00 66.81 377 ASP A O 1
ATOM 2975 N N . ASP A 1 378 ? 14.269 59.172 9.133 1.00 59.50 378 ASP A N 1
ATOM 2976 C CA . ASP A 1 378 ? 14.312 60.153 8.039 1.00 59.50 378 ASP A CA 1
ATOM 2977 C C . ASP A 1 378 ? 14.846 59.523 6.740 1.00 59.50 378 ASP A C 1
ATOM 2979 O O . ASP A 1 378 ? 15.783 58.719 6.742 1.00 59.50 378 ASP A O 1
ATOM 2983 N N . ASP A 1 379 ? 14.262 60.016 5.646 1.00 60.81 379 ASP A N 1
ATOM 2984 C CA . ASP A 1 379 ? 14.790 60.075 4.282 1.00 60.81 379 ASP A CA 1
ATOM 2985 C C . ASP A 1 379 ? 14.822 58.762 3.475 1.00 60.81 379 ASP A C 1
ATOM 2987 O O . ASP A 1 379 ? 15.389 57.745 3.860 1.00 60.81 379 ASP A O 1
ATOM 2991 N N . ASP A 1 380 ? 14.360 58.710 2.237 1.00 58.06 380 ASP A N 1
ATOM 2992 C CA . ASP A 1 380 ? 13.654 59.644 1.368 1.00 58.06 380 ASP A CA 1
ATOM 2993 C C . ASP A 1 380 ? 13.465 58.833 0.080 1.00 58.06 380 ASP A C 1
ATOM 2995 O O . ASP A 1 380 ? 14.350 58.062 -0.300 1.00 58.06 380 ASP A O 1
ATOM 2999 N N . ASP A 1 381 ? 12.320 59.047 -0.549 1.00 61.66 381 ASP A N 1
ATOM 3000 C CA . ASP A 1 381 ? 12.161 59.180 -1.990 1.00 61.66 381 ASP A CA 1
ATOM 3001 C C . ASP A 1 381 ? 12.642 58.094 -2.979 1.00 61.66 381 ASP A C 1
ATOM 3003 O O . ASP A 1 381 ? 13.768 57.596 -3.014 1.00 61.66 381 ASP A O 1
ATOM 3007 N N . ASP A 1 382 ? 11.716 57.927 -3.917 1.00 58.19 382 ASP A N 1
ATOM 3008 C CA . ASP A 1 382 ? 11.931 57.859 -5.354 1.00 58.19 382 ASP A CA 1
ATOM 3009 C C . ASP A 1 382 ? 11.836 56.489 -6.027 1.00 58.19 382 ASP A C 1
ATOM 3011 O O . ASP A 1 382 ? 12.685 55.603 -5.905 1.00 58.19 382 ASP A O 1
ATOM 3015 N N . ASP A 1 383 ? 10.794 56.479 -6.862 1.00 61.59 383 ASP A N 1
ATOM 3016 C CA . ASP A 1 383 ? 10.830 56.059 -8.252 1.00 61.59 383 ASP A CA 1
ATOM 3017 C C . ASP A 1 383 ? 10.703 54.559 -8.473 1.00 61.59 383 ASP A C 1
ATOM 3019 O O . ASP A 1 383 ? 11.417 53.730 -7.917 1.00 61.59 383 ASP A O 1
ATOM 3023 N N . ASP A 1 384 ? 9.881 54.084 -9.382 1.00 62.72 384 ASP A N 1
ATOM 3024 C CA . ASP A 1 384 ? 8.884 54.599 -10.324 1.00 62.72 384 ASP A CA 1
ATOM 3025 C C . ASP A 1 384 ? 8.686 53.352 -11.208 1.00 62.72 384 ASP A C 1
ATOM 3027 O O . ASP A 1 384 ? 9.580 52.505 -11.290 1.00 62.72 384 ASP A O 1
ATOM 3031 N N . ASP A 1 385 ? 7.542 53.267 -11.872 1.00 64.75 385 ASP A N 1
ATOM 3032 C CA . ASP A 1 385 ? 7.398 52.602 -13.169 1.00 64.75 385 ASP A CA 1
ATOM 3033 C C . ASP A 1 385 ? 7.889 51.144 -13.312 1.00 64.75 385 ASP A C 1
ATOM 3035 O O . ASP A 1 385 ? 9.069 50.827 -13.439 1.00 64.75 385 ASP A O 1
ATOM 3039 N N . ASP A 1 386 ? 6.927 50.232 -13.425 1.00 60.75 386 ASP A N 1
ATOM 3040 C CA . ASP A 1 386 ? 6.629 49.707 -14.761 1.00 60.75 386 ASP A CA 1
ATOM 3041 C C . ASP A 1 386 ? 5.286 48.965 -14.706 1.00 60.75 386 ASP A C 1
ATOM 3043 O O . ASP A 1 386 ? 5.174 47.812 -14.276 1.00 60.75 386 ASP A O 1
ATOM 3047 N N . ASP A 1 387 ? 4.253 49.698 -15.132 1.00 69.31 387 ASP A N 1
ATOM 3048 C CA . ASP A 1 387 ? 3.220 49.143 -15.999 1.00 69.31 387 ASP A CA 1
ATOM 3049 C C . ASP A 1 387 ? 3.922 48.419 -17.159 1.00 69.31 387 ASP A C 1
ATOM 3051 O O . ASP A 1 387 ? 4.718 49.032 -17.863 1.00 69.31 387 ASP A O 1
ATOM 3055 N N . ASP A 1 388 ? 3.604 47.150 -17.389 1.00 64.25 388 ASP A N 1
ATOM 3056 C CA . ASP A 1 388 ? 3.493 46.659 -18.760 1.00 64.25 388 ASP A CA 1
ATOM 3057 C C . ASP A 1 388 ? 2.485 45.508 -18.789 1.00 64.25 388 ASP A C 1
ATOM 3059 O O . ASP A 1 388 ? 2.678 44.426 -18.223 1.00 64.25 388 ASP A O 1
ATOM 3063 N N . ASP A 1 389 ? 1.364 45.864 -19.408 1.00 65.50 389 ASP A N 1
ATOM 3064 C CA . ASP A 1 389 ? 0.448 45.038 -20.174 1.00 65.50 389 ASP A CA 1
ATOM 3065 C C . ASP A 1 389 ? 1.097 43.763 -20.736 1.00 65.50 389 ASP A C 1
ATOM 3067 O O . ASP A 1 389 ? 2.180 43.807 -21.313 1.00 65.50 389 ASP A O 1
ATOM 3071 N N . ASP A 1 390 ? 0.374 42.650 -20.658 1.00 62.44 390 ASP A N 1
ATOM 3072 C CA . ASP A 1 390 ? 0.106 41.862 -21.862 1.00 62.44 390 ASP A CA 1
ATOM 3073 C C . ASP A 1 390 ? -1.150 41.015 -21.611 1.00 62.44 390 ASP A C 1
ATOM 3075 O O . ASP A 1 390 ? -1.138 39.965 -20.960 1.00 62.44 390 ASP A O 1
ATOM 3079 N N . ASP A 1 391 ? -2.257 41.574 -22.103 1.00 66.12 391 ASP A N 1
ATOM 3080 C CA . ASP A 1 391 ? -3.436 40.854 -22.562 1.00 66.12 391 ASP A CA 1
ATOM 3081 C C . ASP A 1 391 ? -2.998 39.767 -23.557 1.00 66.12 391 ASP A C 1
ATOM 3083 O O . ASP A 1 391 ? -2.581 40.087 -24.668 1.00 66.12 391 ASP A O 1
ATOM 3087 N N . ASP A 1 392 ? -3.157 38.495 -23.197 1.00 64.94 392 ASP A N 1
ATOM 3088 C CA . ASP A 1 392 ? -3.292 37.415 -24.179 1.00 64.94 392 ASP A CA 1
ATOM 3089 C C . ASP A 1 392 ? -4.691 36.803 -24.012 1.00 64.94 392 ASP A C 1
ATOM 3091 O O . ASP A 1 392 ? -4.920 35.811 -23.312 1.00 64.94 392 ASP A O 1
ATOM 3095 N N . ASP A 1 393 ? -5.639 37.494 -24.650 1.00 61.28 393 ASP A N 1
ATOM 3096 C CA . ASP A 1 393 ? -6.900 36.954 -25.147 1.00 61.28 393 ASP A CA 1
ATOM 3097 C C . ASP A 1 393 ? -6.594 35.840 -26.167 1.00 61.28 393 ASP A C 1
ATOM 3099 O O . ASP A 1 393 ? -6.461 36.102 -27.362 1.00 61.28 393 ASP A O 1
ATOM 3103 N N . ASP A 1 394 ? -6.519 34.588 -25.716 1.00 66.75 394 ASP A N 1
ATOM 3104 C CA . ASP A 1 394 ? -6.648 33.433 -26.612 1.00 66.75 394 ASP A CA 1
ATOM 3105 C C . ASP A 1 394 ? -8.126 33.014 -26.681 1.00 66.75 394 ASP A C 1
ATOM 3107 O O . ASP A 1 394 ? -8.599 32.073 -26.033 1.00 66.75 394 ASP A O 1
ATOM 3111 N N . GLU A 1 395 ? -8.861 33.785 -27.487 1.00 64.56 395 GLU A N 1
ATOM 3112 C CA . GLU A 1 395 ? -10.070 33.353 -28.184 1.00 64.56 395 GLU A CA 1
ATOM 3113 C C . GLU A 1 395 ? -9.695 32.264 -29.210 1.00 64.56 395 GLU A C 1
ATOM 3115 O O . GLU A 1 395 ? -9.426 32.569 -30.368 1.00 64.56 395 GLU A O 1
ATOM 3120 N N . ASP A 1 396 ? -9.710 30.990 -28.812 1.00 65.12 396 ASP A N 1
ATOM 3121 C CA . ASP A 1 396 ? -9.837 29.884 -29.772 1.00 65.12 396 ASP A CA 1
ATOM 3122 C C . ASP A 1 396 ? -11.320 29.490 -29.877 1.00 65.12 396 ASP A C 1
ATOM 3124 O O . ASP A 1 396 ? -11.822 28.566 -29.224 1.00 65.12 396 ASP A O 1
ATOM 3128 N N . GLU A 1 397 ? -12.027 30.281 -30.690 1.00 63.12 397 GLU A N 1
ATOM 3129 C CA . GLU A 1 397 ? -13.197 29.845 -31.452 1.00 63.12 397 GLU A CA 1
ATOM 3130 C C . GLU A 1 397 ? -12.768 28.819 -32.528 1.00 63.12 397 GLU A C 1
ATOM 3132 O O . GLU A 1 397 ? -11.628 28.819 -32.985 1.00 63.12 397 GLU A O 1
ATOM 3137 N N . ASP A 1 398 ? -13.735 28.007 -32.964 1.00 58.66 398 ASP A N 1
ATOM 3138 C CA . ASP A 1 398 ? -13.729 27.145 -34.160 1.00 58.66 398 ASP A CA 1
ATOM 3139 C C . ASP A 1 398 ? -13.119 25.729 -34.012 1.00 58.66 398 ASP A C 1
ATOM 3141 O O . ASP A 1 398 ? -11.912 25.513 -34.041 1.00 58.66 398 ASP A O 1
ATOM 3145 N N . ASP A 1 399 ? -13.963 24.693 -33.930 1.00 62.59 399 ASP A N 1
ATOM 3146 C CA . ASP A 1 399 ? -14.645 24.198 -35.137 1.00 62.59 399 ASP A CA 1
ATOM 3147 C C . ASP A 1 399 ? -15.659 23.095 -34.775 1.00 62.59 399 ASP A C 1
ATOM 3149 O O . ASP A 1 399 ? -15.312 21.988 -34.349 1.00 62.59 399 ASP A O 1
ATOM 3153 N N . ASP A 1 400 ? -16.935 23.431 -34.962 1.00 63.44 400 ASP A N 1
ATOM 3154 C CA . ASP A 1 400 ? -18.014 22.477 -35.181 1.00 63.44 400 ASP A CA 1
ATOM 3155 C C . ASP A 1 400 ? -17.797 21.831 -36.563 1.00 63.44 400 ASP A C 1
ATOM 3157 O O . ASP A 1 400 ? -18.086 22.451 -37.586 1.00 63.44 400 ASP A O 1
ATOM 3161 N N . GLU A 1 401 ? -17.358 20.573 -36.619 1.00 65.44 401 GLU A N 1
ATOM 3162 C CA . GLU A 1 401 ? -17.608 19.733 -37.795 1.00 65.44 401 GLU A CA 1
ATOM 3163 C C . GLU A 1 401 ? -18.439 18.511 -37.392 1.00 65.44 401 GLU A C 1
ATOM 3165 O O . GLU A 1 401 ? -17.956 17.512 -36.855 1.00 65.44 401 GLU A O 1
ATOM 3170 N N . ASP A 1 402 ? -19.737 18.666 -37.658 1.00 60.72 402 ASP A N 1
ATOM 3171 C CA . ASP A 1 402 ? -20.716 17.616 -37.898 1.00 60.72 402 ASP A CA 1
ATOM 3172 C C . ASP A 1 402 ? -20.148 16.539 -38.842 1.00 60.72 402 ASP A C 1
ATOM 3174 O O . ASP A 1 402 ? -19.908 16.800 -40.022 1.00 60.72 402 ASP A O 1
ATOM 3178 N N . GLU A 1 403 ? -20.046 15.297 -38.370 1.00 64.38 403 GLU A N 1
ATOM 3179 C CA . GLU A 1 403 ? -20.132 14.124 -39.245 1.00 64.38 403 GLU A CA 1
ATOM 3180 C C . GLU A 1 403 ? -21.306 13.256 -38.779 1.00 64.38 403 GLU A C 1
ATOM 3182 O O . GLU A 1 403 ? -21.172 12.301 -38.010 1.00 64.38 403 GLU A O 1
ATOM 3187 N N . ASP A 1 404 ? -22.489 13.655 -39.255 1.00 63.38 404 ASP A N 1
ATOM 3188 C CA . ASP A 1 404 ? -23.601 12.754 -39.541 1.00 63.38 404 ASP A CA 1
ATOM 3189 C C . ASP A 1 404 ? -23.099 11.667 -40.509 1.00 63.38 404 ASP A C 1
ATOM 3191 O O . ASP A 1 404 ? -22.951 11.923 -41.705 1.00 63.38 404 ASP A O 1
ATOM 3195 N N . ASP A 1 405 ? -22.857 10.457 -40.006 1.00 63.00 405 ASP A N 1
ATOM 3196 C CA . ASP A 1 405 ? -22.760 9.256 -40.842 1.00 63.00 405 ASP A CA 1
ATOM 3197 C C . ASP A 1 405 ? -23.994 8.383 -40.569 1.00 63.00 405 ASP A C 1
ATOM 3199 O O . ASP A 1 405 ? -23.996 7.430 -39.781 1.00 63.00 405 ASP A O 1
ATOM 3203 N N . ASP A 1 406 ? -25.090 8.812 -41.199 1.00 64.75 406 ASP A N 1
ATOM 3204 C CA . ASP A 1 406 ? -26.154 7.930 -41.661 1.00 64.75 406 ASP A CA 1
ATOM 3205 C C . ASP A 1 406 ? -25.539 6.945 -42.669 1.00 64.75 406 ASP A C 1
ATOM 3207 O O . ASP A 1 406 ? -25.194 7.336 -43.781 1.00 64.75 406 ASP A O 1
ATOM 3211 N N . ASP A 1 407 ? -25.466 5.662 -42.318 1.00 63.44 407 ASP A N 1
ATOM 3212 C CA . ASP A 1 407 ? -25.475 4.599 -43.326 1.00 63.44 407 ASP A CA 1
ATOM 3213 C C . ASP A 1 407 ? -26.384 3.462 -42.833 1.00 63.44 407 ASP A C 1
ATOM 3215 O O . ASP A 1 407 ? -26.012 2.589 -42.039 1.00 63.44 407 ASP A O 1
ATOM 3219 N N . ASP A 1 408 ? -27.662 3.633 -43.192 1.00 63.22 408 ASP A N 1
ATOM 3220 C CA . ASP A 1 408 ? -28.502 2.680 -43.930 1.00 63.22 408 ASP A CA 1
ATOM 3221 C C . ASP A 1 408 ? -28.031 1.217 -43.886 1.00 63.22 408 ASP A C 1
ATOM 3223 O O . ASP A 1 408 ? -26.925 0.871 -44.285 1.00 63.22 408 ASP A O 1
ATOM 3227 N N . GLU A 1 409 ? -28.829 0.342 -43.272 1.00 62.22 409 GLU A N 1
ATOM 3228 C CA . GLU A 1 409 ? -29.740 -0.584 -43.972 1.00 62.22 409 GLU A CA 1
ATOM 3229 C C . GLU A 1 409 ? -29.019 -1.780 -44.627 1.00 62.22 409 GLU A C 1
ATOM 3231 O O . GLU A 1 409 ? -27.841 -1.752 -44.949 1.00 62.22 409 GLU A O 1
ATOM 3236 N N . ASP A 1 410 ? -29.779 -2.862 -44.780 1.00 57.34 410 ASP A N 1
ATOM 3237 C CA . ASP A 1 410 ? -29.424 -4.150 -45.384 1.00 57.34 410 ASP A CA 1
ATOM 3238 C C . ASP A 1 410 ? -28.770 -5.170 -44.423 1.00 57.34 410 ASP A C 1
ATOM 3240 O O . ASP A 1 410 ? -27.756 -4.942 -43.777 1.00 57.34 410 ASP A O 1
ATOM 3244 N N . GLU A 1 411 ? -29.280 -6.385 -44.251 1.00 60.97 411 GLU A N 1
ATOM 3245 C CA . GLU A 1 411 ? -30.294 -7.106 -45.008 1.00 60.97 411 GLU A CA 1
ATOM 3246 C C . GLU A 1 411 ? -30.745 -8.303 -44.156 1.00 60.97 411 GLU A C 1
ATOM 3248 O O . GLU A 1 411 ? -29.968 -8.898 -43.401 1.00 60.97 411 GLU A O 1
ATOM 3253 N N . ASP A 1 412 ? -32.025 -8.634 -44.293 1.00 65.56 412 ASP A N 1
ATOM 3254 C CA . ASP A 1 412 ? -32.597 -9.927 -43.945 1.00 65.56 412 ASP A CA 1
ATOM 3255 C C . ASP A 1 412 ? -31.733 -11.078 -44.488 1.00 65.56 412 ASP A C 1
ATOM 3257 O O . ASP A 1 412 ? -31.419 -11.108 -45.676 1.00 65.56 412 ASP A O 1
ATOM 3261 N N . ASP A 1 413 ? -31.450 -12.084 -43.661 1.00 62.66 413 ASP A N 1
ATOM 3262 C CA . ASP A 1 413 ? -31.186 -13.432 -44.162 1.00 62.66 413 ASP A CA 1
ATOM 3263 C C . ASP A 1 413 ? -31.734 -14.477 -43.171 1.00 62.66 413 ASP A C 1
ATOM 3265 O O . ASP A 1 413 ? -31.551 -14.380 -41.954 1.00 62.66 413 ASP A O 1
ATOM 3269 N N . ASP A 1 414 ? -32.462 -15.426 -43.762 1.00 56.19 414 ASP A N 1
ATOM 3270 C CA . ASP A 1 414 ? -33.336 -16.489 -43.228 1.00 56.19 414 ASP A CA 1
ATOM 3271 C C . ASP A 1 414 ? -32.910 -17.258 -41.954 1.00 56.19 414 ASP A C 1
ATOM 3273 O O . ASP A 1 414 ? -31.736 -17.687 -41.823 1.00 56.19 414 ASP A O 1
#

Organism: NCBI:txid1796921

Radius of gyration: 29.96 Å; chains: 1; bounding box: 67×81×86 Å

InterPro domains:
  IPR016024 Armadillo-type fold [SSF48371] (341-412)